Protein AF-A0A6A4JQF4-F1 (afdb_monomer_lite)

Structure (mmCIF, N/CA/C/O backbone):
data_AF-A0A6A4JQF4-F1
#
_entry.id   AF-A0A6A4JQF4-F1
#
loop_
_atom_site.group_PDB
_atom_site.id
_atom_site.type_symbol
_atom_site.label_atom_id
_atom_site.label_alt_id
_atom_site.label_comp_id
_atom_site.label_asym_id
_atom_site.label_entity_id
_atom_site.label_seq_id
_atom_site.pdbx_PDB_ins_code
_atom_site.Cartn_x
_atom_site.Cartn_y
_atom_site.Cartn_z
_atom_site.occupancy
_atom_site.B_iso_or_equiv
_atom_site.auth_seq_id
_atom_site.auth_comp_id
_atom_site.auth_asym_id
_atom_site.auth_atom_id
_atom_site.pdbx_PDB_model_num
ATOM 1 N N . MET A 1 1 ? -62.230 -18.346 35.373 1.00 33.06 1 MET A N 1
ATOM 2 C CA . MET A 1 1 ? -61.455 -18.628 34.144 1.00 33.06 1 MET A CA 1
ATOM 3 C C . MET A 1 1 ? -61.183 -17.265 33.511 1.00 33.06 1 MET A C 1
ATOM 5 O O . MET A 1 1 ? -62.149 -16.620 33.147 1.00 33.06 1 MET A O 1
ATOM 9 N N . ALA A 1 2 ? -60.027 -16.610 33.700 1.00 30.80 2 ALA A N 1
ATOM 10 C CA . ALA A 1 2 ? -58.730 -16.857 33.036 1.00 30.80 2 ALA A CA 1
ATOM 11 C C . ALA A 1 2 ? -58.914 -17.073 31.520 1.00 30.80 2 ALA A C 1
ATOM 13 O O . ALA A 1 2 ? -59.641 -17.987 31.162 1.00 30.80 2 ALA A O 1
ATOM 14 N N . GLY A 1 3 ? -58.318 -16.326 30.591 1.00 28.03 3 GLY A N 1
ATOM 15 C CA . GLY A 1 3 ? -57.298 -15.279 30.629 1.00 28.03 3 GLY A CA 1
ATOM 16 C C . GLY A 1 3 ? -56.672 -15.157 29.226 1.00 28.03 3 GLY A C 1
ATOM 17 O O . GLY A 1 3 ? -56.901 -16.023 28.389 1.00 28.03 3 GLY A O 1
ATOM 18 N N . PHE A 1 4 ? -55.836 -14.131 29.042 1.00 28.56 4 PHE A N 1
ATOM 19 C CA . PHE A 1 4 ? -54.889 -13.929 27.932 1.00 28.56 4 PHE A CA 1
ATOM 20 C C . PHE A 1 4 ? -55.437 -13.516 26.556 1.00 28.56 4 PHE A C 1
ATOM 22 O O . PHE A 1 4 ? -55.473 -14.320 25.635 1.00 28.56 4 PHE A O 1
ATOM 29 N N . ASP A 1 5 ? -55.646 -12.207 26.384 1.00 32.78 5 ASP A N 1
ATOM 30 C CA . ASP A 1 5 ? -55.328 -11.533 25.120 1.00 32.78 5 ASP A CA 1
ATOM 31 C C . ASP A 1 5 ? -54.185 -10.543 25.365 1.00 32.78 5 ASP A C 1
ATOM 33 O O . ASP A 1 5 ? -54.263 -9.632 26.194 1.00 32.78 5 ASP A O 1
ATOM 37 N N . GLY A 1 6 ? -53.062 -10.809 24.700 1.00 30.41 6 GLY A N 1
ATOM 38 C CA . GLY A 1 6 ? -51.830 -10.042 24.806 1.00 30.41 6 GLY A CA 1
ATOM 39 C C . GLY A 1 6 ? -51.951 -8.692 24.108 1.00 30.41 6 GLY A C 1
ATOM 40 O O . GLY A 1 6 ? -52.269 -8.614 22.925 1.00 30.41 6 GLY A O 1
ATOM 41 N N . TYR A 1 7 ? -51.633 -7.631 24.847 1.00 27.89 7 TYR A N 1
ATOM 42 C CA . TYR A 1 7 ? -51.412 -6.283 24.332 1.00 27.89 7 TYR A CA 1
ATOM 43 C C . TYR A 1 7 ? -50.328 -6.294 23.237 1.00 27.89 7 TYR A C 1
ATOM 45 O O . TYR A 1 7 ? -49.131 -6.319 23.530 1.00 27.89 7 TYR A O 1
ATOM 53 N N . PHE A 1 8 ? -50.740 -6.238 21.970 1.00 31.53 8 PHE A N 1
ATOM 54 C CA . PHE A 1 8 ? -49.887 -5.760 20.886 1.00 31.53 8 PHE A CA 1
ATOM 55 C C . PHE A 1 8 ? -49.833 -4.230 20.970 1.00 31.53 8 PHE A C 1
ATOM 57 O O . PHE A 1 8 ? -50.863 -3.559 20.982 1.00 31.53 8 PHE A O 1
ATOM 64 N N . GLY A 1 9 ? -48.624 -3.675 21.079 1.00 34.56 9 GLY A N 1
ATOM 65 C CA . GLY A 1 9 ? -48.406 -2.231 20.972 1.00 34.56 9 GLY A CA 1
ATOM 66 C C . GLY A 1 9 ? -48.830 -1.686 19.597 1.00 34.56 9 GLY A C 1
ATOM 67 O O . GLY A 1 9 ? -49.057 -2.470 18.673 1.00 34.56 9 GLY A O 1
ATOM 68 N N . PRO A 1 10 ? -48.937 -0.355 19.447 1.00 35.91 10 PRO A N 1
ATOM 69 C CA . PRO A 1 10 ? -49.532 0.249 18.261 1.00 35.91 10 PRO A CA 1
ATOM 70 C C . PRO A 1 10 ? -48.714 -0.080 17.007 1.00 35.91 10 PRO A C 1
ATOM 72 O O . PRO A 1 10 ? -47.493 0.093 16.988 1.00 35.91 10 PRO A O 1
ATOM 75 N N . GLN A 1 11 ? -49.393 -0.577 15.972 1.00 35.62 11 GLN A N 1
ATOM 76 C CA . GLN A 1 11 ? -48.817 -0.752 14.641 1.00 35.62 11 GLN A CA 1
ATOM 77 C C . GLN A 1 11 ? -48.666 0.631 14.004 1.00 35.62 11 GLN A C 1
ATOM 79 O O . GLN A 1 11 ? -49.653 1.336 13.825 1.00 35.62 11 GLN A O 1
ATOM 84 N N . LEU A 1 12 ? -47.426 1.025 13.714 1.00 42.41 12 LEU A N 1
ATOM 85 C CA . LEU A 1 12 ? -47.118 2.259 12.990 1.00 42.41 12 LEU A CA 1
ATOM 86 C C . LEU A 1 12 ? -47.383 2.045 11.498 1.00 42.41 12 LEU A C 1
ATOM 88 O O . LEU A 1 12 ? -46.899 1.067 10.921 1.00 42.41 12 LEU A O 1
ATOM 92 N N . THR A 1 13 ? -48.145 2.953 10.898 1.00 45.38 13 THR A N 1
ATOM 93 C CA . THR A 1 13 ? -48.448 2.968 9.463 1.00 45.38 13 THR A CA 1
ATOM 94 C C . THR A 1 13 ? -47.277 3.541 8.651 1.00 45.38 13 THR A C 1
ATOM 96 O O . THR A 1 13 ? -46.422 4.236 9.197 1.00 45.38 13 THR A O 1
ATOM 99 N N . GLU A 1 14 ? -47.181 3.229 7.348 1.00 39.88 14 GLU A N 1
ATOM 100 C CA . GLU A 1 14 ? -46.083 3.719 6.483 1.00 39.88 14 GLU A CA 1
ATOM 101 C C . GLU A 1 14 ? -45.984 5.255 6.451 1.00 39.88 14 GLU A C 1
ATOM 103 O O . GLU A 1 14 ? -44.875 5.786 6.380 1.00 39.88 14 GLU A O 1
ATOM 108 N N . GLU A 1 15 ? -47.110 5.957 6.607 1.00 38.66 15 GLU A N 1
ATOM 109 C CA . GLU A 1 15 ? -47.170 7.423 6.692 1.00 38.66 15 GLU A CA 1
ATOM 110 C C . GLU A 1 15 ? -46.454 7.968 7.944 1.00 38.66 15 GLU A C 1
ATOM 112 O O . GLU A 1 15 ? -45.688 8.929 7.848 1.00 38.66 15 GLU A O 1
ATOM 117 N N . ASP A 1 16 ? -46.572 7.290 9.094 1.00 40.88 16 ASP A N 1
ATOM 118 C CA . ASP A 1 16 ? -45.874 7.675 10.333 1.00 40.88 16 ASP A CA 1
ATOM 119 C C . ASP A 1 16 ? -44.346 7.515 10.205 1.00 40.88 16 ASP A C 1
ATOM 121 O O . ASP A 1 16 ? -43.560 8.172 10.896 1.00 40.88 16 ASP A O 1
ATOM 125 N N . LEU A 1 17 ? -43.901 6.617 9.317 1.00 45.88 17 LEU A N 1
ATOM 126 C CA . LEU A 1 17 ? -42.490 6.328 9.069 1.00 45.88 17 LEU A CA 1
ATOM 127 C C . LEU A 1 17 ? -41.834 7.337 8.113 1.00 45.88 17 LEU A C 1
ATOM 129 O O . LEU A 1 17 ? -40.617 7.547 8.193 1.00 45.88 17 LEU A O 1
ATOM 133 N N . GLU A 1 18 ? -42.610 7.937 7.207 1.00 40.94 18 GLU A N 1
ATOM 134 C CA . GLU A 1 18 ? -42.147 9.025 6.339 1.00 40.94 18 GLU A CA 1
ATOM 135 C C . GLU A 1 18 ? -42.052 10.351 7.097 1.00 40.94 18 GLU A C 1
ATOM 137 O O . GLU A 1 18 ? -41.026 11.031 7.000 1.00 40.94 18 GLU A O 1
ATOM 142 N N . GLU A 1 19 ? -43.037 10.675 7.938 1.00 38.62 19 GLU A N 1
ATOM 143 C CA . GLU A 1 19 ? -43.013 11.901 8.748 1.00 38.62 19 GLU A CA 1
ATOM 144 C C . GLU A 1 19 ? -41.839 11.899 9.751 1.00 38.62 19 GLU A C 1
ATOM 146 O O . GLU A 1 19 ? -41.168 12.916 9.960 1.00 38.62 19 GLU A O 1
ATOM 151 N N . PHE A 1 20 ? -41.488 10.727 10.298 1.00 42.72 20 PHE A N 1
ATOM 152 C CA . PHE A 1 20 ? -40.327 10.569 11.180 1.00 42.72 20 PHE A CA 1
ATOM 153 C C . PHE A 1 20 ? -38.978 10.720 10.455 1.00 42.72 20 PHE A C 1
ATOM 155 O O . PHE A 1 20 ? -37.995 11.146 11.062 1.00 42.72 20 PHE A O 1
ATOM 162 N N . ARG A 1 21 ? -38.909 10.395 9.156 1.00 44.75 21 ARG A N 1
ATOM 163 C CA . ARG A 1 21 ? -37.682 10.526 8.353 1.00 44.75 21 ARG A CA 1
ATOM 164 C C . ARG A 1 21 ? -37.360 11.978 7.982 1.00 44.75 21 ARG A C 1
ATOM 166 O O . ARG A 1 21 ? -36.204 12.267 7.682 1.00 44.75 21 ARG A O 1
ATOM 173 N N . LEU A 1 22 ? -38.355 12.869 8.003 1.00 40.09 22 LEU A N 1
ATOM 174 C CA . LEU A 1 22 ? -38.253 14.245 7.498 1.00 40.09 22 LEU A CA 1
ATOM 175 C C . LEU A 1 22 ? -38.178 15.330 8.591 1.00 40.09 22 LEU A C 1
ATOM 177 O O . LEU A 1 22 ? -37.888 16.483 8.276 1.00 40.09 22 LEU A O 1
ATOM 181 N N . SER A 1 23 ? -38.394 15.001 9.870 1.00 34.31 23 SER A N 1
ATOM 182 C CA . SER A 1 23 ? -38.380 15.997 10.955 1.00 34.31 23 SER A CA 1
ATOM 183 C C . SER A 1 23 ? -36.965 16.252 11.522 1.00 34.31 23 SER A C 1
ATOM 185 O O . SER A 1 23 ? -36.355 15.324 12.059 1.00 34.31 23 SER A O 1
ATOM 187 N N . PRO A 1 24 ? -36.430 17.495 11.506 1.00 37.38 24 PRO A N 1
ATOM 188 C CA . PRO A 1 24 ? -35.088 17.803 12.019 1.00 37.38 24 PRO A CA 1
ATOM 189 C C . PRO A 1 24 ? -35.016 17.950 13.549 1.00 37.38 24 PRO A C 1
ATOM 191 O O . PRO A 1 24 ? -33.933 18.149 14.098 1.00 37.38 24 PRO A O 1
ATOM 194 N N . TYR A 1 25 ? -36.145 17.863 14.259 1.00 36.88 25 TYR A N 1
ATOM 195 C CA . TYR A 1 25 ? -36.200 17.986 15.716 1.00 36.88 25 TYR A CA 1
ATOM 196 C C . TYR A 1 25 ? -36.929 16.787 16.325 1.00 36.88 25 TYR A C 1
ATOM 198 O O . TYR A 1 25 ? -38.152 16.666 16.253 1.00 36.88 25 TYR A O 1
ATOM 206 N N . GLY A 1 26 ? -36.160 15.899 16.961 1.00 36.81 26 GLY A N 1
ATOM 207 C CA . GLY A 1 26 ? -36.677 14.730 17.666 1.00 36.81 26 GLY A CA 1
ATOM 208 C C . GLY A 1 26 ? -37.606 15.128 18.814 1.00 36.81 26 GLY A C 1
ATOM 209 O O . GLY A 1 26 ? -37.158 15.557 19.879 1.00 36.81 26 GLY A O 1
ATOM 210 N N . ARG A 1 27 ? -38.917 14.966 18.616 1.00 31.83 27 ARG A N 1
ATOM 211 C CA . ARG A 1 27 ? -39.917 15.166 19.667 1.00 31.83 27 ARG A CA 1
ATOM 212 C C . ARG A 1 27 ? -39.882 13.948 20.606 1.00 31.83 27 ARG A C 1
ATOM 214 O O . ARG A 1 27 ? -40.163 12.827 20.190 1.00 31.83 27 ARG A O 1
ATOM 221 N N . LYS A 1 28 ? -39.513 14.147 21.879 1.00 34.50 28 LYS A N 1
ATOM 222 C CA . LYS A 1 28 ? -39.622 13.108 22.922 1.00 34.50 28 LYS A CA 1
ATOM 223 C C . LYS A 1 28 ? -41.098 12.751 23.114 1.00 34.50 28 LYS A C 1
ATOM 225 O O . LYS A 1 28 ? -41.890 13.603 23.501 1.00 34.50 28 LYS A O 1
ATOM 230 N N . MET A 1 29 ? -41.447 11.491 22.879 1.00 34.28 29 MET A N 1
ATOM 231 C CA . MET A 1 29 ? -42.779 10.953 23.147 1.00 34.28 29 MET A CA 1
ATOM 232 C C . MET A 1 29 ? -43.012 10.932 24.668 1.00 34.28 29 MET A C 1
ATOM 234 O O . MET A 1 29 ? -42.351 10.191 25.400 1.00 34.28 29 MET A O 1
ATOM 238 N N . GLN A 1 30 ? -43.900 11.795 25.158 1.00 32.78 30 GLN A N 1
ATOM 239 C CA . GLN A 1 30 ? -44.265 11.878 26.571 1.00 32.78 30 GLN A CA 1
ATOM 240 C C . GLN A 1 30 ? -45.361 10.842 26.855 1.00 32.78 30 GLN A C 1
ATOM 242 O O . GLN A 1 30 ? -46.395 10.835 26.191 1.00 32.78 30 GLN A O 1
ATOM 247 N N . ARG A 1 31 ? -45.126 9.925 27.806 1.00 32.44 31 ARG A N 1
ATOM 248 C CA . ARG A 1 31 ? -46.150 8.952 28.230 1.00 32.44 31 ARG A CA 1
ATOM 249 C C . ARG A 1 31 ? -47.288 9.671 28.973 1.00 32.44 31 ARG A C 1
ATOM 251 O O . ARG A 1 31 ? -46.980 10.549 29.780 1.00 32.44 31 ARG A O 1
ATOM 258 N N . PRO A 1 32 ? -48.561 9.275 28.790 1.00 34.28 32 PRO A N 1
ATOM 259 C CA . PRO A 1 32 ? -49.660 9.817 29.576 1.00 34.28 32 PRO A CA 1
ATOM 260 C C . PRO A 1 32 ? -49.643 9.258 31.006 1.00 34.28 32 PRO A C 1
ATOM 262 O O . PRO A 1 32 ? -49.589 8.046 31.206 1.00 34.28 32 PRO A O 1
ATOM 265 N N . ASN A 1 33 ? -49.757 10.184 31.958 1.00 41.66 33 ASN A N 1
ATOM 266 C CA . ASN A 1 33 ? -50.190 10.049 33.352 1.00 41.66 33 ASN A CA 1
ATOM 267 C C . ASN A 1 33 ? -49.262 9.326 34.348 1.00 41.66 33 ASN A C 1
ATOM 269 O O . ASN A 1 33 ? -49.266 8.105 34.480 1.00 41.66 33 ASN A O 1
ATOM 273 N N . SER A 1 34 ? -48.597 10.124 35.188 1.00 36.38 34 SER A N 1
ATOM 274 C CA . SER A 1 34 ? -48.289 9.751 36.572 1.00 36.38 34 SER A CA 1
ATOM 275 C C . SER A 1 34 ? -48.961 10.749 37.514 1.00 36.38 34 SER A C 1
ATOM 277 O O . SER A 1 34 ? -48.818 11.955 37.341 1.00 36.38 34 SER A O 1
ATOM 279 N N . ILE A 1 35 ? -49.709 10.198 38.465 1.00 39.25 35 ILE A N 1
ATOM 280 C CA . ILE A 1 35 ? -50.510 10.841 39.511 1.00 39.25 35 ILE A CA 1
ATOM 281 C C . ILE A 1 35 ? -49.723 11.944 40.235 1.00 39.25 35 ILE A C 1
ATOM 283 O O . ILE A 1 35 ? -48.573 11.742 40.626 1.00 39.25 35 ILE A O 1
ATOM 287 N N . ASP A 1 36 ? -50.370 13.096 40.409 1.00 36.88 36 ASP A N 1
ATOM 288 C CA . ASP A 1 36 ? -49.816 14.299 41.027 1.00 36.88 36 ASP A CA 1
ATOM 289 C C . ASP A 1 36 ? -49.779 14.129 42.558 1.00 36.88 36 ASP A C 1
ATOM 291 O O . ASP A 1 36 ? -50.798 14.241 43.242 1.00 36.88 36 ASP A O 1
ATOM 295 N N . LEU A 1 37 ? -48.611 13.786 43.111 1.00 40.53 37 LEU A N 1
ATOM 296 C CA . LEU A 1 37 ? -48.366 13.851 44.552 1.00 40.53 37 LEU A CA 1
ATOM 297 C C . LEU A 1 37 ? -47.742 15.210 44.873 1.00 40.53 37 LEU A C 1
ATOM 299 O O . LEU A 1 37 ? -46.656 15.534 44.392 1.00 40.53 37 LEU A O 1
ATOM 303 N N . HIS A 1 38 ? -48.459 15.980 45.695 1.00 35.56 38 HIS A N 1
ATOM 304 C CA . HIS A 1 38 ? -48.111 17.312 46.185 1.00 35.56 38 HIS A CA 1
ATOM 305 C C . HIS A 1 38 ? -46.597 17.522 46.365 1.00 35.56 38 HIS A C 1
ATOM 307 O O . HIS A 1 38 ? -45.948 16.928 47.227 1.00 35.56 38 HIS A O 1
ATOM 313 N N . ARG A 1 39 ? -46.042 18.418 45.545 1.00 33.78 39 ARG A N 1
ATOM 314 C CA . ARG A 1 39 ? -44.630 18.799 45.544 1.00 33.78 39 ARG A CA 1
ATOM 315 C C . ARG A 1 39 ? -44.352 19.788 46.682 1.00 33.78 39 ARG A C 1
ATOM 317 O O . ARG A 1 39 ? -44.712 20.957 46.586 1.00 33.78 39 ARG A O 1
ATOM 324 N N . ILE A 1 40 ? -43.686 19.335 47.742 1.00 34.22 40 ILE A N 1
ATOM 325 C CA . ILE A 1 40 ? -42.992 20.227 48.686 1.00 34.22 40 ILE A CA 1
ATOM 326 C C . ILE A 1 40 ? -41.749 20.774 47.956 1.00 34.22 40 ILE A C 1
ATOM 328 O O . ILE A 1 40 ? -41.017 19.979 47.356 1.00 34.22 40 ILE A O 1
ATOM 332 N N . PRO A 1 41 ? -41.482 22.094 47.956 1.00 32.28 41 PRO A N 1
ATOM 333 C CA . PRO A 1 41 ? -40.329 22.649 47.263 1.00 32.28 41 PRO A CA 1
ATOM 334 C C . PRO A 1 41 ? -39.064 22.384 48.084 1.00 32.28 41 PRO A C 1
ATOM 336 O O . PRO A 1 41 ? -38.667 23.184 48.926 1.00 32.28 41 PRO A O 1
ATOM 339 N N . VAL A 1 42 ? -38.413 21.249 47.838 1.00 31.92 42 VAL A N 1
ATOM 340 C CA . VAL A 1 42 ? -37.006 21.074 48.205 1.00 31.92 42 VAL A CA 1
ATOM 341 C C . VAL A 1 42 ? -36.180 21.634 47.054 1.00 31.92 42 VAL A C 1
ATOM 343 O O . VAL A 1 42 ? -36.280 21.165 45.921 1.00 31.92 42 VAL A O 1
ATOM 346 N N . ALA A 1 43 ? -35.384 22.662 47.336 1.00 35.56 43 ALA A N 1
ATOM 347 C CA . ALA A 1 43 ? -34.396 23.191 46.409 1.00 35.56 43 ALA A CA 1
ATOM 348 C C . ALA A 1 43 ? -33.346 22.105 46.109 1.00 35.56 43 ALA A C 1
ATOM 350 O O . ALA A 1 43 ? -32.364 21.953 46.831 1.00 35.56 43 ALA A O 1
ATOM 351 N N . GLN A 1 44 ? -33.563 21.316 45.057 1.00 32.09 44 GLN A N 1
ATOM 352 C CA . GLN A 1 44 ? -32.559 20.404 44.522 1.00 32.09 44 GLN A CA 1
ATOM 353 C C . GLN A 1 44 ? -31.663 21.177 43.552 1.00 32.09 44 GLN A C 1
ATOM 355 O O . GLN A 1 44 ? -31.987 21.364 42.381 1.00 32.09 44 GLN A O 1
ATOM 360 N N . GLN A 1 45 ? -30.510 21.622 44.052 1.00 31.19 45 GLN A N 1
ATOM 361 C CA . GLN A 1 45 ? -29.346 21.881 43.209 1.00 31.19 45 GLN A CA 1
ATOM 362 C C . GLN A 1 45 ? -29.013 20.583 42.462 1.00 31.19 45 GLN A C 1
ATOM 364 O O . GLN A 1 45 ? -28.573 19.603 43.057 1.00 31.19 45 GLN A O 1
ATOM 369 N N . HIS A 1 46 ? -29.265 20.560 41.154 1.00 31.05 46 HIS A N 1
ATOM 370 C CA . HIS A 1 46 ? -28.823 19.489 40.269 1.00 31.05 46 HIS A CA 1
ATOM 371 C C . HIS A 1 46 ? -27.300 19.582 40.086 1.00 31.05 46 HIS A C 1
ATOM 373 O O . HIS A 1 46 ? -26.818 20.138 39.103 1.00 31.05 46 HIS A O 1
ATOM 379 N N . THR A 1 47 ? -26.525 19.028 41.013 1.00 33.62 47 THR A N 1
ATOM 380 C CA . THR A 1 47 ? -25.160 18.583 40.712 1.00 33.62 47 THR A CA 1
ATOM 381 C C . THR A 1 47 ? -25.294 17.229 40.020 1.00 33.62 47 THR A C 1
ATOM 383 O O . THR A 1 47 ? -25.483 16.200 40.666 1.00 33.62 47 THR A O 1
ATOM 386 N N . ALA A 1 48 ? -25.312 17.236 38.686 1.00 35.59 48 ALA A N 1
ATOM 387 C CA . ALA A 1 48 ? -25.380 16.016 37.893 1.00 35.59 48 ALA A CA 1
ATOM 388 C C . ALA A 1 48 ? -24.121 15.173 38.154 1.00 35.59 48 ALA A C 1
ATOM 390 O O . ALA A 1 48 ? -23.023 15.551 37.757 1.00 35.59 48 ALA A O 1
ATOM 391 N N . LEU A 1 49 ? -24.279 14.042 38.847 1.00 37.94 49 LEU A N 1
ATOM 392 C CA . LEU A 1 49 ? -23.280 12.977 38.829 1.00 37.94 49 LEU A CA 1
ATOM 393 C C . LEU A 1 49 ? -23.097 12.503 37.379 1.00 37.94 49 LEU A C 1
ATOM 395 O O . LEU A 1 49 ? -24.118 12.257 36.724 1.00 37.94 49 LEU A O 1
ATOM 399 N N . PRO A 1 50 ? -21.858 12.312 36.888 1.00 38.59 50 PRO A N 1
ATOM 400 C CA . PRO A 1 50 ? -21.653 11.656 35.608 1.00 38.59 50 PRO A CA 1
ATOM 401 C C . PRO A 1 50 ? -22.260 10.258 35.692 1.00 38.59 50 PRO A C 1
ATOM 403 O O . PRO A 1 50 ? -21.997 9.484 36.620 1.00 38.59 50 PRO A O 1
ATOM 406 N N . SER A 1 51 ? -23.178 9.962 34.776 1.00 42.94 51 SER A N 1
ATOM 407 C CA . SER A 1 51 ? -23.881 8.683 34.810 1.00 42.94 51 SER A CA 1
ATOM 408 C C . SER A 1 51 ? -22.918 7.565 34.386 1.00 42.94 51 SER A C 1
ATOM 410 O O . SER A 1 51 ? -22.057 7.807 33.541 1.00 42.94 51 SER A O 1
ATOM 412 N N . PRO A 1 52 ? -23.099 6.313 34.847 1.00 53.78 52 PRO A N 1
ATOM 413 C CA . PRO A 1 52 ? -22.297 5.162 34.409 1.00 53.78 52 PRO A CA 1
ATOM 414 C C . PRO A 1 52 ? -22.228 4.952 32.884 1.00 53.78 52 PRO A C 1
ATOM 416 O O . PRO A 1 52 ? -21.425 4.148 32.419 1.00 53.78 52 PRO A O 1
ATOM 419 N N . LYS A 1 53 ? -23.087 5.633 32.111 1.00 54.28 53 LYS A N 1
ATOM 420 C CA . LYS A 1 53 ? -23.069 5.639 30.646 1.00 54.28 53 LYS A CA 1
ATOM 421 C C . LYS A 1 53 ? -21.963 6.518 30.053 1.00 54.28 53 LYS A C 1
ATOM 423 O O . LYS A 1 53 ? -21.391 6.132 29.045 1.00 54.28 53 LYS A O 1
ATOM 428 N N . GLU A 1 54 ? -21.621 7.647 30.678 1.00 55.78 54 GLU A N 1
ATOM 429 C CA . GLU A 1 54 ? -20.584 8.558 30.155 1.00 55.78 54 GLU A CA 1
ATOM 430 C C . GLU A 1 54 ? -19.179 7.938 30.252 1.00 55.78 54 GLU A C 1
ATOM 432 O O . GLU A 1 54 ? -18.365 8.066 29.335 1.00 55.78 54 GLU A O 1
ATOM 437 N N . ASP A 1 55 ? -18.909 7.184 31.320 1.00 56.81 55 ASP A N 1
ATOM 438 C CA . ASP A 1 55 ? -17.654 6.436 31.471 1.00 56.81 55 ASP A CA 1
ATOM 439 C C . ASP A 1 55 ? -17.545 5.258 30.482 1.00 56.81 55 ASP A C 1
ATOM 441 O O . ASP A 1 55 ? -16.446 4.906 30.056 1.00 56.81 55 ASP A O 1
ATOM 445 N N . ASP A 1 56 ? -18.666 4.656 30.071 1.00 63.22 56 ASP A N 1
ATOM 446 C CA . ASP A 1 56 ? -18.666 3.577 29.073 1.00 63.22 56 ASP A CA 1
ATOM 447 C C . ASP A 1 56 ? -18.414 4.140 27.662 1.00 63.22 56 ASP A C 1
ATOM 449 O O . ASP A 1 56 ? -17.569 3.624 26.932 1.00 63.22 56 ASP A O 1
ATOM 453 N N . ASP A 1 57 ? -19.055 5.257 27.304 1.00 64.19 57 ASP A N 1
ATOM 454 C CA . ASP A 1 57 ? -18.886 5.912 25.999 1.00 64.19 57 ASP A CA 1
ATOM 455 C C . ASP A 1 57 ? -17.456 6.453 25.787 1.00 64.19 57 ASP A C 1
ATOM 457 O O . ASP A 1 57 ? -16.903 6.392 24.682 1.00 64.19 57 ASP A O 1
ATOM 461 N N . THR A 1 58 ? -16.809 6.947 26.847 1.00 63.59 58 THR A N 1
ATOM 462 C CA . THR A 1 58 ? -15.430 7.465 26.785 1.00 63.59 58 THR A CA 1
ATOM 463 C C . THR A 1 58 ? -14.388 6.362 26.619 1.00 63.59 58 THR A C 1
ATOM 465 O O . THR A 1 58 ? -13.512 6.477 25.758 1.00 63.59 58 THR A O 1
ATOM 468 N N . VAL A 1 59 ? -14.488 5.266 27.378 1.00 64.69 59 VAL A N 1
ATOM 469 C CA . VAL A 1 59 ? -13.618 4.087 27.215 1.00 64.69 59 VAL A CA 1
ATOM 470 C C . VAL A 1 59 ? -13.697 3.565 25.785 1.00 64.69 59 VAL A C 1
ATOM 472 O O . VAL A 1 59 ? -12.677 3.300 25.146 1.00 64.69 59 VAL A O 1
ATOM 475 N N . GLN A 1 60 ? -14.905 3.492 25.241 1.00 67.69 60 GLN A N 1
ATOM 476 C CA . GLN A 1 60 ? -15.125 2.970 23.904 1.00 67.69 60 GLN A CA 1
ATOM 477 C C . GLN A 1 60 ? -14.588 3.891 22.802 1.00 67.69 60 GLN A C 1
ATOM 479 O O . GLN A 1 60 ? -14.012 3.415 21.822 1.00 67.69 60 GLN A O 1
ATOM 484 N N . ARG A 1 61 ? -14.636 5.215 22.997 1.00 67.69 61 ARG A N 1
ATOM 485 C CA . ARG A 1 61 ? -13.950 6.175 22.118 1.00 67.69 61 ARG A CA 1
ATOM 486 C C . ARG A 1 61 ? -12.446 5.897 22.029 1.00 67.69 61 ARG A C 1
ATOM 488 O O . ARG A 1 61 ? -11.874 5.962 20.940 1.00 67.69 61 ARG A O 1
ATOM 495 N N . TYR A 1 62 ? -11.796 5.561 23.143 1.00 68.19 62 TYR A N 1
ATOM 496 C CA . TYR A 1 62 ? -10.374 5.205 23.147 1.00 68.19 62 TYR A CA 1
ATOM 497 C C . TYR A 1 62 ? -10.093 3.865 22.470 1.00 68.19 62 TYR A C 1
ATOM 499 O O . TYR A 1 62 ? -9.108 3.761 21.734 1.00 68.19 62 TYR A O 1
ATOM 507 N N . VAL A 1 63 ? -10.970 2.870 22.649 1.00 69.94 63 VAL A N 1
ATOM 508 C CA . VAL A 1 63 ? -10.910 1.618 21.876 1.00 69.94 63 VAL A CA 1
ATOM 509 C C . VAL A 1 63 ? -10.950 1.939 20.382 1.00 69.94 63 VAL A C 1
ATOM 511 O O . VAL A 1 63 ? -10.120 1.448 19.616 1.00 69.94 63 VAL A O 1
ATOM 514 N N . GLY A 1 64 ? -11.853 2.831 19.979 1.00 67.94 64 GLY A N 1
ATOM 515 C CA . GLY A 1 64 ? -11.983 3.286 18.606 1.00 67.94 64 GLY A CA 1
ATOM 516 C C . GLY A 1 64 ? -10.723 3.945 18.040 1.00 67.94 64 GLY A C 1
ATOM 517 O O . GLY A 1 64 ? -10.300 3.616 16.930 1.00 67.94 64 GLY A O 1
ATOM 518 N N . ILE A 1 65 ? -10.093 4.841 18.803 1.00 70.25 65 ILE A N 1
ATOM 519 C CA . ILE A 1 65 ? -8.826 5.487 18.420 1.00 70.25 65 ILE A CA 1
ATOM 520 C C . ILE A 1 65 ? -7.703 4.446 18.296 1.00 70.25 65 ILE A C 1
ATOM 522 O O . ILE A 1 65 ? -6.964 4.449 17.311 1.00 70.25 65 ILE A O 1
ATOM 526 N N . GLY A 1 66 ? -7.596 3.527 19.262 1.00 68.19 66 GLY A N 1
ATOM 527 C CA . GLY A 1 66 ? -6.592 2.462 19.257 1.00 68.19 66 GLY A CA 1
ATOM 528 C C . GLY A 1 66 ? -6.729 1.527 18.054 1.00 68.19 66 GLY A C 1
ATOM 529 O O . GLY A 1 66 ? -5.734 1.200 17.407 1.00 68.19 66 GLY A O 1
ATOM 530 N N . VAL A 1 67 ? -7.963 1.158 17.696 1.00 73.50 67 VAL A N 1
ATOM 531 C CA . VAL A 1 67 ? -8.264 0.371 16.490 1.00 73.50 67 VAL A CA 1
ATOM 532 C C . VAL A 1 67 ? -7.873 1.129 15.219 1.00 73.50 67 VAL A C 1
ATOM 534 O O . VAL A 1 67 ? -7.260 0.536 14.330 1.00 73.50 67 VAL A O 1
ATOM 537 N N . GLY A 1 68 ? -8.168 2.429 15.130 1.00 72.25 68 GLY A N 1
ATOM 538 C CA . GLY A 1 68 ? -7.768 3.259 13.989 1.00 72.25 68 GLY A CA 1
ATOM 539 C C . GLY A 1 68 ? -6.247 3.313 13.806 1.00 72.25 68 GLY A C 1
ATOM 540 O O . GLY A 1 68 ? -5.743 3.088 12.705 1.00 72.25 68 GLY A O 1
ATOM 541 N N . LEU A 1 69 ? -5.502 3.520 14.896 1.00 74.81 69 LEU A N 1
ATOM 542 C CA . LEU A 1 69 ? -4.037 3.539 14.871 1.00 74.81 69 LEU A CA 1
ATOM 543 C C . LEU A 1 69 ? -3.446 2.176 14.485 1.00 74.81 69 LEU A C 1
ATOM 545 O O . LEU A 1 69 ? -2.548 2.107 13.644 1.00 74.81 69 LEU A O 1
ATOM 549 N N . ALA A 1 70 ? -3.951 1.089 15.073 1.00 75.06 70 ALA A N 1
ATOM 550 C CA . ALA A 1 70 ? -3.501 -0.261 14.747 1.00 75.06 70 ALA A CA 1
ATOM 551 C C . ALA A 1 70 ? -3.751 -0.594 13.273 1.00 75.06 70 ALA A C 1
ATOM 553 O O . ALA A 1 70 ? -2.880 -1.167 12.618 1.00 75.06 70 ALA A O 1
ATOM 554 N N . THR A 1 71 ? -4.897 -0.178 12.730 1.00 79.00 71 THR A N 1
ATOM 555 C CA . THR A 1 71 ? -5.223 -0.331 11.306 1.00 79.00 71 THR A CA 1
ATOM 556 C C . THR A 1 71 ? -4.199 0.410 10.446 1.00 79.00 71 THR A C 1
ATOM 558 O O . THR A 1 71 ? -3.577 -0.202 9.580 1.00 79.00 71 THR A O 1
ATOM 561 N N . LEU A 1 72 ? -3.903 1.676 10.762 1.00 77.50 72 LEU A N 1
ATOM 562 C CA . LEU A 1 72 ? -2.914 2.473 10.032 1.00 77.50 72 LEU A CA 1
ATOM 563 C C . LEU A 1 72 ? -1.515 1.833 10.046 1.00 77.50 72 LEU A C 1
ATOM 565 O O . LEU A 1 72 ? -0.874 1.729 8.999 1.00 77.50 72 LEU A O 1
ATOM 569 N N . ILE A 1 73 ? -1.040 1.377 11.210 1.00 78.88 73 ILE A N 1
ATOM 570 C CA . ILE A 1 73 ? 0.251 0.677 11.339 1.00 78.88 73 ILE A CA 1
ATOM 571 C C . ILE A 1 73 ? 0.240 -0.607 10.509 1.00 78.88 73 ILE A C 1
ATOM 573 O O . ILE A 1 73 ? 1.216 -0.936 9.831 1.00 78.88 73 ILE A O 1
ATOM 577 N N . THR A 1 74 ? -0.874 -1.327 10.524 1.00 84.81 74 THR A N 1
ATOM 578 C CA . THR A 1 74 ? -0.995 -2.591 9.808 1.00 84.81 74 THR A CA 1
ATOM 579 C C . THR A 1 74 ? -0.955 -2.393 8.297 1.00 84.81 74 THR A C 1
ATOM 581 O O . THR A 1 74 ? -0.232 -3.117 7.615 1.00 84.81 74 THR A O 1
ATOM 584 N N . GLU A 1 75 ? -1.651 -1.387 7.768 1.00 84.31 75 GLU A N 1
ATOM 585 C CA . GLU A 1 75 ? -1.681 -1.051 6.334 1.00 84.31 75 GLU A CA 1
ATOM 586 C C . GLU A 1 75 ? -0.352 -0.531 5.789 1.00 84.31 75 GLU A C 1
ATOM 588 O O . GLU A 1 75 ? -0.040 -0.709 4.607 1.00 84.31 75 GLU A O 1
ATOM 593 N N . ASN A 1 76 ? 0.403 0.179 6.624 1.00 83.94 76 ASN A N 1
ATOM 594 C CA . ASN A 1 76 ? 1.593 0.906 6.198 1.00 83.94 76 ASN A CA 1
ATOM 595 C C . ASN A 1 76 ? 2.892 0.157 6.504 1.00 83.94 76 ASN A C 1
ATOM 597 O O . ASN A 1 76 ? 3.831 0.246 5.718 1.00 83.94 76 ASN A O 1
ATOM 601 N N . LEU A 1 77 ? 2.948 -0.594 7.607 1.00 87.12 77 LEU A N 1
ATOM 602 C CA . LEU A 1 77 ? 4.175 -1.218 8.101 1.00 87.12 77 LEU A CA 1
ATOM 603 C C . LEU A 1 77 ? 4.097 -2.747 8.123 1.00 87.12 77 LEU A C 1
ATOM 605 O O . LEU A 1 77 ? 4.949 -3.395 7.519 1.00 87.12 77 LEU A O 1
ATOM 609 N N . LEU A 1 78 ? 3.097 -3.329 8.796 1.00 87.38 78 LEU A N 1
ATOM 610 C CA . LEU A 1 78 ? 3.041 -4.789 9.006 1.00 87.38 78 LEU A CA 1
ATOM 611 C C . LEU A 1 78 ? 2.692 -5.562 7.731 1.00 87.38 78 LEU A C 1
ATOM 613 O O . LEU A 1 78 ? 3.169 -6.674 7.532 1.00 87.38 78 LEU A O 1
ATOM 617 N N . SER A 1 79 ? 1.882 -4.966 6.855 1.00 91.00 79 SER A N 1
ATOM 618 C CA . SER A 1 79 ? 1.490 -5.564 5.573 1.00 91.00 79 SER A CA 1
ATOM 619 C C . SER A 1 79 ? 2.568 -5.433 4.493 1.00 91.00 79 SER A C 1
ATOM 621 O O . SER A 1 79 ? 2.522 -6.132 3.482 1.00 91.00 79 SER A O 1
ATOM 623 N N . HIS A 1 80 ? 3.541 -4.540 4.689 1.00 94.50 80 HIS A N 1
ATOM 624 C CA . HIS A 1 80 ? 4.516 -4.166 3.667 1.00 94.50 80 HIS A CA 1
ATOM 625 C C . HIS A 1 80 ? 5.364 -5.339 3.123 1.00 94.50 80 HIS A C 1
ATOM 627 O O . HIS A 1 80 ? 5.524 -5.417 1.904 1.00 94.50 80 HIS A O 1
ATOM 633 N N . PRO A 1 81 ? 5.841 -6.297 3.946 1.00 95.31 81 PRO A N 1
ATOM 634 C CA . PRO A 1 81 ? 6.522 -7.501 3.457 1.00 95.31 81 PRO A CA 1
ATOM 635 C C . PRO A 1 81 ? 5.756 -8.249 2.373 1.00 95.31 81 PRO A C 1
ATOM 637 O O . PRO A 1 81 ? 6.328 -8.692 1.379 1.00 95.31 81 PRO A O 1
ATOM 640 N N . PHE A 1 82 ? 4.442 -8.366 2.547 1.00 95.88 82 PHE A N 1
ATOM 641 C CA . PHE A 1 82 ? 3.585 -9.088 1.620 1.00 95.88 82 PHE A CA 1
ATOM 642 C C . PHE A 1 82 ? 3.329 -8.285 0.349 1.00 95.88 82 PHE A C 1
ATOM 644 O O . PHE A 1 82 ? 3.266 -8.872 -0.726 1.00 95.88 82 PHE A O 1
ATOM 651 N N . VAL A 1 83 ? 3.293 -6.953 0.443 1.00 95.81 83 VAL A N 1
ATOM 652 C CA . VAL A 1 83 ? 3.257 -6.068 -0.729 1.00 95.81 83 VAL A CA 1
ATOM 653 C C . VAL A 1 83 ? 4.526 -6.234 -1.570 1.00 95.81 83 VAL A C 1
ATOM 655 O O . VAL A 1 83 ? 4.427 -6.366 -2.789 1.00 95.81 83 VAL A O 1
ATOM 658 N N . VAL A 1 84 ? 5.705 -6.283 -0.941 1.00 96.44 84 VAL A N 1
ATOM 659 C CA . VAL A 1 84 ? 6.986 -6.498 -1.639 1.00 96.44 84 VAL A CA 1
ATOM 660 C C . VAL A 1 84 ? 7.016 -7.864 -2.318 1.00 96.44 84 VAL A C 1
ATOM 662 O O . VAL A 1 84 ? 7.265 -7.941 -3.519 1.00 96.44 84 VAL A O 1
ATOM 665 N N . LEU A 1 85 ? 6.704 -8.940 -1.589 1.00 96.69 85 LEU A N 1
ATOM 666 C CA . LEU A 1 85 ? 6.675 -10.297 -2.150 1.00 96.69 85 LEU A CA 1
ATOM 667 C C . LEU A 1 85 ? 5.671 -10.417 -3.303 1.00 96.69 85 LEU A C 1
ATOM 669 O O . LEU A 1 85 ? 5.992 -10.988 -4.344 1.00 96.69 85 LEU A O 1
ATOM 673 N N . ARG A 1 86 ? 4.477 -9.834 -3.144 1.00 96.75 86 ARG A N 1
ATOM 674 C CA . ARG A 1 86 ? 3.445 -9.785 -4.183 1.00 96.75 86 ARG A CA 1
ATOM 675 C C . ARG A 1 86 ? 3.968 -9.111 -5.447 1.00 96.75 86 ARG A C 1
ATOM 677 O O . ARG A 1 86 ? 3.929 -9.713 -6.517 1.00 96.75 86 ARG A O 1
ATOM 684 N N . ARG A 1 87 ? 4.490 -7.889 -5.317 1.00 97.25 87 ARG A N 1
ATOM 685 C CA . ARG A 1 87 ? 4.993 -7.095 -6.447 1.00 97.25 87 ARG A CA 1
ATOM 686 C C . ARG A 1 87 ? 6.137 -7.795 -7.166 1.00 97.25 87 ARG A C 1
ATOM 688 O O . ARG A 1 87 ? 6.135 -7.826 -8.391 1.00 97.25 87 ARG A O 1
ATOM 695 N N . GLN A 1 88 ? 7.051 -8.422 -6.423 1.00 96.19 88 GLN A N 1
ATOM 696 C CA . GLN A 1 88 ? 8.137 -9.219 -6.995 1.00 96.19 88 GLN A CA 1
ATOM 697 C C . GLN A 1 88 ? 7.631 -10.376 -7.858 1.00 96.19 88 GLN A C 1
ATOM 699 O O . GLN A 1 88 ? 8.115 -10.577 -8.971 1.00 96.19 88 GLN A O 1
ATOM 704 N N . CYS A 1 89 ? 6.630 -11.118 -7.379 1.00 96.94 89 CYS A N 1
ATOM 705 C CA . CYS A 1 89 ? 6.012 -12.178 -8.170 1.00 96.94 89 CYS A CA 1
ATOM 706 C C . CYS A 1 89 ? 5.325 -11.623 -9.427 1.00 96.94 89 CYS A C 1
ATOM 708 O O . CYS A 1 89 ? 5.512 -12.172 -10.509 1.00 96.94 89 CYS A O 1
ATOM 710 N N . GLN A 1 90 ? 4.546 -10.542 -9.298 1.00 97.75 90 GLN A N 1
ATOM 711 C CA . GLN A 1 90 ? 3.763 -9.968 -10.402 1.00 97.75 90 GLN A CA 1
ATOM 712 C C . GLN A 1 90 ? 4.638 -9.555 -11.592 1.00 97.75 90 GLN A C 1
ATOM 714 O O . GLN A 1 90 ? 4.260 -9.758 -12.750 1.00 97.75 90 GLN A O 1
ATOM 719 N N . VAL A 1 91 ? 5.817 -8.999 -11.311 1.00 96.25 91 VAL A N 1
ATOM 720 C CA . VAL A 1 91 ? 6.698 -8.434 -12.341 1.00 96.25 91 VAL A CA 1
ATOM 721 C C . VAL A 1 91 ? 7.672 -9.455 -12.928 1.00 96.25 91 VAL A C 1
ATOM 723 O O . VAL A 1 91 ? 8.205 -9.239 -14.015 1.00 96.25 91 VAL A O 1
ATOM 726 N N . ASN A 1 92 ? 7.881 -10.592 -12.257 1.00 94.88 92 ASN A N 1
ATOM 727 C CA . ASN A 1 92 ? 8.754 -11.655 -12.743 1.00 94.88 92 ASN A CA 1
ATOM 728 C C . ASN A 1 92 ? 8.059 -12.512 -13.816 1.00 94.88 92 ASN A C 1
ATOM 730 O O . ASN A 1 92 ? 7.482 -13.566 -13.526 1.00 94.88 92 ASN A O 1
ATOM 734 N N . HIS A 1 93 ? 8.144 -12.078 -15.073 1.00 90.81 93 HIS A N 1
ATOM 735 C CA . HIS A 1 93 ? 7.573 -12.809 -16.209 1.00 90.81 93 HIS A CA 1
ATOM 736 C C . HIS A 1 93 ? 8.196 -14.210 -16.389 1.00 90.81 93 HIS A C 1
ATOM 738 O O . HIS A 1 93 ? 7.492 -15.169 -16.685 1.00 90.81 93 HIS A O 1
ATOM 744 N N . ASN A 1 94 ? 9.485 -14.374 -16.070 1.00 91.75 94 ASN A N 1
ATOM 745 C CA . ASN A 1 94 ? 10.218 -15.641 -16.205 1.00 91.75 94 ASN A CA 1
ATOM 746 C C . ASN A 1 94 ? 10.009 -16.636 -15.047 1.00 91.75 94 ASN A C 1
ATOM 748 O O . ASN A 1 94 ? 10.552 -17.742 -15.089 1.00 91.75 94 ASN A O 1
ATOM 752 N N . SER A 1 95 ? 9.269 -16.260 -13.998 1.00 93.12 95 SER A N 1
ATOM 753 C CA . SER A 1 95 ? 9.050 -17.129 -12.837 1.00 93.12 95 SER A CA 1
ATOM 754 C C . SER A 1 95 ? 8.251 -18.378 -13.203 1.00 93.12 95 SER A C 1
ATOM 756 O O . SER A 1 95 ? 7.181 -18.283 -13.812 1.00 93.12 95 SER A O 1
ATOM 758 N N . LYS A 1 96 ? 8.746 -19.538 -12.753 1.00 91.81 96 LYS A N 1
ATOM 759 C CA . LYS A 1 96 ? 8.050 -20.830 -12.833 1.00 91.81 96 LYS A CA 1
ATOM 760 C C . LYS A 1 96 ? 7.093 -21.046 -11.659 1.00 91.81 96 LYS A C 1
ATOM 762 O O . LYS A 1 96 ? 6.100 -21.754 -11.804 1.00 91.81 96 LYS A O 1
ATOM 767 N N . LYS A 1 97 ? 7.383 -20.476 -10.484 1.00 93.69 97 LYS A N 1
ATOM 768 C CA . LYS A 1 97 ? 6.548 -20.608 -9.283 1.00 93.69 97 LYS A CA 1
ATOM 769 C C . LYS A 1 97 ? 5.676 -19.374 -9.101 1.00 93.69 97 LYS A C 1
ATOM 771 O O . LYS A 1 97 ? 6.125 -18.329 -8.658 1.00 93.69 97 LYS A O 1
ATOM 776 N N . PHE A 1 98 ? 4.378 -19.514 -9.349 1.00 95.81 98 PHE A N 1
ATOM 777 C CA . PHE A 1 98 ? 3.470 -18.362 -9.284 1.00 95.81 98 PHE A CA 1
ATOM 778 C C . PHE A 1 98 ? 3.128 -17.908 -7.863 1.00 95.81 98 PHE A C 1
ATOM 780 O O . PHE A 1 98 ? 2.590 -16.821 -7.687 1.00 95.81 98 PHE A O 1
ATOM 787 N N . HIS A 1 99 ? 3.413 -18.718 -6.842 1.00 96.62 99 HIS A N 1
ATOM 788 C CA . HIS A 1 99 ? 3.109 -18.403 -5.443 1.00 96.62 99 HIS A CA 1
ATOM 789 C C . HIS A 1 99 ? 1.641 -18.013 -5.186 1.00 96.62 99 HIS A C 1
ATOM 791 O O . HIS A 1 99 ? 1.348 -17.049 -4.477 1.00 96.62 99 HIS A O 1
ATOM 797 N N . LEU A 1 100 ? 0.703 -18.769 -5.769 1.00 96.12 100 LEU A N 1
ATOM 798 C CA . LEU A 1 100 ? -0.741 -18.516 -5.643 1.00 96.12 100 LEU A CA 1
ATOM 799 C C . LEU A 1 100 ? -1.282 -18.795 -4.234 1.00 96.12 100 LEU A C 1
ATOM 801 O O . LEU A 1 100 ? -2.270 -18.195 -3.824 1.00 96.12 100 LEU A O 1
ATOM 805 N N . VAL A 1 101 ? -0.628 -19.689 -3.486 1.00 94.62 101 VAL A N 1
ATOM 806 C CA . VAL A 1 101 ? -1.024 -20.063 -2.122 1.00 94.62 101 VAL A CA 1
ATOM 807 C C . VAL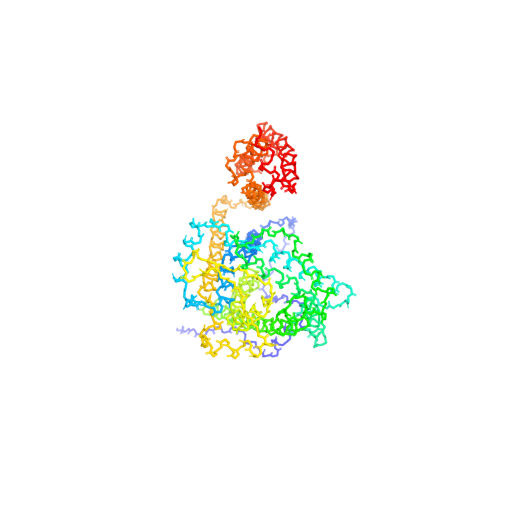 A 1 101 ? 0.065 -19.692 -1.104 1.00 94.62 101 VAL A C 1
ATOM 809 O O . VAL A 1 101 ? 1.253 -19.856 -1.405 1.00 94.62 101 VAL A O 1
ATOM 812 N N . PRO A 1 102 ? -0.304 -19.242 0.113 1.00 92.38 102 PRO A N 1
ATOM 813 C CA . PRO A 1 102 ? 0.624 -18.741 1.133 1.00 92.38 102 PRO A CA 1
ATOM 814 C C . PRO A 1 102 ? 1.831 -19.632 1.430 1.00 92.38 102 PRO A C 1
ATOM 816 O O . PRO A 1 102 ? 2.958 -19.151 1.520 1.00 92.38 102 PRO A O 1
ATOM 819 N N . ILE A 1 103 ? 1.601 -20.942 1.555 1.00 91.00 103 ILE A N 1
ATOM 820 C CA . ILE A 1 103 ? 2.614 -21.896 2.026 1.00 91.00 103 ILE A CA 1
ATOM 821 C C . ILE A 1 103 ? 3.845 -21.950 1.112 1.00 91.00 103 ILE A C 1
ATOM 823 O O . ILE A 1 103 ? 4.959 -22.188 1.568 1.00 91.00 103 ILE A O 1
ATOM 827 N N . THR A 1 104 ? 3.664 -21.646 -0.175 1.00 93.88 104 THR A N 1
ATOM 828 C CA . THR A 1 104 ? 4.749 -21.653 -1.164 1.00 93.88 104 THR A CA 1
ATOM 829 C C . THR A 1 104 ? 5.756 -20.519 -0.971 1.00 93.88 104 THR A C 1
ATOM 831 O O . THR A 1 104 ? 6.860 -20.606 -1.503 1.00 93.88 104 THR A O 1
ATOM 834 N N . LEU A 1 105 ? 5.400 -19.461 -0.234 1.00 92.38 105 LEU A N 1
ATOM 835 C CA . LEU A 1 105 ? 6.284 -18.325 0.038 1.00 92.38 105 LEU A CA 1
ATOM 836 C C . LEU A 1 105 ? 7.226 -18.590 1.214 1.00 92.38 105 LEU A C 1
ATOM 838 O O . LEU A 1 105 ? 8.284 -17.974 1.281 1.00 92.38 105 LEU A O 1
ATOM 842 N N . VAL A 1 106 ? 6.881 -19.510 2.122 1.00 90.75 106 VAL A N 1
ATOM 843 C CA . VAL A 1 106 ? 7.652 -19.756 3.353 1.00 90.75 106 VAL A CA 1
ATOM 844 C C . VAL A 1 106 ? 9.116 -20.117 3.065 1.00 90.75 106 VAL A C 1
ATOM 846 O O . VAL A 1 106 ? 9.988 -19.447 3.621 1.00 90.75 106 VAL A O 1
ATOM 849 N N . PRO A 1 107 ? 9.438 -21.076 2.169 1.00 91.56 107 PRO A N 1
ATOM 850 C CA . PRO A 1 107 ? 10.834 -21.408 1.876 1.00 91.56 107 PRO A CA 1
ATOM 851 C C . PRO A 1 107 ? 11.602 -20.214 1.299 1.00 91.56 107 PRO A C 1
ATOM 853 O O . PRO A 1 107 ? 12.740 -19.953 1.673 1.00 91.56 107 PRO A O 1
ATOM 856 N N . VAL A 1 108 ? 10.952 -19.440 0.430 1.00 93.12 108 VAL A N 1
ATOM 857 C CA . VAL A 1 108 ? 11.559 -18.289 -0.250 1.00 93.12 108 VAL A CA 1
ATOM 858 C C . VAL A 1 108 ? 11.833 -17.153 0.731 1.00 93.12 108 VAL A C 1
ATOM 860 O O . VAL A 1 108 ? 12.904 -16.556 0.685 1.00 93.12 108 VAL A O 1
ATOM 863 N N . ILE A 1 109 ? 10.907 -16.882 1.654 1.00 89.50 109 ILE A N 1
ATOM 864 C CA . ILE A 1 109 ? 11.090 -15.894 2.725 1.00 89.50 109 ILE A CA 1
ATOM 865 C C . ILE A 1 109 ? 12.276 -16.283 3.611 1.00 89.50 109 ILE A C 1
ATOM 867 O O . ILE A 1 109 ? 13.097 -15.424 3.931 1.00 89.50 109 ILE A O 1
ATOM 871 N N . ILE A 1 110 ? 12.396 -17.565 3.974 1.00 88.38 110 ILE A N 1
ATOM 872 C CA . ILE A 1 110 ? 13.527 -18.068 4.765 1.00 88.38 110 ILE A CA 1
ATOM 873 C C . ILE A 1 110 ? 14.842 -17.851 4.007 1.00 88.38 110 ILE A C 1
ATOM 875 O O . ILE A 1 110 ? 15.789 -17.314 4.578 1.00 88.38 110 ILE A O 1
ATOM 879 N N . HIS A 1 111 ? 14.898 -18.196 2.719 1.00 90.88 111 HIS A N 1
ATOM 880 C CA . HIS A 1 111 ? 16.106 -18.025 1.905 1.00 90.88 111 HIS A CA 1
ATOM 881 C C . HIS A 1 111 ? 16.489 -16.549 1.718 1.00 90.88 111 HIS A C 1
ATOM 883 O O . HIS A 1 111 ? 17.657 -16.188 1.878 1.00 90.88 111 HIS A O 1
ATOM 889 N N . LEU A 1 112 ? 15.511 -15.676 1.453 1.00 88.00 112 LEU A N 1
ATOM 890 C CA . LEU A 1 112 ? 15.728 -14.230 1.377 1.00 88.00 112 LEU A CA 1
ATOM 891 C C . LEU A 1 112 ? 16.257 -13.677 2.701 1.00 88.00 112 LEU A C 1
ATOM 893 O O . LEU A 1 112 ? 17.222 -12.914 2.704 1.00 88.00 112 LEU A O 1
ATOM 897 N N . HIS A 1 113 ? 15.669 -14.094 3.825 1.00 85.12 113 HIS A N 1
ATOM 898 C CA . HIS A 1 113 ? 16.115 -13.688 5.152 1.00 85.12 113 HIS A CA 1
ATOM 899 C C . HIS A 1 113 ? 17.553 -14.135 5.433 1.00 85.12 113 HIS A C 1
ATOM 901 O O . HIS A 1 113 ? 18.362 -13.325 5.879 1.00 85.12 113 HIS A O 1
ATOM 907 N N . GLN A 1 114 ? 17.888 -15.391 5.130 1.00 85.81 114 GLN A N 1
ATOM 908 C CA . GLN A 1 114 ? 19.233 -15.934 5.330 1.00 85.81 114 GLN A CA 1
ATOM 909 C C . GLN A 1 114 ? 20.291 -15.205 4.494 1.00 85.81 114 GLN A C 1
ATOM 911 O O . GLN A 1 114 ? 21.416 -15.034 4.957 1.00 85.81 114 GLN A O 1
ATOM 916 N N . ARG A 1 115 ? 19.951 -14.764 3.274 1.00 84.62 115 ARG A N 1
ATOM 917 C CA . ARG A 1 115 ? 20.926 -14.163 2.352 1.00 84.62 115 ARG A CA 1
ATOM 918 C C . ARG A 1 115 ? 21.034 -12.640 2.457 1.00 84.62 115 ARG A C 1
ATOM 920 O O . ARG A 1 115 ? 22.126 -12.100 2.323 1.00 84.62 115 ARG A O 1
ATOM 927 N N . GLN A 1 116 ? 19.911 -11.947 2.632 1.00 83.19 116 GLN A N 1
ATOM 928 C CA . GLN A 1 116 ? 19.828 -10.479 2.579 1.00 83.19 116 GLN A CA 1
ATOM 929 C C . GLN A 1 116 ? 19.421 -9.841 3.914 1.00 83.19 116 GLN A C 1
ATOM 931 O O . GLN A 1 116 ? 19.469 -8.619 4.054 1.00 83.19 116 GLN A O 1
ATOM 936 N N . GLY A 1 117 ? 19.027 -10.646 4.902 1.00 82.19 117 GLY A N 1
ATOM 937 C CA . GLY A 1 117 ? 18.442 -10.170 6.150 1.00 82.19 117 GLY A CA 1
ATOM 938 C C . GLY A 1 117 ? 16.953 -9.846 6.015 1.00 82.19 117 GLY A C 1
ATOM 939 O O . GLY A 1 117 ? 16.394 -9.756 4.927 1.00 82.19 117 GLY A O 1
ATOM 940 N N . ILE A 1 118 ? 16.277 -9.662 7.153 1.00 80.12 118 ILE A N 1
ATOM 941 C CA . ILE A 1 118 ? 14.818 -9.439 7.192 1.00 80.12 118 ILE A CA 1
ATOM 942 C C . ILE A 1 118 ? 14.386 -8.103 6.562 1.00 80.12 118 ILE A C 1
ATOM 944 O O . ILE A 1 118 ? 13.260 -7.958 6.093 1.00 80.12 118 ILE A O 1
ATOM 948 N N . THR A 1 119 ? 15.293 -7.127 6.514 1.00 83.94 119 THR A N 1
ATOM 949 C CA . THR A 1 119 ? 15.032 -5.776 6.002 1.00 83.94 119 THR A CA 1
ATOM 950 C C . THR A 1 119 ? 14.771 -5.741 4.496 1.00 83.94 119 THR A C 1
ATOM 952 O O . THR A 1 119 ? 14.144 -4.790 4.034 1.00 83.94 119 THR A O 1
ATOM 955 N N . THR A 1 120 ? 15.157 -6.783 3.745 1.00 87.06 120 THR A N 1
ATOM 956 C CA . THR A 1 120 ? 14.856 -6.919 2.305 1.00 87.06 120 THR A CA 1
ATOM 957 C C . THR A 1 120 ? 13.348 -6.902 2.015 1.00 87.06 120 THR A C 1
ATOM 959 O O . THR A 1 120 ? 12.904 -6.380 0.996 1.00 87.06 120 THR A O 1
ATOM 962 N N . LEU A 1 121 ? 12.520 -7.369 2.959 1.00 90.62 121 LEU A N 1
ATOM 963 C CA . LEU A 1 121 ? 11.058 -7.354 2.833 1.00 90.62 121 LEU A CA 1
ATOM 964 C C . LEU A 1 121 ? 10.445 -5.954 3.042 1.00 90.62 121 LEU A C 1
ATOM 966 O O . LEU A 1 121 ? 9.275 -5.728 2.745 1.00 90.62 121 LEU A O 1
ATOM 970 N N . TRP A 1 122 ? 11.228 -4.996 3.540 1.00 92.06 122 TRP A N 1
ATOM 971 C CA . TRP A 1 122 ? 10.807 -3.609 3.768 1.00 92.06 122 TRP A CA 1
ATOM 972 C C . TRP A 1 122 ? 11.398 -2.619 2.760 1.00 92.06 122 TRP A C 1
ATOM 974 O O . TRP A 1 122 ? 11.326 -1.405 2.957 1.00 92.06 122 TRP A O 1
ATOM 984 N N . LYS A 1 123 ? 11.965 -3.109 1.656 1.00 90.69 123 LYS A N 1
ATOM 985 C CA . LYS A 1 123 ? 12.507 -2.247 0.604 1.00 90.69 123 LYS A CA 1
ATOM 986 C C . LYS A 1 123 ? 11.440 -1.345 -0.018 1.00 90.69 123 LYS A C 1
ATOM 988 O O . LYS A 1 123 ? 10.325 -1.775 -0.288 1.00 90.69 123 LYS A O 1
ATOM 993 N N . GLY A 1 124 ? 11.777 -0.073 -0.207 1.00 89.50 124 GLY A N 1
ATOM 994 C CA . GLY A 1 124 ? 10.849 0.924 -0.742 1.00 89.50 124 GLY A CA 1
ATOM 995 C C . GLY A 1 124 ? 9.723 1.355 0.212 1.00 89.50 124 GLY A C 1
ATOM 996 O O . GLY A 1 124 ? 8.849 2.108 -0.203 1.00 89.50 124 GLY A O 1
ATOM 997 N N . ILE A 1 125 ? 9.723 0.965 1.498 1.00 88.88 125 ILE A N 1
ATOM 998 C CA . ILE A 1 125 ? 8.669 1.435 2.421 1.00 88.88 125 ILE A CA 1
ATOM 999 C C . ILE A 1 125 ? 8.647 2.962 2.542 1.00 88.88 125 ILE A C 1
ATOM 1001 O O . ILE A 1 125 ? 7.578 3.567 2.537 1.00 88.88 125 ILE A O 1
ATOM 1005 N N . GLY A 1 126 ? 9.821 3.600 2.589 1.00 87.75 126 GLY A N 1
ATOM 1006 C CA . GLY A 1 126 ? 9.925 5.058 2.642 1.00 87.75 126 GLY A CA 1
ATOM 1007 C C . GLY A 1 126 ? 9.250 5.721 1.442 1.00 87.75 126 GLY A C 1
ATOM 1008 O O . GLY A 1 126 ? 8.440 6.627 1.623 1.00 87.75 126 GLY A O 1
ATOM 1009 N N . SER A 1 127 ? 9.503 5.217 0.233 1.00 89.56 127 SER A N 1
ATOM 1010 C CA . SER A 1 127 ? 8.907 5.757 -0.985 1.00 89.56 127 SER A CA 1
ATOM 1011 C C . SER A 1 127 ? 7.410 5.531 -1.075 1.00 89.56 127 SER A C 1
ATOM 1013 O O . SER A 1 127 ? 6.681 6.449 -1.443 1.00 89.56 127 SER A O 1
ATOM 1015 N N . VAL A 1 128 ? 6.928 4.359 -0.662 1.00 90.19 128 VAL A N 1
ATOM 1016 C CA . VAL A 1 128 ? 5.489 4.075 -0.610 1.00 90.19 128 VAL A CA 1
ATOM 1017 C C . VAL A 1 128 ? 4.778 5.038 0.344 1.00 90.19 128 VAL A C 1
ATOM 1019 O O . VAL A 1 128 ? 3.728 5.579 -0.006 1.00 90.19 128 VAL A O 1
ATOM 1022 N N . LEU A 1 129 ? 5.345 5.293 1.529 1.00 87.69 129 LEU A N 1
ATOM 1023 C CA . LEU A 1 129 ? 4.775 6.240 2.493 1.00 87.69 129 LEU A CA 1
ATOM 1024 C C . LEU A 1 129 ? 4.806 7.677 1.975 1.00 87.69 129 LEU A C 1
ATOM 1026 O O . LEU A 1 129 ? 3.829 8.404 2.142 1.00 87.69 129 LEU A O 1
ATOM 1030 N N . VAL A 1 130 ? 5.889 8.069 1.304 1.00 85.19 130 VAL A N 1
ATOM 1031 C CA . VAL A 1 130 ? 6.004 9.377 0.651 1.00 85.19 130 VAL A CA 1
ATOM 1032 C C . VAL A 1 130 ? 4.936 9.536 -0.432 1.00 85.19 130 VAL A C 1
ATOM 1034 O O . VAL A 1 130 ? 4.227 10.536 -0.427 1.00 85.19 130 VAL A O 1
ATOM 1037 N N . VAL A 1 131 ? 4.735 8.543 -1.305 1.00 89.38 131 VAL A N 1
ATOM 1038 C CA . VAL A 1 131 ? 3.683 8.571 -2.340 1.00 89.38 131 VAL A CA 1
ATOM 1039 C C . VAL A 1 131 ? 2.282 8.642 -1.730 1.00 89.38 131 VAL A C 1
ATOM 1041 O O . VAL A 1 131 ? 1.452 9.426 -2.195 1.00 89.38 131 VAL A O 1
ATOM 1044 N N . ARG A 1 132 ? 2.014 7.894 -0.653 1.00 86.38 132 ARG A N 1
ATOM 1045 C CA . ARG A 1 132 ? 0.743 7.984 0.089 1.00 86.38 132 ARG A CA 1
ATOM 1046 C C . ARG A 1 132 ? 0.535 9.379 0.685 1.00 86.38 132 ARG A C 1
ATOM 1048 O O . ARG A 1 132 ? -0.525 9.970 0.495 1.00 86.38 132 ARG A O 1
ATOM 1055 N N . GLY A 1 133 ? 1.555 9.930 1.343 1.00 86.69 133 GLY A N 1
ATOM 1056 C CA . GLY A 1 133 ? 1.524 11.284 1.898 1.00 86.69 133 GLY A CA 1
ATOM 1057 C C . GLY A 1 133 ? 1.321 12.357 0.826 1.00 86.69 133 GLY A C 1
ATOM 1058 O O . GLY A 1 133 ? 0.487 13.241 0.998 1.00 86.69 133 GLY A O 1
ATOM 1059 N N . MET A 1 134 ? 2.013 12.241 -0.311 1.00 86.00 134 MET A N 1
ATOM 1060 C CA . MET A 1 134 ? 1.838 13.127 -1.465 1.00 86.00 134 MET A CA 1
ATOM 1061 C C . MET A 1 134 ? 0.424 13.056 -2.028 1.00 86.00 134 MET A C 1
ATOM 1063 O O . MET A 1 134 ? -0.143 14.095 -2.335 1.00 86.00 134 MET A O 1
ATOM 1067 N N . THR A 1 135 ? -0.161 11.860 -2.129 1.00 90.69 135 THR A N 1
ATOM 1068 C CA . THR A 1 135 ? -1.540 11.690 -2.612 1.00 90.69 135 THR A CA 1
ATOM 1069 C C . THR A 1 135 ? -2.507 12.488 -1.739 1.00 90.69 135 THR A C 1
ATOM 1071 O O . THR A 1 135 ? -3.276 13.293 -2.255 1.00 90.69 135 THR A O 1
ATOM 1074 N N . LEU A 1 136 ? -2.402 12.353 -0.412 1.00 86.31 136 LEU A N 1
ATOM 1075 C CA . LEU A 1 136 ? -3.231 13.110 0.531 1.00 86.31 136 LEU A CA 1
ATOM 1076 C C . LEU A 1 136 ? -2.982 14.624 0.443 1.00 86.31 136 LEU A C 1
ATOM 1078 O O . LEU A 1 136 ? -3.934 15.402 0.477 1.00 86.31 136 LEU A O 1
ATOM 1082 N N . ALA A 1 137 ? -1.720 15.043 0.321 1.00 85.88 137 ALA A N 1
ATOM 1083 C CA . ALA A 1 137 ? -1.345 16.453 0.233 1.00 85.88 137 ALA A CA 1
ATOM 1084 C C . ALA A 1 137 ? -1.818 17.108 -1.075 1.00 85.88 137 ALA A C 1
ATOM 1086 O O . ALA A 1 137 ? -2.294 18.240 -1.053 1.00 85.88 137 ALA A O 1
ATOM 1087 N N . ILE A 1 138 ? -1.715 16.400 -2.202 1.00 88.81 138 ILE A N 1
ATOM 1088 C CA . ILE A 1 138 ? -2.168 16.869 -3.515 1.00 88.81 138 ILE A CA 1
ATOM 1089 C C . ILE A 1 138 ? -3.690 16.940 -3.560 1.00 88.81 138 ILE A C 1
ATOM 1091 O O . ILE A 1 138 ? -4.214 17.948 -4.018 1.00 88.81 138 ILE A O 1
ATOM 1095 N N . GLU A 1 139 ? -4.406 15.939 -3.039 1.00 88.88 139 GLU A N 1
ATOM 1096 C CA . GLU A 1 139 ? -5.869 16.015 -2.935 1.00 88.88 139 GLU A CA 1
ATOM 1097 C C . GLU A 1 139 ? -6.307 17.217 -2.096 1.00 88.88 139 GLU A C 1
ATOM 1099 O O . GLU A 1 139 ? -7.223 17.941 -2.482 1.00 88.88 139 GLU A O 1
ATOM 1104 N N . ASP A 1 140 ? -5.632 17.464 -0.971 1.00 85.19 140 ASP A N 1
ATOM 1105 C CA . ASP A 1 140 ? -5.922 18.603 -0.104 1.00 85.19 140 ASP A CA 1
ATOM 1106 C C . ASP A 1 140 ? -5.639 19.944 -0.796 1.00 85.19 140 ASP A C 1
ATOM 1108 O O . ASP A 1 140 ? -6.502 20.822 -0.826 1.00 85.19 140 ASP A O 1
ATOM 1112 N N . LEU A 1 141 ? -4.468 20.083 -1.422 1.00 87.12 141 LEU A N 1
ATOM 1113 C CA . LEU A 1 141 ? -4.087 21.282 -2.163 1.00 87.12 141 LEU A CA 1
ATOM 1114 C C . LEU A 1 141 ? -5.044 21.545 -3.328 1.00 87.12 141 LEU A C 1
ATOM 1116 O O . LEU A 1 141 ? -5.541 22.660 -3.467 1.00 87.12 141 LEU A O 1
ATOM 1120 N N . LEU A 1 142 ? -5.338 20.527 -4.137 1.00 90.06 142 LEU A N 1
ATOM 1121 C CA . LEU A 1 142 ? -6.271 20.644 -5.251 1.00 90.06 142 LEU A CA 1
ATOM 1122 C C . LEU A 1 142 ? -7.666 21.012 -4.752 1.00 90.06 142 LEU A C 1
ATOM 1124 O O . LEU A 1 142 ? -8.264 21.925 -5.316 1.00 90.06 142 LEU A O 1
ATOM 1128 N N . SER A 1 143 ? -8.165 20.390 -3.680 1.00 88.88 143 SER A N 1
ATOM 1129 C CA . SER A 1 143 ? -9.477 20.738 -3.118 1.00 88.88 143 SER A CA 1
ATOM 1130 C C . SER A 1 143 ? -9.550 22.202 -2.667 1.00 88.88 143 SER A C 1
ATOM 1132 O O . SER A 1 143 ? -10.551 22.867 -2.907 1.00 88.88 143 SER A O 1
ATOM 1134 N N . LYS A 1 144 ? -8.464 22.749 -2.105 1.00 89.12 144 LYS A N 1
ATOM 1135 C CA . LYS A 1 144 ? -8.381 24.152 -1.664 1.00 89.12 144 LYS A CA 1
ATOM 1136 C C . LYS A 1 144 ? -8.225 25.138 -2.821 1.00 89.12 144 LYS A C 1
ATOM 1138 O O . LYS A 1 144 ? -8.822 26.206 -2.791 1.00 89.12 144 LYS A O 1
ATOM 1143 N N . VAL A 1 145 ? -7.430 24.791 -3.833 1.00 89.56 145 VAL A N 1
ATOM 1144 C CA . VAL A 1 145 ? -7.139 25.661 -4.985 1.00 89.56 145 VAL A CA 1
ATOM 1145 C C . VAL A 1 145 ? -8.301 25.692 -5.975 1.00 89.56 145 VAL A C 1
ATOM 1147 O O . VAL A 1 145 ? -8.672 26.751 -6.466 1.00 89.56 145 VAL A O 1
ATOM 1150 N N . SER A 1 146 ? -8.885 24.532 -6.273 1.00 88.88 146 SER A N 1
ATOM 1151 C CA . SER A 1 146 ? -9.955 24.390 -7.271 1.00 88.88 146 SER A CA 1
ATOM 1152 C C . SER A 1 146 ? -11.363 24.377 -6.673 1.00 88.88 146 SER A C 1
ATOM 1154 O O . SER A 1 146 ? -12.339 24.337 -7.418 1.00 88.88 146 SER A O 1
ATOM 1156 N N . SER A 1 147 ? -11.485 24.414 -5.338 1.00 89.31 147 SER A N 1
ATOM 1157 C CA . SER A 1 147 ? -12.754 24.257 -4.605 1.00 89.31 147 SER A CA 1
ATOM 1158 C C . SER A 1 147 ? -13.504 22.953 -4.931 1.00 89.31 147 SER A C 1
ATOM 1160 O O . SER A 1 147 ? -14.716 22.867 -4.737 1.00 89.31 147 SER A O 1
ATOM 1162 N N . LEU A 1 148 ? -12.805 21.931 -5.447 1.00 86.88 148 LEU A N 1
ATOM 1163 C CA . LEU A 1 148 ? -13.395 20.624 -5.737 1.00 86.88 148 LEU A CA 1
ATOM 1164 C C . LEU A 1 148 ? -13.646 19.839 -4.432 1.00 86.88 148 LEU A C 1
ATOM 1166 O O . LEU A 1 148 ? -12.803 19.857 -3.530 1.00 86.88 148 LEU A O 1
ATOM 1170 N N . PRO A 1 149 ? -14.773 19.112 -4.325 1.00 85.56 149 PRO A N 1
ATOM 1171 C CA . PRO A 1 149 ? -15.158 18.395 -3.117 1.00 85.56 149 PRO A CA 1
ATOM 1172 C C . PRO A 1 149 ? -14.217 17.214 -2.845 1.00 85.56 149 PRO A C 1
ATOM 1174 O O . PRO A 1 149 ? -14.056 16.305 -3.665 1.00 85.56 149 PRO A O 1
ATOM 1177 N N . LYS A 1 150 ? -13.602 17.219 -1.659 1.00 78.44 150 LYS A N 1
ATOM 1178 C CA . LYS A 1 150 ? -12.667 16.176 -1.208 1.00 78.44 150 LYS A CA 1
ATOM 1179 C C . LYS A 1 150 ? -13.369 14.904 -0.735 1.00 78.44 150 LYS A C 1
ATOM 1181 O O . LYS A 1 150 ? -12.839 13.815 -0.926 1.00 78.44 150 LYS A O 1
ATOM 1186 N N . GLU A 1 151 ? -14.548 15.038 -0.144 1.00 78.94 151 GLU A N 1
ATOM 1187 C CA . GLU A 1 151 ? -15.364 13.937 0.367 1.00 78.94 151 GLU A CA 1
ATOM 1188 C C . GLU A 1 151 ? -16.779 14.071 -0.184 1.00 78.94 151 GLU A C 1
ATOM 1190 O O . GLU A 1 151 ? -17.255 15.187 -0.391 1.00 78.94 151 GLU A O 1
ATOM 1195 N N . VAL A 1 152 ? -17.418 12.934 -0.463 1.00 84.62 152 VAL A N 1
ATOM 1196 C CA . VAL A 1 152 ? -18.752 12.875 -1.064 1.00 84.62 152 VAL A CA 1
ATOM 1197 C C . VAL A 1 152 ? -19.547 11.724 -0.460 1.00 84.62 152 VAL A C 1
ATOM 1199 O O . VAL A 1 152 ? -19.062 10.594 -0.350 1.00 84.62 152 VAL A O 1
ATOM 1202 N N . SER A 1 153 ? -20.791 12.019 -0.109 1.00 77.69 153 SER A N 1
ATOM 1203 C CA . SER A 1 153 ? -21.821 11.067 0.278 1.00 77.69 153 SER A CA 1
ATOM 1204 C C . SER A 1 153 ? -22.661 10.701 -0.943 1.00 77.69 153 SER A C 1
ATOM 1206 O O . SER A 1 153 ? -23.546 11.447 -1.354 1.00 77.69 153 SER A O 1
ATOM 1208 N N . TRP A 1 154 ? -22.426 9.508 -1.492 1.00 75.56 154 TRP A N 1
ATOM 1209 C CA . TRP A 1 154 ? -23.067 8.995 -2.716 1.00 75.56 154 TRP A CA 1
ATOM 1210 C C . TRP A 1 154 ? -24.600 9.054 -2.734 1.00 75.56 154 TRP A C 1
ATOM 1212 O O . TRP A 1 154 ? -25.191 9.102 -3.806 1.00 75.56 154 TRP A O 1
ATOM 1222 N N . ASN A 1 155 ? -25.238 9.057 -1.562 1.00 74.38 155 ASN A N 1
ATOM 1223 C CA . ASN A 1 155 ? -26.695 9.044 -1.429 1.00 74.38 155 ASN A CA 1
ATOM 1224 C C . ASN A 1 155 ? -27.315 10.438 -1.264 1.00 74.38 155 ASN A C 1
ATOM 1226 O O . ASN A 1 155 ? -28.531 10.568 -1.362 1.00 74.38 155 ASN A O 1
ATOM 1230 N N . GLN A 1 156 ? -26.511 11.448 -0.934 1.00 79.62 156 GLN A N 1
ATOM 1231 C CA . GLN A 1 156 ? -26.993 12.779 -0.548 1.00 79.62 156 GLN A CA 1
ATOM 1232 C C . GLN A 1 156 ? -26.518 13.864 -1.514 1.00 79.62 156 GLN A C 1
ATOM 1234 O O . GLN A 1 156 ? -27.232 14.838 -1.743 1.00 79.62 156 GLN A O 1
ATOM 1239 N N . ASP A 1 157 ? -25.334 13.693 -2.100 1.00 86.25 157 ASP A N 1
ATOM 1240 C CA . ASP A 1 157 ? -24.723 14.713 -2.938 1.00 86.25 157 ASP A CA 1
ATOM 1241 C C . ASP A 1 157 ? -25.226 14.676 -4.384 1.00 86.25 157 ASP A C 1
ATOM 1243 O O . ASP A 1 157 ? -25.497 13.627 -4.969 1.00 86.25 157 ASP A O 1
ATOM 1247 N N . SER A 1 158 ? -25.307 15.861 -4.995 1.00 89.94 158 SER A N 1
ATOM 1248 C CA . SER A 1 158 ? -25.690 16.008 -6.400 1.00 89.94 158 SER A CA 1
ATOM 1249 C C . SER A 1 158 ? -24.689 15.321 -7.335 1.00 89.94 158 SER A C 1
ATOM 1251 O O . SER A 1 158 ? -23.477 15.347 -7.105 1.00 89.94 158 SER A O 1
ATOM 1253 N N . TYR A 1 159 ? -25.176 14.815 -8.473 1.00 88.56 159 TYR A N 1
ATOM 1254 C CA . TYR A 1 159 ? -24.340 14.261 -9.544 1.00 88.56 159 TYR A CA 1
ATOM 1255 C C . TYR A 1 159 ? -23.209 15.211 -9.974 1.00 88.56 159 TYR A C 1
ATOM 1257 O O . TYR A 1 159 ? -22.098 14.771 -10.267 1.00 88.56 159 TYR A O 1
ATOM 1265 N N . LYS A 1 160 ? -23.454 16.530 -9.958 1.00 90.62 160 LYS A N 1
ATOM 1266 C CA . LYS A 1 160 ? -22.420 17.531 -10.256 1.00 90.62 160 LYS A CA 1
ATOM 1267 C C . LYS A 1 160 ? -21.268 17.477 -9.246 1.00 90.62 160 LYS A C 1
ATOM 1269 O O . LYS A 1 160 ? -20.111 17.482 -9.655 1.00 90.62 160 LYS A O 1
ATOM 1274 N N . THR A 1 161 ? -21.579 17.389 -7.955 1.00 89.44 161 THR A N 1
ATOM 1275 C CA . THR A 1 161 ? -20.601 17.283 -6.861 1.00 89.44 161 THR A CA 1
ATOM 1276 C C . THR A 1 161 ? -19.814 15.976 -6.958 1.00 89.44 161 THR A C 1
ATOM 1278 O O . THR A 1 161 ? -18.590 15.982 -6.843 1.00 89.44 161 THR A O 1
ATOM 1281 N N . ILE A 1 162 ? -20.492 14.867 -7.273 1.00 89.38 162 ILE A N 1
ATOM 1282 C CA . ILE A 1 162 ? -19.847 13.568 -7.518 1.00 89.38 162 ILE A CA 1
ATOM 1283 C C . ILE A 1 162 ? -18.873 13.668 -8.702 1.00 89.38 162 ILE A C 1
ATOM 1285 O O . ILE A 1 162 ? -17.725 13.246 -8.594 1.00 89.38 162 ILE A O 1
ATOM 1289 N N . CYS A 1 163 ? -19.286 14.275 -9.817 1.00 91.12 163 CYS A N 1
ATOM 1290 C CA . CYS A 1 163 ? -18.426 14.458 -10.988 1.00 91.12 163 CYS A CA 1
ATOM 1291 C C . CYS A 1 163 ? -17.195 15.325 -10.668 1.00 91.12 163 CYS A C 1
ATOM 1293 O O . CYS A 1 163 ? -16.076 14.987 -11.051 1.00 91.12 163 CYS A O 1
ATOM 1295 N N . GLN A 1 164 ? -17.375 16.401 -9.899 1.00 93.00 164 GLN A N 1
ATOM 1296 C CA . GLN A 1 164 ? -16.275 17.241 -9.422 1.00 93.00 164 GLN A CA 1
ATOM 1297 C C . GLN A 1 164 ? -15.301 16.472 -8.513 1.00 93.00 164 GLN A C 1
ATOM 1299 O O . GLN A 1 164 ? -14.087 16.639 -8.636 1.00 93.00 164 GLN A O 1
ATOM 1304 N N . HIS A 1 165 ? -15.803 15.591 -7.645 1.00 92.50 165 HIS A N 1
ATOM 1305 C CA . HIS A 1 165 ? -14.965 14.713 -6.827 1.00 92.50 165 HIS A CA 1
ATOM 1306 C C . HIS A 1 165 ? -14.176 13.710 -7.673 1.00 92.50 165 HIS A C 1
ATOM 1308 O O . HIS A 1 165 ? -12.979 13.513 -7.470 1.00 92.50 165 HIS A O 1
ATOM 1314 N N . VAL A 1 166 ? -14.825 13.096 -8.662 1.00 94.12 166 VAL A N 1
ATOM 1315 C CA . VAL A 1 166 ? -14.159 12.178 -9.592 1.00 94.12 166 VAL A CA 1
ATOM 1316 C C . VAL A 1 166 ? -13.076 12.915 -10.380 1.00 94.12 166 VAL A C 1
ATOM 1318 O O . VAL A 1 166 ? -11.966 12.405 -10.493 1.00 94.12 166 VAL A O 1
ATOM 1321 N N . LEU A 1 167 ? -13.342 14.141 -10.842 1.00 94.62 167 LEU A N 1
ATOM 1322 C CA . LEU A 1 167 ? -12.346 14.981 -11.509 1.00 94.62 167 LEU A CA 1
ATOM 1323 C C . LEU A 1 167 ? -11.139 15.269 -10.603 1.00 94.62 167 LEU A C 1
ATOM 1325 O O . LEU A 1 167 ? -10.000 15.147 -11.055 1.00 94.62 167 LEU A O 1
ATOM 1329 N N . LEU A 1 168 ? -11.373 15.587 -9.325 1.00 94.50 168 LEU A N 1
ATOM 1330 C CA . LEU A 1 168 ? -10.310 15.745 -8.329 1.00 94.50 168 LEU A CA 1
ATOM 1331 C C . LEU A 1 168 ? -9.453 14.472 -8.231 1.00 94.50 168 LEU A C 1
ATOM 1333 O O . LEU A 1 168 ? -8.228 14.554 -8.310 1.00 94.50 168 LEU A O 1
ATOM 1337 N N . LYS A 1 169 ? -10.080 13.291 -8.130 1.00 94.31 169 LYS A N 1
ATOM 1338 C CA . LYS A 1 169 ? -9.373 11.998 -8.098 1.00 94.31 169 LYS A CA 1
ATOM 1339 C C . LYS A 1 169 ? -8.580 11.738 -9.381 1.00 94.31 169 LYS A C 1
ATOM 1341 O O . LYS A 1 169 ? -7.435 11.299 -9.293 1.00 94.31 169 LYS A O 1
ATOM 1346 N N . CYS A 1 170 ? -9.137 12.048 -10.553 1.00 95.75 170 CYS A N 1
ATOM 1347 C CA . CYS A 1 170 ? -8.441 11.927 -11.837 1.00 95.75 170 CYS A CA 1
ATOM 1348 C C . CYS A 1 170 ? -7.157 12.761 -11.862 1.00 95.75 170 CYS A C 1
ATOM 1350 O O . CYS A 1 170 ? -6.088 12.230 -12.156 1.00 95.75 170 CYS A O 1
ATOM 1352 N N . ILE A 1 171 ? -7.250 14.053 -11.526 1.00 95.19 171 ILE A N 1
ATOM 1353 C CA . ILE A 1 171 ? -6.103 14.972 -11.549 1.00 95.19 171 ILE A CA 1
ATOM 1354 C C . ILE A 1 171 ? -5.032 14.507 -10.557 1.00 95.19 171 ILE A C 1
ATOM 1356 O O . ILE A 1 171 ? -3.855 14.442 -10.912 1.00 95.19 171 ILE A O 1
ATOM 1360 N N . THR A 1 172 ? -5.432 14.106 -9.347 1.00 95.00 172 THR A N 1
ATOM 1361 C CA . THR A 1 172 ? -4.511 13.532 -8.360 1.00 95.00 172 THR A CA 1
ATOM 1362 C C . THR A 1 172 ? -3.784 12.310 -8.919 1.00 95.00 172 THR A C 1
ATOM 1364 O O . THR A 1 172 ? -2.558 12.250 -8.849 1.00 95.00 172 THR A O 1
ATOM 1367 N N . LEU A 1 173 ? -4.499 11.343 -9.503 1.00 95.38 173 LEU A N 1
ATOM 1368 C CA . LEU A 1 173 ? -3.888 10.124 -10.046 1.00 95.38 173 LEU A CA 1
ATOM 1369 C C . LEU A 1 173 ? -2.908 10.429 -11.189 1.00 95.38 173 LEU A C 1
ATOM 1371 O O . LEU A 1 173 ? -1.838 9.822 -11.241 1.00 95.38 173 LEU A O 1
ATOM 1375 N N . ILE A 1 174 ? -3.216 11.401 -12.054 1.00 94.06 174 ILE A N 1
ATOM 1376 C CA . ILE A 1 174 ? -2.307 11.858 -13.119 1.00 94.06 174 ILE A CA 1
ATOM 1377 C C . ILE A 1 174 ? -0.998 12.387 -12.518 1.00 94.06 174 ILE A C 1
ATOM 1379 O O . ILE A 1 174 ? 0.081 11.956 -12.926 1.00 94.06 174 ILE A O 1
ATOM 1383 N N . ILE A 1 175 ? -1.082 13.272 -11.519 1.00 92.75 175 ILE A N 1
ATOM 1384 C CA . ILE A 1 175 ? 0.095 13.875 -10.871 1.00 92.75 175 ILE A CA 1
ATOM 1385 C C . ILE A 1 175 ? 0.914 12.820 -10.111 1.00 92.75 175 ILE A C 1
ATOM 1387 O O . ILE A 1 175 ? 2.144 12.857 -10.133 1.00 92.75 175 ILE A O 1
ATOM 1391 N N . ILE A 1 176 ? 0.252 11.866 -9.452 1.00 94.00 176 ILE A N 1
ATOM 1392 C CA . ILE A 1 176 ? 0.900 10.840 -8.623 1.00 94.00 176 ILE A CA 1
ATOM 1393 C C . ILE A 1 176 ? 1.557 9.731 -9.452 1.00 94.00 176 ILE A C 1
ATOM 1395 O O . ILE A 1 176 ? 2.559 9.165 -9.010 1.00 94.00 176 ILE A O 1
ATOM 1399 N N . THR A 1 177 ? 1.046 9.429 -10.649 1.00 93.56 177 THR A N 1
ATOM 1400 C CA . THR A 1 177 ? 1.526 8.322 -11.499 1.00 93.56 177 THR A CA 1
ATOM 1401 C C . THR A 1 177 ? 3.058 8.247 -11.635 1.00 93.56 177 THR A C 1
ATOM 1403 O O . THR A 1 177 ? 3.607 7.186 -11.337 1.00 93.56 177 THR A O 1
ATOM 1406 N N . PRO A 1 178 ? 3.803 9.311 -12.006 1.00 90.56 178 PRO A N 1
ATOM 1407 C CA . PRO A 1 178 ? 5.261 9.218 -12.141 1.00 90.56 178 PRO A CA 1
ATOM 1408 C C . PRO A 1 178 ? 5.987 8.867 -10.830 1.00 90.56 178 PRO A C 1
ATOM 1410 O O . PRO A 1 178 ? 6.977 8.131 -10.860 1.00 90.56 178 PRO A O 1
ATOM 1413 N N . PHE A 1 179 ? 5.488 9.334 -9.682 1.00 92.12 179 PHE A N 1
ATOM 1414 C CA . PHE A 1 179 ? 6.043 9.005 -8.364 1.00 92.12 179 PHE A CA 1
ATOM 1415 C C . PHE A 1 179 ? 5.703 7.576 -7.945 1.00 92.12 179 PHE A C 1
ATOM 1417 O O . PHE A 1 179 ? 6.541 6.882 -7.368 1.00 92.12 179 PHE A O 1
ATOM 1424 N N . TYR A 1 180 ? 4.495 7.111 -8.270 1.00 93.00 180 TYR A N 1
ATOM 1425 C CA . TYR A 1 180 ? 4.108 5.718 -8.084 1.00 93.00 180 TYR A CA 1
ATOM 1426 C C . TYR A 1 180 ? 5.016 4.780 -8.892 1.00 93.00 180 TYR A C 1
ATOM 1428 O O . TYR A 1 180 ? 5.511 3.802 -8.335 1.00 93.00 180 TYR A O 1
ATOM 1436 N N . SER A 1 181 ? 5.330 5.110 -10.151 1.00 91.50 181 SER A N 1
ATOM 1437 C CA . SER A 1 181 ? 6.275 4.335 -10.965 1.00 91.50 181 SER A CA 1
ATOM 1438 C C . SER A 1 181 ? 7.671 4.267 -10.338 1.00 91.50 181 SER A C 1
ATOM 1440 O O . SER A 1 181 ? 8.297 3.209 -10.356 1.00 91.50 181 SER A O 1
ATOM 1442 N N . ALA A 1 182 ? 8.170 5.379 -9.787 1.00 89.75 182 ALA A N 1
ATOM 1443 C CA . ALA A 1 182 ? 9.464 5.415 -9.104 1.00 89.75 182 ALA A CA 1
ATOM 1444 C C . ALA A 1 182 ? 9.448 4.564 -7.821 1.00 89.75 182 ALA A C 1
ATOM 1446 O O . ALA A 1 182 ? 10.309 3.709 -7.635 1.00 89.75 182 ALA A O 1
ATOM 1447 N N . SER A 1 183 ? 8.417 4.717 -6.984 1.00 92.69 183 SER A N 1
ATOM 1448 C CA . SER A 1 183 ? 8.258 3.910 -5.769 1.00 92.69 183 SER A CA 1
ATOM 1449 C C . SER A 1 183 ? 8.109 2.416 -6.074 1.00 92.69 183 SER A C 1
ATOM 1451 O O . SER A 1 183 ? 8.670 1.587 -5.359 1.00 92.69 183 SER A O 1
ATOM 1453 N N . LEU A 1 184 ? 7.413 2.050 -7.157 1.00 94.25 184 LEU A N 1
ATOM 1454 C CA . LEU A 1 184 ? 7.291 0.656 -7.576 1.00 94.25 184 LEU A CA 1
ATOM 1455 C C . LEU A 1 184 ? 8.669 0.038 -7.842 1.00 94.25 184 LEU A C 1
ATOM 1457 O O . LEU A 1 184 ? 8.933 -1.042 -7.313 1.00 94.25 184 LEU A O 1
ATOM 1461 N N . VAL A 1 185 ? 9.544 0.734 -8.582 1.00 92.31 185 VAL A N 1
ATOM 1462 C CA . VAL A 1 185 ? 10.928 0.295 -8.843 1.00 92.31 185 VAL A CA 1
ATOM 1463 C C . VAL A 1 185 ? 11.652 0.001 -7.534 1.00 92.31 185 VAL A C 1
ATOM 1465 O O . VAL A 1 185 ? 12.157 -1.105 -7.362 1.00 92.31 185 VAL A O 1
ATOM 1468 N N . GLU A 1 186 ? 11.633 0.923 -6.573 1.00 91.88 186 GLU A N 1
ATOM 1469 C CA . GLU A 1 186 ? 12.315 0.722 -5.288 1.00 91.88 186 GLU A CA 1
ATOM 1470 C C . GLU A 1 186 ? 11.754 -0.457 -4.479 1.00 91.88 186 GLU A C 1
ATOM 1472 O O . GLU A 1 186 ? 12.474 -1.090 -3.707 1.00 91.88 186 GLU A O 1
ATOM 1477 N N . THR A 1 187 ? 10.467 -0.775 -4.648 1.00 94.19 187 THR A N 1
ATOM 1478 C CA . THR A 1 187 ? 9.821 -1.882 -3.922 1.00 94.19 187 THR A CA 1
ATOM 1479 C C . THR A 1 187 ? 10.107 -3.257 -4.519 1.00 94.19 187 THR A C 1
ATOM 1481 O O . THR A 1 187 ? 9.863 -4.259 -3.852 1.00 94.19 187 THR A O 1
ATOM 1484 N N . VAL A 1 188 ? 10.631 -3.332 -5.748 1.00 94.56 188 VAL A N 1
ATOM 1485 C CA . VAL A 1 188 ? 10.976 -4.597 -6.427 1.00 94.56 188 VAL A CA 1
ATOM 1486 C C . VAL A 1 188 ? 12.477 -4.759 -6.671 1.00 94.56 188 VAL A C 1
ATOM 1488 O O . VAL A 1 188 ? 12.984 -5.877 -6.753 1.00 94.56 188 VAL A O 1
ATOM 1491 N N . GLN A 1 189 ? 13.232 -3.667 -6.720 1.00 93.31 189 GLN A N 1
ATOM 1492 C CA . GLN A 1 189 ? 14.659 -3.691 -7.008 1.00 93.31 189 GLN A CA 1
ATOM 1493 C C . GLN A 1 189 ? 15.433 -4.490 -5.951 1.00 93.31 189 GLN A C 1
ATOM 1495 O O . GLN A 1 189 ? 15.157 -4.394 -4.757 1.00 93.31 189 GLN A O 1
ATOM 1500 N N . SER A 1 190 ? 16.346 -5.355 -6.386 1.00 91.75 190 SER A N 1
ATOM 1501 C CA . SER A 1 190 ? 17.148 -6.190 -5.490 1.00 91.75 190 SER A CA 1
ATOM 1502 C C . SER A 1 190 ? 18.219 -5.356 -4.792 1.00 91.75 190 SER A C 1
ATOM 1504 O O . SER A 1 190 ? 18.987 -4.651 -5.445 1.00 91.75 190 SER A O 1
ATOM 1506 N N . ASP A 1 191 ? 18.323 -5.518 -3.474 1.00 85.81 191 ASP A N 1
ATOM 1507 C CA . ASP A 1 191 ? 19.322 -4.857 -2.626 1.00 85.81 191 ASP A CA 1
ATOM 1508 C C . ASP A 1 191 ? 20.769 -5.275 -2.958 1.00 85.81 191 ASP A C 1
ATOM 1510 O O . ASP A 1 191 ? 21.711 -4.602 -2.543 1.00 85.81 191 ASP A O 1
ATOM 1514 N N . ILE A 1 192 ? 20.954 -6.401 -3.658 1.00 82.94 192 ILE A N 1
ATOM 1515 C CA . ILE A 1 192 ? 22.273 -6.944 -4.028 1.00 82.94 192 ILE A CA 1
ATOM 1516 C C . ILE A 1 192 ? 22.755 -6.375 -5.365 1.00 82.94 192 ILE A C 1
ATOM 1518 O O . ILE A 1 192 ? 23.954 -6.243 -5.587 1.00 82.94 192 ILE A O 1
ATOM 1522 N N . ALA A 1 193 ? 21.825 -6.073 -6.269 1.00 77.00 193 ALA A N 1
ATOM 1523 C CA . ALA A 1 193 ? 22.127 -5.678 -7.642 1.00 77.00 193 ALA A CA 1
ATOM 1524 C C . ALA A 1 193 ? 21.976 -4.168 -7.883 1.00 77.00 193 ALA A C 1
ATOM 1526 O O . ALA A 1 193 ? 22.104 -3.713 -9.017 1.00 77.00 193 ALA A O 1
ATOM 1527 N N . SER A 1 194 ? 21.659 -3.403 -6.839 1.00 75.62 194 SER A N 1
ATOM 1528 C CA . SER A 1 194 ? 21.397 -1.974 -6.929 1.00 75.62 194 SER A CA 1
ATOM 1529 C C . SER A 1 194 ? 21.979 -1.211 -5.756 1.00 75.62 194 SER A C 1
ATOM 1531 O O . SER A 1 194 ? 21.988 -1.686 -4.620 1.00 75.62 194 SER A O 1
ATOM 1533 N N . GLU A 1 195 ? 22.354 0.035 -6.027 1.00 73.81 195 GLU A N 1
ATOM 1534 C CA . GLU A 1 195 ? 22.525 1.044 -4.993 1.00 73.81 195 GLU A CA 1
ATOM 1535 C C . GLU A 1 195 ? 21.210 1.252 -4.236 1.00 73.81 195 GLU A C 1
ATOM 1537 O O . GLU A 1 195 ? 20.115 1.121 -4.795 1.00 73.81 195 GLU A O 1
ATOM 1542 N N . LYS A 1 196 ? 21.322 1.533 -2.937 1.00 66.06 196 LYS A N 1
ATOM 1543 C CA . LYS A 1 196 ? 20.169 1.715 -2.058 1.00 66.06 196 LYS A CA 1
ATOM 1544 C C . LYS A 1 196 ? 19.638 3.139 -2.229 1.00 66.06 196 LYS A C 1
ATOM 1546 O O . LYS A 1 196 ? 20.328 4.054 -1.782 1.00 66.06 196 LYS A O 1
ATOM 1551 N N . PRO A 1 197 ? 18.433 3.335 -2.794 1.00 68.25 197 PRO A N 1
ATOM 1552 C CA . PRO A 1 197 ? 17.897 4.673 -2.996 1.00 68.25 197 PRO A CA 1
ATOM 1553 C C . PRO A 1 197 ? 17.674 5.372 -1.649 1.00 68.25 197 PRO A C 1
ATOM 1555 O O . PRO A 1 197 ? 17.319 4.751 -0.633 1.00 68.25 197 PRO A O 1
ATOM 1558 N N . GLY A 1 198 ? 17.920 6.677 -1.634 1.00 66.50 198 GLY A N 1
ATOM 1559 C CA . GLY A 1 198 ? 17.522 7.577 -0.567 1.00 66.50 198 GLY A CA 1
ATOM 1560 C C . GLY A 1 198 ? 16.005 7.752 -0.547 1.00 66.50 198 GLY A C 1
ATOM 1561 O O . GLY A 1 198 ? 15.336 7.695 -1.571 1.00 66.50 198 GLY A O 1
ATOM 1562 N N . VAL A 1 199 ? 15.438 8.031 0.629 1.00 66.56 199 VAL A N 1
ATOM 1563 C CA . VAL A 1 199 ? 13.976 8.191 0.801 1.00 66.56 199 VAL A CA 1
ATOM 1564 C C . VAL A 1 199 ? 13.367 9.328 -0.035 1.00 66.56 199 VAL A C 1
ATOM 1566 O O . VAL A 1 199 ? 12.153 9.365 -0.221 1.00 66.56 199 VAL A O 1
ATOM 1569 N N . PHE A 1 200 ? 14.198 10.249 -0.531 1.00 72.81 200 PHE A N 1
ATOM 1570 C CA . PHE A 1 200 ? 13.794 11.371 -1.377 1.00 72.81 200 PHE A CA 1
ATOM 1571 C C . PHE A 1 200 ? 14.134 11.179 -2.860 1.00 72.81 200 PHE A C 1
ATOM 1573 O O . PHE A 1 200 ? 13.733 12.012 -3.673 1.00 72.81 200 PHE A O 1
ATOM 1580 N N . ASP A 1 201 ? 14.811 10.096 -3.245 1.00 76.75 201 ASP A N 1
ATOM 1581 C CA . ASP A 1 201 ? 15.174 9.861 -4.650 1.00 76.75 201 ASP A CA 1
ATOM 1582 C C . ASP A 1 201 ? 13.931 9.677 -5.527 1.00 76.75 201 ASP A C 1
ATOM 1584 O O . ASP A 1 201 ? 13.905 10.114 -6.676 1.00 76.75 201 ASP A O 1
ATOM 1588 N N . VAL A 1 202 ? 12.843 9.181 -4.936 1.00 79.56 202 VAL A N 1
ATOM 1589 C CA . VAL A 1 202 ? 11.489 9.150 -5.508 1.00 79.56 202 VAL A CA 1
ATOM 1590 C C . VAL A 1 202 ? 11.038 10.510 -6.027 1.00 79.56 202 VAL A C 1
ATOM 1592 O O . VAL A 1 202 ? 10.393 10.576 -7.070 1.00 79.56 202 VAL A O 1
ATOM 1595 N N . PHE A 1 203 ? 11.346 11.600 -5.312 1.00 78.88 203 PHE A N 1
ATOM 1596 C CA . PHE A 1 203 ? 10.975 12.944 -5.754 1.00 78.88 203 PHE A CA 1
ATOM 1597 C C . PHE A 1 203 ? 11.763 13.329 -6.988 1.00 78.88 203 PHE A C 1
ATOM 1599 O O . PHE A 1 203 ? 11.186 13.803 -7.961 1.00 78.88 203 PHE A O 1
ATOM 1606 N N . ARG A 1 204 ? 13.078 13.107 -6.952 1.00 80.50 204 ARG A N 1
ATOM 1607 C CA . ARG A 1 204 ? 13.962 13.422 -8.070 1.00 80.50 204 ARG A CA 1
ATOM 1608 C C . ARG A 1 204 ? 13.541 12.649 -9.317 1.00 80.50 204 ARG A C 1
ATOM 1610 O O . ARG A 1 204 ? 13.336 13.256 -10.363 1.00 80.50 204 ARG A O 1
ATOM 1617 N N . GLU A 1 205 ? 13.362 11.340 -9.189 1.00 80.12 205 GLU A N 1
ATOM 1618 C CA . GLU A 1 205 ? 12.984 10.457 -10.291 1.00 80.12 205 GLU A CA 1
ATOM 1619 C C . GLU A 1 205 ? 11.550 10.731 -10.777 1.00 80.12 205 GLU A C 1
ATOM 1621 O O . GLU A 1 205 ? 11.299 10.792 -11.980 1.00 80.12 205 GLU A O 1
ATOM 1626 N N . GLY A 1 206 ? 10.610 10.971 -9.858 1.00 78.75 206 GLY A N 1
ATOM 1627 C CA . GLY A 1 206 ? 9.226 11.318 -10.180 1.00 78.75 206 GLY A CA 1
ATOM 1628 C C . GLY A 1 206 ? 9.100 12.655 -10.915 1.00 78.75 206 GLY A C 1
ATOM 1629 O O . GLY A 1 206 ? 8.449 12.722 -11.956 1.00 78.75 206 GLY A O 1
ATOM 1630 N N . ILE A 1 207 ? 9.775 13.708 -10.440 1.00 81.00 207 ILE A N 1
ATOM 1631 C CA . ILE A 1 207 ? 9.799 15.027 -11.099 1.00 81.00 207 ILE A CA 1
ATOM 1632 C C . ILE A 1 207 ? 10.478 14.927 -12.464 1.00 81.00 207 ILE A C 1
ATOM 1634 O O . ILE A 1 207 ? 9.983 15.489 -13.439 1.00 81.00 207 ILE A O 1
ATOM 1638 N N . TYR A 1 208 ? 11.578 14.180 -12.565 1.00 78.94 208 TYR A N 1
ATOM 1639 C CA . TYR A 1 208 ? 12.276 13.987 -13.832 1.00 78.94 208 TYR A CA 1
ATOM 1640 C C . TYR A 1 208 ? 11.380 13.322 -14.893 1.00 78.94 208 TYR A C 1
ATOM 1642 O O . TYR A 1 208 ? 11.344 13.761 -16.049 1.00 78.94 208 TYR A O 1
ATOM 1650 N N . ARG A 1 209 ? 10.582 12.323 -14.486 1.00 77.12 209 ARG A N 1
ATOM 1651 C CA . ARG A 1 209 ? 9.555 11.686 -15.330 1.00 77.12 209 ARG A CA 1
ATOM 1652 C C . ARG A 1 209 ? 8.409 12.634 -15.682 1.00 77.12 209 ARG A C 1
ATOM 1654 O O . ARG A 1 209 ? 7.949 12.608 -16.818 1.00 77.12 209 ARG A O 1
ATOM 1661 N N . LEU A 1 210 ? 7.980 13.485 -14.750 1.00 77.56 210 LEU A N 1
ATOM 1662 C CA . LEU A 1 210 ? 6.914 14.466 -14.976 1.00 77.56 210 LEU A CA 1
ATOM 1663 C C . LEU A 1 210 ? 7.322 15.548 -15.992 1.00 77.56 210 LEU A C 1
ATOM 1665 O O . LEU A 1 210 ? 6.537 15.895 -16.867 1.00 77.56 210 LEU A O 1
ATOM 1669 N N . VAL A 1 211 ? 8.554 16.059 -15.901 1.00 75.44 211 VAL A N 1
ATOM 1670 C CA . VAL A 1 211 ? 9.076 17.107 -16.801 1.00 75.44 211 VAL A CA 1
ATOM 1671 C C . VAL A 1 211 ? 9.315 16.568 -18.214 1.00 75.44 211 VAL A C 1
ATOM 1673 O O . VAL A 1 211 ? 9.114 17.275 -19.197 1.00 75.44 211 VAL A O 1
ATOM 1676 N N . SER A 1 212 ? 9.686 15.295 -18.341 1.00 71.88 212 SER A N 1
ATOM 1677 C CA . SER A 1 212 ? 9.994 14.659 -19.631 1.00 71.88 212 SER A CA 1
ATOM 1678 C C . SER A 1 212 ? 8.828 13.823 -20.164 1.00 71.88 212 SER A C 1
ATOM 1680 O O . SER A 1 212 ? 9.007 12.710 -20.658 1.00 71.88 212 SER A O 1
ATOM 1682 N N . PHE A 1 213 ? 7.616 14.357 -20.037 1.00 66.56 213 PHE A N 1
ATOM 1683 C CA . PHE A 1 213 ? 6.358 13.628 -20.208 1.00 66.56 213 PHE A CA 1
ATOM 1684 C C . PHE A 1 213 ? 6.235 12.902 -21.570 1.00 66.56 213 PHE A C 1
ATOM 1686 O O . PHE A 1 213 ? 5.719 11.785 -21.648 1.00 66.56 213 PHE A O 1
ATOM 1693 N N . GLY A 1 214 ? 6.721 13.522 -22.651 1.00 60.75 214 GLY A N 1
ATOM 1694 C CA . GLY A 1 214 ? 6.518 13.052 -24.029 1.00 60.75 214 GLY A CA 1
ATOM 1695 C C . GLY A 1 214 ? 7.655 12.243 -24.662 1.00 60.75 214 GLY A C 1
ATOM 1696 O O . GLY A 1 214 ? 7.462 11.737 -25.762 1.00 60.75 214 GLY A O 1
ATOM 1697 N N . SER A 1 215 ? 8.825 12.118 -24.022 1.00 60.31 215 SER A N 1
ATOM 1698 C CA . SER A 1 215 ? 9.996 11.469 -24.638 1.00 60.31 215 SER A CA 1
ATOM 1699 C C . SER A 1 215 ? 10.366 10.167 -23.918 1.00 60.31 215 SER A C 1
ATOM 1701 O O . SER A 1 215 ? 10.533 10.187 -22.693 1.00 60.31 215 SER A O 1
ATOM 1703 N N . PRO A 1 216 ? 10.521 9.031 -24.631 1.00 62.28 216 PRO A N 1
ATOM 1704 C CA . PRO A 1 216 ? 11.050 7.813 -24.035 1.00 62.28 216 PRO A CA 1
ATOM 1705 C C . PRO A 1 216 ? 12.496 8.051 -23.581 1.00 62.28 216 PRO A C 1
ATOM 1707 O O . PRO A 1 216 ? 13.418 8.215 -24.374 1.00 62.28 216 PRO A O 1
ATOM 1710 N N . GLN A 1 217 ? 12.680 8.066 -22.264 1.00 59.81 217 GLN A N 1
ATOM 1711 C CA . GLN A 1 217 ? 13.936 8.407 -21.590 1.00 59.81 217 GLN A CA 1
ATOM 1712 C C . GLN A 1 217 ? 15.100 7.480 -21.972 1.00 59.81 217 GLN A C 1
ATOM 1714 O O . GLN A 1 217 ? 16.238 7.925 -22.126 1.00 59.81 217 GLN A O 1
ATOM 1719 N N . LYS A 1 218 ? 14.833 6.167 -22.072 1.00 58.34 218 LYS A N 1
ATOM 1720 C CA . LYS A 1 218 ? 15.839 5.125 -22.330 1.00 58.34 218 LYS A CA 1
ATOM 1721 C C . LYS A 1 218 ? 15.217 3.936 -23.070 1.00 58.34 218 LYS A C 1
ATOM 1723 O O . LYS A 1 218 ? 14.477 3.157 -22.475 1.00 58.34 218 LYS A O 1
ATOM 1728 N N . GLY A 1 219 ? 15.587 3.725 -24.334 1.00 67.00 219 GLY A N 1
ATOM 1729 C CA . GLY A 1 219 ? 15.281 2.498 -25.085 1.00 67.00 219 GLY A CA 1
ATOM 1730 C C . GLY A 1 219 ? 13.804 2.079 -25.024 1.00 67.00 219 GLY A C 1
ATOM 1731 O O . GLY A 1 219 ? 12.943 2.793 -25.513 1.00 67.00 219 GLY A O 1
ATOM 1732 N N . ARG A 1 220 ? 13.524 0.923 -24.404 1.00 71.81 220 ARG A N 1
ATOM 1733 C CA . ARG A 1 220 ? 12.190 0.289 -24.317 1.00 71.81 220 ARG A CA 1
ATOM 1734 C C . ARG A 1 220 ? 11.224 0.930 -23.301 1.00 71.81 220 ARG A C 1
ATOM 1736 O O . ARG A 1 220 ? 10.142 0.387 -23.086 1.00 71.81 220 ARG A O 1
ATOM 1743 N N . MET A 1 221 ? 11.610 2.020 -22.627 1.00 75.62 221 MET A N 1
ATOM 1744 C CA . MET A 1 221 ? 10.724 2.725 -21.688 1.00 75.62 221 MET A CA 1
ATOM 1745 C C . MET A 1 221 ? 9.539 3.354 -22.423 1.00 75.62 221 MET A C 1
ATOM 1747 O O . MET A 1 221 ? 9.730 4.100 -23.381 1.00 75.62 221 MET A O 1
ATOM 1751 N N . LEU A 1 222 ? 8.327 3.104 -21.929 1.00 75.69 222 LEU A N 1
ATOM 1752 C CA . LEU A 1 222 ? 7.123 3.759 -22.433 1.00 75.69 222 LEU A CA 1
ATOM 1753 C C . LEU A 1 222 ? 7.069 5.224 -21.961 1.00 75.69 222 LEU A C 1
ATOM 1755 O O . LEU A 1 222 ? 7.492 5.520 -20.837 1.00 75.69 222 LEU A O 1
ATOM 1759 N N . PRO A 1 223 ? 6.546 6.151 -22.784 1.00 77.94 223 PRO A N 1
ATOM 1760 C CA . PRO A 1 223 ? 6.324 7.524 -22.353 1.00 77.94 223 PRO A CA 1
ATOM 1761 C C . PRO A 1 223 ? 5.272 7.564 -21.236 1.00 77.94 223 PRO A C 1
ATOM 1763 O O . PRO A 1 223 ? 4.364 6.731 -21.176 1.00 77.94 223 PRO A O 1
ATOM 1766 N N . VAL A 1 224 ? 5.373 8.557 -20.349 1.00 77.75 224 VAL A N 1
ATOM 1767 C CA . VAL A 1 224 ? 4.539 8.629 -19.137 1.00 77.75 224 VAL A CA 1
ATOM 1768 C C . VAL A 1 224 ? 3.047 8.715 -19.478 1.00 77.75 224 VAL A C 1
ATOM 1770 O O . VAL A 1 224 ? 2.246 8.088 -18.793 1.00 77.75 224 VAL A O 1
ATOM 1773 N N . TRP A 1 225 ? 2.657 9.382 -20.575 1.00 77.62 225 TRP A N 1
ATOM 1774 C CA . TRP A 1 225 ? 1.252 9.449 -21.024 1.00 77.62 225 TRP A CA 1
ATOM 1775 C C . TRP A 1 225 ? 0.637 8.066 -21.274 1.00 77.62 225 TRP A C 1
ATOM 1777 O O . TRP A 1 225 ? -0.504 7.829 -20.876 1.00 77.62 225 TRP A O 1
ATOM 1787 N N . THR A 1 226 ? 1.399 7.133 -21.853 1.00 83.31 226 THR A N 1
ATOM 1788 C CA . THR A 1 226 ? 0.933 5.760 -22.110 1.00 83.31 226 THR A CA 1
ATOM 1789 C C . THR A 1 226 ? 0.716 4.978 -20.813 1.00 83.31 226 THR A C 1
ATOM 1791 O O . THR A 1 226 ? -0.112 4.073 -20.781 1.00 83.31 226 THR A O 1
ATOM 1794 N N . LEU A 1 227 ? 1.411 5.342 -19.729 1.00 89.06 227 LEU A N 1
ATOM 1795 C CA . LEU A 1 227 ? 1.217 4.756 -18.399 1.00 89.06 227 LEU A CA 1
ATOM 1796 C C . LEU A 1 227 ? 0.082 5.434 -17.620 1.00 89.06 227 LEU A C 1
ATOM 1798 O O . LEU A 1 227 ? -0.638 4.764 -16.888 1.00 89.06 227 LEU A O 1
ATOM 1802 N N . VAL A 1 228 ? -0.111 6.745 -17.783 1.00 91.81 228 VAL A N 1
ATOM 1803 C CA . VAL A 1 228 ? -1.122 7.519 -17.044 1.00 91.81 228 VAL A CA 1
ATOM 1804 C C . VAL A 1 228 ? -2.536 7.020 -17.321 1.00 91.81 228 VAL A C 1
ATOM 1806 O O . VAL A 1 228 ? -3.268 6.747 -16.374 1.00 91.81 228 VAL A O 1
ATOM 1809 N N . THR A 1 229 ? -2.924 6.858 -18.587 1.00 92.56 229 THR A N 1
ATOM 1810 C CA . THR A 1 229 ? -4.286 6.427 -18.946 1.00 92.56 229 THR A CA 1
ATOM 1811 C C . THR A 1 229 ? -4.700 5.112 -18.269 1.00 92.56 229 THR A C 1
ATOM 1813 O O . THR A 1 229 ? -5.714 5.109 -17.564 1.00 92.56 229 THR A O 1
ATOM 1816 N N . PRO A 1 230 ? -3.951 4.000 -18.410 1.00 94.69 230 PRO A N 1
ATOM 1817 C CA . PRO A 1 230 ? -4.338 2.742 -17.781 1.00 94.69 230 PRO A CA 1
ATOM 1818 C C . PRO A 1 230 ? -4.237 2.799 -16.245 1.00 94.69 230 PRO A C 1
ATOM 1820 O O . PRO A 1 230 ? -5.058 2.180 -15.569 1.00 94.69 230 PRO A O 1
ATOM 1823 N N . THR A 1 231 ? -3.317 3.587 -15.672 1.00 95.69 231 THR A N 1
ATOM 1824 C CA . THR A 1 231 ? -3.216 3.784 -14.212 1.00 95.69 231 THR A CA 1
ATOM 1825 C C . THR A 1 231 ? -4.413 4.527 -13.638 1.00 95.69 231 THR A C 1
ATOM 1827 O O . THR A 1 231 ? -4.975 4.098 -12.628 1.00 95.69 231 THR A O 1
ATOM 1830 N N . VAL A 1 232 ? -4.826 5.623 -14.277 1.00 96.44 232 VAL A N 1
ATOM 1831 C CA . VAL A 1 232 ? -5.990 6.412 -13.861 1.00 96.44 232 VAL A CA 1
ATOM 1832 C C . VAL A 1 232 ? -7.254 5.572 -13.994 1.00 96.44 232 VAL A C 1
ATOM 1834 O O . VAL A 1 232 ? -8.029 5.504 -13.044 1.00 96.44 232 VAL A O 1
ATOM 1837 N N . LEU A 1 233 ? -7.432 4.873 -15.121 1.00 95.44 233 LEU A N 1
ATOM 1838 C CA . LEU A 1 233 ? -8.590 4.008 -15.336 1.00 95.44 233 LEU A CA 1
ATOM 1839 C C . LEU A 1 233 ? -8.686 2.925 -14.255 1.00 95.44 233 LEU A C 1
ATOM 1841 O O . LEU A 1 233 ? -9.719 2.797 -13.603 1.00 95.44 233 LEU A O 1
ATOM 1845 N N . HIS A 1 234 ? -7.597 2.198 -14.002 1.00 96.31 234 HIS A N 1
ATOM 1846 C CA . HIS A 1 234 ? -7.552 1.198 -12.937 1.00 96.31 234 HIS A CA 1
ATOM 1847 C C . HIS A 1 234 ? -7.820 1.807 -11.555 1.00 96.31 234 HIS A C 1
ATOM 1849 O O . HIS A 1 234 ? -8.612 1.256 -10.791 1.00 96.31 234 HIS A O 1
ATOM 1855 N N . GLY A 1 235 ? -7.200 2.947 -11.232 1.00 95.88 235 GLY A N 1
ATOM 1856 C CA . GLY A 1 235 ? -7.391 3.633 -9.955 1.00 95.88 235 GLY A CA 1
ATOM 1857 C C . GLY A 1 235 ? -8.845 4.044 -9.721 1.00 95.88 235 GLY A C 1
ATOM 1858 O O . GLY A 1 235 ? -9.388 3.789 -8.646 1.00 95.88 235 GLY A O 1
ATOM 1859 N N . LEU A 1 236 ? -9.497 4.607 -10.740 1.00 96.00 236 LEU A N 1
ATOM 1860 C CA . LEU A 1 236 ? -10.907 4.990 -10.687 1.00 96.00 236 LEU A CA 1
ATOM 1861 C C . LEU A 1 236 ? -11.819 3.769 -10.588 1.00 96.00 236 LEU A C 1
ATOM 1863 O O . LEU A 1 236 ? -12.648 3.715 -9.684 1.00 96.00 236 LEU A O 1
ATOM 1867 N N . CYS A 1 237 ? -11.657 2.768 -11.457 1.00 96.06 237 CYS A N 1
ATOM 1868 C CA . CYS A 1 237 ? -12.479 1.556 -11.422 1.00 96.06 237 CYS A CA 1
ATOM 1869 C C . CYS A 1 237 ? -12.388 0.854 -10.061 1.00 96.06 237 CYS A C 1
ATOM 1871 O O . CYS A 1 237 ? -13.411 0.472 -9.490 1.00 96.06 237 CYS A O 1
ATOM 1873 N N . LYS A 1 238 ? -11.177 0.750 -9.504 1.00 95.75 238 LYS A N 1
ATOM 1874 C CA . LYS A 1 238 ? -10.944 0.188 -8.172 1.00 95.75 238 LYS A CA 1
ATOM 1875 C C . LYS A 1 238 ? -11.584 1.031 -7.068 1.00 95.75 238 LYS A C 1
ATOM 1877 O O . LYS A 1 238 ? -12.170 0.466 -6.146 1.00 95.75 238 LYS A O 1
ATOM 1882 N N . TYR A 1 239 ? -11.508 2.360 -7.165 1.00 93.81 239 TYR A N 1
ATOM 1883 C CA . TYR A 1 239 ? -12.175 3.275 -6.237 1.00 93.81 239 TYR A CA 1
ATOM 1884 C C . TYR A 1 239 ? -13.698 3.090 -6.262 1.00 93.81 239 TYR A C 1
ATOM 1886 O O . TYR A 1 239 ? -14.278 2.806 -5.217 1.00 93.81 239 TYR A O 1
ATOM 1894 N N . PHE A 1 240 ? -14.333 3.146 -7.438 1.00 93.75 240 PHE A N 1
ATOM 1895 C CA . PHE A 1 240 ? -15.783 2.962 -7.572 1.00 93.75 240 PHE A CA 1
ATOM 1896 C C . PHE A 1 240 ? -16.235 1.592 -7.059 1.00 93.75 240 PHE A C 1
ATOM 1898 O O . PHE A 1 240 ? -17.192 1.506 -6.292 1.00 93.75 240 PHE A O 1
ATOM 1905 N N . ALA A 1 241 ? -15.528 0.521 -7.428 1.00 94.69 241 ALA A N 1
ATOM 1906 C CA . ALA A 1 241 ? -15.844 -0.818 -6.946 1.00 94.69 241 ALA A CA 1
ATOM 1907 C C . ALA A 1 241 ? -15.722 -0.918 -5.419 1.00 94.69 241 ALA A C 1
ATOM 1909 O O . ALA A 1 241 ? -16.609 -1.466 -4.770 1.00 94.69 241 ALA A O 1
ATOM 1910 N N . SER A 1 242 ? -14.668 -0.341 -4.831 1.00 94.69 242 SER A N 1
ATOM 1911 C CA . SER A 1 242 ? -14.512 -0.286 -3.375 1.00 94.69 242 SER A CA 1
ATOM 1912 C C . SER A 1 242 ? -15.648 0.504 -2.718 1.00 94.69 242 SER A C 1
ATOM 1914 O O . SER A 1 242 ? -16.241 0.027 -1.754 1.00 94.69 242 SER A O 1
ATOM 1916 N N . SER A 1 243 ? -16.033 1.662 -3.261 1.00 91.25 243 SER A N 1
ATOM 1917 C CA . SER A 1 243 ? -17.159 2.452 -2.749 1.00 91.25 243 SER A CA 1
ATOM 1918 C C . SER A 1 243 ? -18.482 1.680 -2.791 1.00 91.25 243 SER A C 1
ATOM 1920 O O . SER A 1 243 ? -19.207 1.670 -1.796 1.00 91.25 243 SER A O 1
ATOM 1922 N N . ILE A 1 244 ? -18.770 0.976 -3.892 1.00 93.19 244 ILE A N 1
ATOM 1923 C CA . ILE A 1 244 ? -19.972 0.138 -4.032 1.00 93.19 244 ILE A CA 1
ATOM 1924 C C . ILE A 1 244 ? -19.951 -1.003 -3.012 1.00 93.19 244 ILE A C 1
ATOM 1926 O O . ILE A 1 244 ? -20.916 -1.181 -2.268 1.00 93.19 244 ILE A O 1
ATOM 1930 N N . VAL A 1 245 ? -18.850 -1.758 -2.931 1.00 95.38 245 VAL A N 1
ATOM 1931 C CA . VAL A 1 245 ? -18.739 -2.888 -1.996 1.00 95.38 245 VAL A CA 1
ATOM 1932 C C . VAL A 1 245 ? -18.836 -2.410 -0.551 1.00 95.38 245 VAL A C 1
ATOM 1934 O O . VAL A 1 245 ? -19.516 -3.049 0.250 1.00 95.38 245 VAL A O 1
ATOM 1937 N N . LYS A 1 246 ? -18.219 -1.273 -0.210 1.00 92.62 246 LYS A N 1
ATOM 1938 C CA . LYS A 1 246 ? -18.319 -0.678 1.126 1.00 92.62 246 LYS A CA 1
ATOM 1939 C C . LYS A 1 246 ? -19.767 -0.349 1.464 1.00 92.62 246 LYS A C 1
ATOM 1941 O O . LYS A 1 246 ? -20.238 -0.728 2.533 1.00 92.62 246 LYS A O 1
ATOM 1946 N N . HIS A 1 247 ? -20.477 0.311 0.549 1.00 91.31 247 HIS A N 1
ATOM 1947 C CA . HIS A 1 247 ? -21.873 0.684 0.751 1.00 91.31 247 HIS A CA 1
ATOM 1948 C C . HIS A 1 247 ? -22.765 -0.546 0.958 1.00 91.31 247 HIS A C 1
ATOM 1950 O O . HIS A 1 247 ? -23.494 -0.633 1.946 1.00 91.31 247 HIS A O 1
ATOM 1956 N N . VAL A 1 248 ? -22.649 -1.539 0.072 1.00 93.31 248 VAL A N 1
ATOM 1957 C CA . VAL A 1 248 ? -23.405 -2.795 0.156 1.00 93.31 248 VAL A CA 1
ATOM 1958 C C . VAL A 1 248 ? -23.072 -3.550 1.444 1.00 93.31 248 VAL A C 1
ATOM 1960 O O . VAL A 1 248 ? -23.977 -3.953 2.171 1.00 93.31 248 VAL A O 1
ATOM 1963 N N . SER A 1 249 ? -21.787 -3.700 1.772 1.00 93.88 249 SER A N 1
ATOM 1964 C CA . SER A 1 249 ? -21.343 -4.387 2.987 1.00 93.88 249 SER A CA 1
ATOM 1965 C C . SER A 1 249 ? -21.838 -3.686 4.248 1.00 93.88 249 SER A C 1
ATOM 1967 O O . SER A 1 249 ? -22.290 -4.360 5.171 1.00 93.88 249 SER A O 1
ATOM 1969 N N . SER A 1 250 ? -21.767 -2.354 4.299 1.00 91.00 250 SER A N 1
ATOM 1970 C CA . SER A 1 250 ? -22.258 -1.570 5.432 1.00 91.00 250 SER A CA 1
ATOM 1971 C C . SER A 1 250 ? -23.766 -1.764 5.613 1.00 91.00 250 SER A C 1
ATOM 1973 O O . SER A 1 250 ? -24.211 -2.148 6.695 1.00 91.00 250 SER A O 1
ATOM 1975 N N . ASN A 1 251 ? -24.554 -1.646 4.537 1.00 90.50 251 ASN A N 1
ATOM 1976 C CA . ASN A 1 251 ? -26.002 -1.872 4.582 1.00 90.50 251 ASN A CA 1
ATOM 1977 C C . ASN A 1 251 ? -26.358 -3.293 5.041 1.00 90.50 251 ASN A C 1
ATOM 1979 O O . ASN A 1 251 ? -27.212 -3.460 5.912 1.00 90.50 251 ASN A O 1
ATOM 1983 N N . ILE A 1 252 ? -25.688 -4.319 4.505 1.00 90.94 252 ILE A N 1
ATOM 1984 C CA . ILE A 1 252 ? -25.895 -5.715 4.919 1.00 90.94 252 ILE A CA 1
ATOM 1985 C C . ILE A 1 252 ? -25.586 -5.881 6.410 1.00 90.94 252 ILE A C 1
ATOM 1987 O O . ILE A 1 252 ? -26.355 -6.513 7.133 1.00 90.94 252 ILE A O 1
ATOM 1991 N N . MET A 1 253 ? -24.488 -5.300 6.898 1.00 89.19 253 MET A N 1
ATOM 1992 C CA . MET A 1 253 ? -24.121 -5.358 8.313 1.00 89.19 253 MET A CA 1
ATOM 1993 C C . MET A 1 253 ? -25.142 -4.634 9.199 1.00 89.19 253 MET A C 1
ATOM 1995 O O . MET A 1 253 ? -25.534 -5.188 10.224 1.00 89.19 253 MET A O 1
ATOM 1999 N N . HIS A 1 254 ? -25.640 -3.464 8.790 1.00 87.00 254 HIS A N 1
ATOM 2000 C CA . HIS A 1 254 ? -26.711 -2.753 9.492 1.00 87.00 254 HIS A CA 1
ATOM 2001 C C . HIS A 1 254 ? -28.010 -3.571 9.558 1.00 87.00 254 HIS A C 1
ATOM 2003 O O . HIS A 1 254 ? -28.626 -3.666 10.623 1.00 87.00 254 HIS A O 1
ATOM 2009 N N . ILE A 1 255 ? -28.409 -4.205 8.451 1.00 87.06 255 ILE A N 1
ATOM 2010 C CA . ILE A 1 255 ? -29.600 -5.066 8.388 1.00 87.06 255 ILE A CA 1
ATOM 2011 C C . ILE A 1 255 ? -29.424 -6.293 9.287 1.00 87.06 255 ILE A C 1
ATOM 2013 O O . ILE A 1 255 ? -30.295 -6.586 10.108 1.00 87.06 255 ILE A O 1
ATOM 2017 N N . ASN A 1 256 ? -28.288 -6.985 9.185 1.00 86.12 256 ASN A N 1
ATOM 2018 C CA . ASN A 1 256 ? -27.983 -8.161 10.000 1.00 86.12 256 ASN A CA 1
ATOM 2019 C C . ASN A 1 256 ? -27.938 -7.820 11.488 1.00 86.12 256 ASN A C 1
ATOM 2021 O O . ASN A 1 256 ? -28.456 -8.571 12.317 1.00 86.12 256 ASN A O 1
ATOM 2025 N N . TYR A 1 257 ? -27.355 -6.670 11.827 1.00 82.75 257 TYR A N 1
ATOM 2026 C CA . TYR A 1 257 ? -27.346 -6.153 13.185 1.00 82.75 257 TYR A CA 1
ATOM 2027 C C . TYR A 1 257 ? -28.784 -5.974 13.683 1.00 82.75 257 TYR A C 1
ATOM 2029 O O . TYR A 1 257 ? -29.161 -6.617 14.661 1.00 82.75 257 TYR A O 1
ATOM 2037 N N . ARG A 1 258 ? -29.631 -5.225 12.958 1.00 80.50 258 ARG A N 1
ATOM 2038 C CA . ARG A 1 258 ? -31.054 -5.023 13.294 1.00 80.50 258 ARG A CA 1
ATOM 2039 C C . ARG A 1 258 ? -31.812 -6.340 13.471 1.00 80.50 258 ARG A C 1
ATOM 2041 O O . ARG A 1 258 ? -32.537 -6.506 14.453 1.00 80.50 258 ARG A O 1
ATOM 2048 N N . HIS A 1 259 ? -31.625 -7.282 12.552 1.00 83.38 259 HIS A N 1
ATOM 2049 C CA . HIS A 1 259 ? -32.300 -8.575 12.581 1.00 83.38 259 HIS A CA 1
ATOM 2050 C C . HIS A 1 259 ? -31.917 -9.406 13.818 1.00 83.38 259 HIS A C 1
ATOM 2052 O O . HIS A 1 259 ? -32.773 -10.025 14.452 1.00 83.38 259 HIS A O 1
ATOM 2058 N N . ASN A 1 260 ? -30.646 -9.365 14.230 1.00 80.62 260 ASN A N 1
ATOM 2059 C CA . ASN A 1 260 ? -30.185 -10.045 15.440 1.00 80.62 260 ASN A CA 1
ATOM 2060 C C . ASN A 1 260 ? -30.807 -9.476 16.728 1.00 80.62 260 ASN A C 1
ATOM 2062 O O . ASN A 1 260 ? -31.023 -10.239 17.670 1.00 80.62 260 ASN A O 1
ATOM 2066 N N . PHE A 1 261 ? -31.140 -8.180 16.787 1.00 76.19 261 PHE A N 1
ATOM 2067 C CA . PHE A 1 261 ? -31.870 -7.609 17.936 1.00 76.19 261 PHE A CA 1
ATOM 2068 C C . PHE A 1 261 ? -33.341 -7.974 17.940 1.00 76.19 261 PHE A C 1
ATOM 2070 O O . PHE A 1 261 ? -33.876 -8.299 18.996 1.00 76.19 261 PHE A O 1
ATOM 2077 N N . GLN A 1 262 ? -33.979 -7.981 16.768 1.00 79.56 262 GLN A N 1
ATOM 2078 C CA . GLN A 1 262 ? -35.366 -8.428 16.643 1.00 79.56 262 GLN A CA 1
ATOM 2079 C C . GLN A 1 262 ? -35.524 -9.865 17.156 1.00 79.56 262 GLN A C 1
ATOM 2081 O O . GLN A 1 262 ? -36.437 -10.137 17.929 1.00 79.56 262 GLN A O 1
ATOM 2086 N N . LYS A 1 263 ? -34.572 -10.756 16.836 1.00 81.12 263 LYS A N 1
ATOM 2087 C CA . LYS A 1 263 ? -34.526 -12.126 17.381 1.00 81.12 263 LYS A CA 1
ATOM 2088 C C . LYS A 1 263 ? -34.364 -12.188 18.902 1.00 81.12 263 LYS A C 1
ATOM 2090 O O . LYS A 1 263 ? -34.846 -13.128 19.520 1.00 81.12 263 LYS A O 1
ATOM 2095 N N . LYS A 1 264 ? -33.679 -11.215 19.508 1.00 78.81 264 LYS A N 1
ATOM 2096 C CA . LYS A 1 264 ? -33.446 -11.148 20.960 1.00 78.81 264 LYS A CA 1
ATOM 2097 C C . LYS A 1 264 ? -34.569 -10.433 21.726 1.00 78.81 264 LYS A C 1
ATOM 2099 O O . LYS A 1 264 ? -34.477 -10.320 22.943 1.00 78.81 264 LYS A O 1
ATOM 2104 N N . GLY A 1 265 ? -35.613 -9.950 21.043 1.00 74.50 265 GLY A N 1
ATOM 2105 C CA . GLY A 1 265 ? -36.819 -9.380 21.659 1.00 74.50 265 GLY A CA 1
ATOM 2106 C C . GLY A 1 265 ? -36.648 -8.011 22.330 1.00 74.50 265 GLY A C 1
ATOM 2107 O O . GLY A 1 265 ? -37.610 -7.482 22.878 1.00 74.50 265 GLY A O 1
ATOM 2108 N N . ALA A 1 266 ? -35.457 -7.408 22.278 1.00 67.56 266 ALA A N 1
ATOM 2109 C CA . ALA A 1 266 ? -35.185 -6.097 22.855 1.00 67.56 266 ALA A CA 1
ATOM 2110 C C . ALA A 1 266 ? -34.365 -5.244 21.883 1.00 67.56 266 ALA A C 1
ATOM 2112 O O . ALA A 1 266 ? -33.247 -5.603 21.504 1.00 67.56 266 ALA A O 1
ATOM 2113 N N . PHE A 1 267 ? -34.916 -4.093 21.495 1.00 60.97 267 PHE A N 1
ATOM 2114 C CA . PHE A 1 267 ? -34.159 -3.065 20.790 1.00 60.97 267 PHE A CA 1
ATOM 2115 C C . PHE A 1 267 ? -33.265 -2.332 21.805 1.00 60.97 267 PHE A C 1
ATOM 2117 O O . PHE A 1 267 ? -33.777 -1.882 22.835 1.00 60.97 267 PHE A O 1
ATOM 2124 N N . PRO A 1 268 ? -31.950 -2.190 21.562 1.00 58.84 268 PRO A N 1
ATOM 2125 C CA . PRO A 1 268 ? -31.107 -1.351 22.399 1.00 58.84 268 PRO A CA 1
ATOM 2126 C C . PRO A 1 268 ? -31.665 0.070 22.390 1.00 58.84 268 PRO A C 1
ATOM 2128 O O . PRO A 1 268 ? -31.971 0.606 21.325 1.00 58.84 268 PRO A O 1
ATOM 2131 N N . LYS A 1 269 ? -31.761 0.697 23.567 1.00 59.59 269 LYS A N 1
ATOM 2132 C CA . LYS A 1 269 ? -32.146 2.113 23.688 1.00 59.59 269 LYS A CA 1
ATOM 2133 C C . LYS A 1 269 ? -31.207 3.028 22.881 1.00 59.59 269 LYS A C 1
ATOM 2135 O O . LYS A 1 269 ? -31.636 4.073 22.408 1.00 59.59 269 LYS A O 1
ATOM 2140 N N . ASP A 1 270 ? -29.975 2.564 22.667 1.00 57.88 270 ASP A N 1
ATOM 2141 C CA . ASP A 1 270 ? -28.899 3.239 21.950 1.00 57.88 270 ASP A CA 1
ATOM 2142 C C . ASP A 1 270 ? -28.601 2.496 20.622 1.00 57.88 270 ASP A C 1
ATOM 2144 O O . ASP A 1 270 ? -27.535 1.917 20.427 1.00 57.88 270 ASP A O 1
ATOM 2148 N N . TYR A 1 271 ? -29.569 2.453 19.694 1.00 53.91 271 TYR A N 1
ATOM 2149 C CA . TYR A 1 271 ? -29.403 1.847 18.351 1.00 53.91 271 TYR A CA 1
ATOM 2150 C C . TYR A 1 271 ? -28.282 2.513 17.522 1.00 53.91 271 TYR A C 1
ATOM 2152 O O . TYR A 1 271 ? -27.704 1.888 16.636 1.00 53.91 271 TYR A O 1
ATOM 2160 N N . LEU A 1 272 ? -27.941 3.760 17.861 1.00 59.38 272 LEU A N 1
ATOM 2161 C CA . LEU A 1 272 ? -26.823 4.543 17.327 1.00 59.38 272 LEU A CA 1
ATOM 2162 C C . LEU A 1 272 ? -25.587 4.493 18.241 1.00 59.38 272 LEU A C 1
ATOM 2164 O O . LEU A 1 272 ? -24.849 5.472 18.324 1.00 59.38 272 LEU A O 1
ATOM 2168 N N . ASN A 1 273 ? -25.363 3.392 18.966 1.00 66.06 273 ASN A N 1
ATOM 2169 C CA . ASN A 1 273 ? -24.138 3.251 19.746 1.00 66.06 273 ASN A CA 1
ATOM 2170 C C . ASN A 1 273 ? -22.930 3.393 18.798 1.00 66.06 273 ASN A C 1
ATOM 2172 O O . ASN A 1 273 ? -22.780 2.615 17.848 1.00 66.06 273 ASN A O 1
ATOM 2176 N N . SER A 1 274 ? -22.095 4.403 19.045 1.00 64.00 274 SER A N 1
ATOM 2177 C CA . SER A 1 274 ? -20.951 4.795 18.210 1.00 64.00 274 SER A CA 1
ATOM 2178 C C . SER A 1 274 ? -20.017 3.621 17.909 1.00 64.00 274 SER A C 1
ATOM 2180 O O . SER A 1 274 ? -19.420 3.557 16.839 1.00 64.00 274 SER A O 1
ATOM 2182 N N . ASN A 1 275 ? -19.968 2.639 18.806 1.00 68.50 275 ASN A N 1
ATOM 2183 C CA . ASN A 1 275 ? -19.090 1.472 18.724 1.00 68.50 275 ASN A CA 1
ATOM 2184 C C . ASN A 1 275 ? -19.503 0.497 17.634 1.00 68.50 275 ASN A C 1
ATOM 2186 O O . ASN A 1 275 ? -18.666 -0.027 16.907 1.00 68.50 275 ASN A O 1
ATOM 2190 N N . VAL A 1 276 ? -20.807 0.263 17.514 1.00 75.19 276 VAL A N 1
ATOM 2191 C CA . VAL A 1 276 ? -21.366 -0.623 16.493 1.00 75.19 276 VAL A CA 1
ATOM 2192 C C . VAL A 1 276 ? -21.205 0.030 15.134 1.00 75.19 276 VAL A C 1
ATOM 2194 O O . VAL A 1 276 ? -20.784 -0.627 14.188 1.00 75.19 276 VAL A O 1
ATOM 2197 N N . LEU A 1 277 ? -21.482 1.333 15.051 1.00 79.88 277 LEU A N 1
ATOM 2198 C CA . LEU A 1 277 ? -21.269 2.111 13.835 1.00 79.88 277 LEU A CA 1
ATOM 2199 C C . LEU A 1 277 ? -19.797 2.068 13.418 1.00 79.88 277 LEU A C 1
ATOM 2201 O O . LEU A 1 277 ? -19.499 1.791 12.262 1.00 79.88 277 LEU A O 1
ATOM 2205 N N . GLN A 1 278 ? -18.874 2.238 14.364 1.00 76.56 278 GLN A N 1
ATOM 2206 C CA . GLN A 1 278 ? -17.445 2.133 14.101 1.00 76.56 278 GLN A CA 1
ATOM 2207 C C . GLN A 1 278 ? -17.017 0.708 13.717 1.00 76.56 278 GLN A C 1
ATOM 2209 O O . GLN A 1 278 ? -16.166 0.528 12.845 1.00 76.56 278 GLN A O 1
ATOM 2214 N N . GLU A 1 279 ? -17.581 -0.325 14.340 1.00 79.81 279 GLU A N 1
ATOM 2215 C CA . GLU A 1 279 ? -17.295 -1.711 13.979 1.00 79.81 279 GLU A CA 1
ATOM 2216 C C . GLU A 1 279 ? -17.768 -2.030 12.560 1.00 79.81 279 GLU A C 1
ATOM 2218 O O . GLU A 1 279 ? -17.003 -2.631 11.799 1.00 79.81 279 GLU A O 1
ATOM 2223 N N . ILE A 1 280 ? -18.980 -1.606 12.201 1.00 86.06 280 ILE A N 1
ATOM 2224 C CA . ILE A 1 280 ? -19.537 -1.740 10.854 1.00 86.06 280 ILE A CA 1
ATOM 2225 C C . ILE A 1 280 ? -18.681 -0.964 9.853 1.00 86.06 280 ILE A C 1
ATOM 2227 O O . ILE A 1 280 ? -18.312 -1.514 8.817 1.00 86.06 280 ILE A O 1
ATOM 2231 N N . GLU A 1 281 ? -18.290 0.268 10.175 1.00 85.19 281 GLU A N 1
ATOM 2232 C CA . GLU A 1 281 ? -17.459 1.114 9.316 1.00 85.19 281 GLU A CA 1
ATOM 2233 C C . GLU A 1 281 ? -16.102 0.461 9.026 1.00 85.19 281 GLU A C 1
ATOM 2235 O O . GLU A 1 281 ? -15.742 0.238 7.872 1.00 85.19 281 GLU A O 1
ATOM 2240 N N . VAL A 1 282 ? -15.371 0.053 10.066 1.00 82.50 282 VAL A N 1
ATOM 2241 C CA . VAL A 1 282 ? -14.055 -0.589 9.911 1.00 82.50 282 VAL A CA 1
ATOM 2242 C C . VAL A 1 282 ? -14.167 -1.939 9.192 1.00 82.50 282 VAL A C 1
ATOM 2244 O O . VAL A 1 282 ? -13.324 -2.272 8.361 1.00 82.50 282 VAL A O 1
ATOM 2247 N N . SER A 1 283 ? -15.208 -2.726 9.480 1.00 87.56 283 SER A N 1
ATOM 2248 C CA . SER A 1 283 ? -15.386 -4.048 8.861 1.00 87.56 283 SER A CA 1
ATOM 2249 C C . SER A 1 283 ? -15.798 -3.937 7.394 1.00 87.56 283 SER A C 1
ATOM 2251 O O . SER A 1 283 ? -15.265 -4.662 6.558 1.00 87.56 283 SER A O 1
ATOM 2253 N N . SER A 1 284 ? -16.709 -3.020 7.061 1.00 91.31 284 SER A N 1
ATOM 2254 C CA . SER A 1 284 ? -17.132 -2.769 5.678 1.00 91.31 284 SER A CA 1
ATOM 2255 C C . SER A 1 284 ? -16.003 -2.178 4.833 1.00 91.31 284 SER A C 1
ATOM 2257 O O . SER A 1 284 ? -15.831 -2.596 3.690 1.00 91.31 284 SER A O 1
ATOM 2259 N N . GLN A 1 285 ? -15.177 -1.296 5.408 1.00 89.62 285 GLN A N 1
ATOM 2260 C CA . GLN A 1 285 ? -13.959 -0.787 4.775 1.00 89.62 285 GLN A CA 1
ATOM 2261 C C . GLN A 1 285 ? -12.948 -1.911 4.491 1.00 89.62 285 GLN A C 1
ATOM 2263 O O . GLN A 1 285 ? -12.348 -1.948 3.418 1.00 89.62 285 GLN A O 1
ATOM 2268 N N . LEU A 1 286 ? -12.760 -2.849 5.425 1.00 89.56 286 LEU A N 1
ATOM 2269 C CA . LEU A 1 286 ? -11.870 -3.992 5.210 1.00 89.56 286 LEU A CA 1
ATOM 2270 C C . LEU A 1 286 ? -12.403 -4.921 4.108 1.00 89.56 286 LEU A C 1
ATOM 2272 O O . LEU A 1 286 ? -11.644 -5.336 3.236 1.00 89.56 286 LEU A O 1
ATOM 2276 N N . VAL A 1 287 ? -13.707 -5.220 4.115 1.00 93.25 287 VAL A N 1
ATOM 2277 C CA . VAL A 1 287 ? -14.354 -6.041 3.077 1.00 93.25 287 VAL A CA 1
ATOM 2278 C C . VAL A 1 287 ? -14.219 -5.388 1.703 1.00 93.25 287 VAL A C 1
ATOM 2280 O O . VAL A 1 287 ? -13.872 -6.071 0.739 1.00 93.25 287 VAL A O 1
ATOM 2283 N N . SER A 1 288 ? -14.439 -4.074 1.603 1.00 95.06 288 SER A N 1
ATOM 2284 C CA . SER A 1 288 ? -14.309 -3.362 0.333 1.00 95.06 288 SER A CA 1
ATOM 2285 C C . SER A 1 288 ? -12.874 -3.324 -0.179 1.00 95.06 288 SER A C 1
ATOM 2287 O O . SER A 1 288 ? -12.650 -3.518 -1.373 1.00 95.06 288 SER A O 1
ATOM 2289 N N . LEU A 1 289 ? -11.899 -3.153 0.718 1.00 91.81 289 LEU A N 1
ATOM 2290 C CA . LEU A 1 289 ? -10.480 -3.205 0.383 1.00 91.81 289 LEU A CA 1
ATOM 2291 C C . LEU A 1 289 ? -10.080 -4.584 -0.162 1.00 91.81 289 LEU A C 1
ATOM 2293 O O . LEU A 1 289 ? -9.456 -4.663 -1.219 1.00 91.81 289 LEU A O 1
ATOM 2297 N N . VAL A 1 290 ? -10.474 -5.664 0.522 1.00 94.25 290 VAL A N 1
ATOM 2298 C CA . VAL A 1 290 ? -10.200 -7.045 0.086 1.00 94.25 290 VAL A CA 1
ATOM 2299 C C . VAL A 1 290 ? -10.843 -7.316 -1.272 1.00 94.25 290 VAL A C 1
ATOM 2301 O O . VAL A 1 290 ? -10.169 -7.783 -2.188 1.00 94.25 290 VAL A O 1
ATOM 2304 N N . ALA A 1 291 ? -12.129 -6.995 -1.427 1.00 96.25 291 ALA A N 1
ATOM 2305 C CA . ALA A 1 291 ? -12.860 -7.243 -2.665 1.00 96.25 291 ALA A CA 1
ATOM 2306 C C . ALA A 1 291 ? -12.249 -6.489 -3.854 1.00 96.25 291 ALA A C 1
ATOM 2308 O O . ALA A 1 291 ? -12.052 -7.076 -4.917 1.00 96.25 291 ALA A O 1
ATOM 2309 N N . ALA A 1 292 ? -11.902 -5.213 -3.671 1.00 96.19 292 ALA A N 1
ATOM 2310 C CA . ALA A 1 292 ? -11.308 -4.399 -4.724 1.00 96.19 292 ALA A CA 1
ATOM 2311 C C . ALA A 1 292 ? -9.905 -4.893 -5.121 1.00 96.19 292 ALA A C 1
ATOM 2313 O O . ALA A 1 292 ? -9.574 -4.922 -6.303 1.00 96.19 292 ALA A O 1
ATOM 2314 N N . GLU A 1 293 ? -9.075 -5.316 -4.166 1.00 95.19 293 GLU A N 1
ATOM 2315 C CA . GLU A 1 293 ? -7.746 -5.874 -4.458 1.00 95.19 293 GLU A CA 1
ATOM 2316 C C . GLU A 1 293 ? -7.827 -7.222 -5.182 1.00 95.19 293 GLU A C 1
ATOM 2318 O O . GLU A 1 293 ? -7.036 -7.468 -6.086 1.00 95.19 293 GLU A O 1
ATOM 2323 N N . VAL A 1 294 ? -8.797 -8.075 -4.838 1.00 96.94 294 VAL A N 1
ATOM 2324 C CA . VAL A 1 294 ? -9.008 -9.358 -5.528 1.00 96.94 294 VAL A CA 1
ATOM 2325 C C . VAL A 1 294 ? -9.541 -9.141 -6.945 1.00 96.94 294 VAL A C 1
ATOM 2327 O O . VAL A 1 294 ? -9.021 -9.734 -7.888 1.00 96.94 294 VAL A O 1
ATOM 2330 N N . LEU A 1 295 ? -10.547 -8.275 -7.108 1.00 97.00 295 LEU A N 1
ATOM 2331 C CA . LEU A 1 295 ? -11.197 -8.025 -8.397 1.00 97.00 295 LEU A CA 1
ATOM 2332 C C . LEU A 1 295 ? -10.240 -7.402 -9.422 1.00 97.00 295 LEU A C 1
ATOM 2334 O O . LEU A 1 295 ? -10.242 -7.794 -10.586 1.00 97.00 295 LEU A O 1
ATOM 2338 N N . PHE A 1 296 ? -9.405 -6.453 -8.990 1.00 97.81 296 PHE A N 1
ATOM 2339 C CA . PHE A 1 296 ? -8.486 -5.727 -9.872 1.00 97.81 296 PHE A CA 1
ATOM 2340 C C . PHE A 1 296 ? -7.063 -6.303 -9.902 1.00 97.81 296 PHE A C 1
ATOM 2342 O O . PHE A 1 296 ? -6.202 -5.747 -10.584 1.00 97.81 296 PHE A O 1
ATOM 2349 N N . TYR A 1 297 ? -6.814 -7.439 -9.241 1.00 97.94 297 TYR A N 1
ATOM 2350 C CA . TYR A 1 297 ? -5.492 -8.072 -9.195 1.00 97.94 297 TYR A CA 1
ATOM 2351 C C . TYR A 1 297 ? -4.863 -8.306 -10.579 1.00 97.94 297 TYR A C 1
ATOM 2353 O O . TYR A 1 297 ? -3.696 -7.951 -10.765 1.00 97.94 297 TYR A O 1
ATOM 2361 N N . PRO A 1 298 ? -5.585 -8.863 -11.578 1.00 97.50 298 PRO A N 1
ATOM 2362 C CA . PRO A 1 298 ? -4.998 -9.123 -12.894 1.00 97.50 298 PRO A CA 1
ATOM 2363 C C . PRO A 1 298 ? -4.521 -7.845 -13.585 1.00 97.50 298 PRO A C 1
ATOM 2365 O O . PRO A 1 298 ? -3.446 -7.819 -14.180 1.00 97.50 298 PRO A O 1
ATOM 2368 N N . LEU A 1 299 ? -5.308 -6.772 -13.471 1.00 96.94 299 LEU A N 1
ATOM 2369 C CA . LEU A 1 299 ? -4.988 -5.469 -14.048 1.00 96.94 299 LEU A CA 1
ATOM 2370 C C . LEU A 1 299 ? -3.796 -4.829 -13.330 1.00 96.94 299 LEU A C 1
ATOM 2372 O O . LEU A 1 299 ? -2.918 -4.283 -13.994 1.00 96.94 299 LEU A O 1
ATOM 2376 N N . GLU A 1 300 ? -3.717 -4.951 -12.001 1.00 97.31 300 GLU A N 1
ATOM 2377 C CA . GLU A 1 300 ? -2.555 -4.504 -11.223 1.00 97.31 300 GLU A CA 1
ATOM 2378 C C . GLU A 1 300 ? -1.264 -5.190 -11.704 1.00 97.31 300 GLU A C 1
ATOM 2380 O O . GLU A 1 300 ? -0.252 -4.518 -11.906 1.00 97.31 300 GLU A O 1
ATOM 2385 N N . THR A 1 301 ? -1.299 -6.502 -11.969 1.00 97.88 301 THR A N 1
ATOM 2386 C CA . THR A 1 301 ? -0.147 -7.248 -12.505 1.00 97.88 301 THR A CA 1
ATOM 2387 C C . THR A 1 301 ? 0.328 -6.685 -13.848 1.00 97.88 301 THR A C 1
ATOM 2389 O O . THR A 1 301 ? 1.528 -6.464 -14.031 1.00 97.88 301 THR A O 1
ATOM 2392 N N . ILE A 1 302 ? -0.596 -6.402 -14.771 1.00 97.75 302 ILE A N 1
ATOM 2393 C CA . ILE A 1 302 ? -0.270 -5.809 -16.078 1.00 97.75 302 ILE A CA 1
ATOM 2394 C C . ILE A 1 302 ? 0.301 -4.398 -15.918 1.00 97.75 302 ILE A C 1
ATOM 2396 O O . ILE A 1 302 ? 1.330 -4.072 -16.511 1.00 97.75 302 ILE A O 1
ATOM 2400 N N . LEU A 1 303 ? -0.302 -3.570 -15.063 1.00 96.62 303 LEU A N 1
ATOM 2401 C CA . LEU A 1 303 ? 0.207 -2.227 -14.794 1.00 96.62 303 LEU A CA 1
ATOM 2402 C C . LEU A 1 303 ? 1.620 -2.266 -14.225 1.00 96.62 303 LEU A C 1
ATOM 2404 O O . LEU A 1 303 ? 2.485 -1.557 -14.732 1.00 96.62 303 LEU A O 1
ATOM 2408 N N . HIS A 1 304 ? 1.886 -3.109 -13.226 1.00 96.94 304 HIS A N 1
ATOM 2409 C CA . HIS A 1 304 ? 3.217 -3.214 -12.635 1.00 96.94 304 HIS A CA 1
ATOM 2410 C C . HIS A 1 304 ? 4.288 -3.574 -13.674 1.00 96.94 304 HIS A C 1
ATOM 2412 O O . HIS A 1 304 ? 5.379 -3.000 -13.659 1.00 96.94 304 HIS A O 1
ATOM 2418 N N . ARG A 1 305 ? 3.969 -4.468 -14.616 1.00 95.88 305 ARG A N 1
ATOM 2419 C CA . ARG A 1 305 ? 4.867 -4.842 -15.719 1.00 95.88 305 ARG A CA 1
ATOM 2420 C C . ARG A 1 305 ? 5.143 -3.678 -16.668 1.00 95.88 305 ARG A C 1
ATOM 2422 O O . ARG A 1 305 ? 6.299 -3.451 -17.016 1.00 95.88 305 ARG A O 1
ATOM 2429 N N . LEU A 1 306 ? 4.116 -2.909 -17.033 1.00 94.12 306 LEU A N 1
ATOM 2430 C CA . LEU A 1 306 ? 4.277 -1.711 -17.866 1.00 94.12 306 LEU A CA 1
ATOM 2431 C C . LEU A 1 306 ? 5.116 -0.631 -17.165 1.00 94.12 306 LEU A C 1
ATOM 2433 O O . LEU A 1 306 ? 5.979 -0.024 -17.789 1.00 94.12 306 LEU A O 1
ATOM 2437 N N . HIS A 1 307 ? 4.904 -0.415 -15.862 1.00 92.50 307 HIS A N 1
ATOM 2438 C CA . HIS A 1 307 ? 5.606 0.620 -15.089 1.00 92.50 307 HIS A CA 1
ATOM 2439 C C . HIS A 1 307 ? 7.098 0.319 -14.887 1.00 92.50 307 HIS A C 1
ATOM 2441 O O . HIS A 1 307 ? 7.894 1.249 -14.750 1.00 92.50 307 HIS A O 1
ATOM 2447 N N . LEU A 1 308 ? 7.478 -0.963 -14.856 1.00 91.88 308 LEU A N 1
ATOM 2448 C CA . LEU A 1 308 ? 8.874 -1.399 -14.751 1.00 91.88 308 LEU A CA 1
ATOM 2449 C C . LEU A 1 308 ? 9.568 -1.591 -16.097 1.00 91.88 308 LEU A C 1
ATOM 2451 O O . LEU A 1 308 ? 10.776 -1.825 -16.148 1.00 91.88 308 LEU A O 1
ATOM 2455 N N . GLN A 1 309 ? 8.840 -1.518 -17.204 1.00 90.44 309 GLN A N 1
ATOM 2456 C CA . GLN A 1 309 ? 9.456 -1.717 -18.499 1.00 90.44 309 GLN A CA 1
ATOM 2457 C C . GLN A 1 309 ? 10.508 -0.640 -18.783 1.00 90.44 309 GLN A C 1
ATOM 2459 O O . GLN A 1 309 ? 10.278 0.559 -18.638 1.00 90.44 309 GLN A O 1
ATOM 2464 N N . GLY A 1 310 ? 11.688 -1.083 -19.222 1.00 83.19 310 GLY A N 1
ATOM 2465 C CA . GLY A 1 310 ? 12.778 -0.197 -19.621 1.00 83.19 310 GLY A CA 1
ATOM 2466 C C . GLY A 1 310 ? 13.509 0.501 -18.466 1.00 83.19 310 GLY A C 1
ATOM 2467 O O . GLY A 1 310 ? 14.497 1.188 -18.721 1.00 83.19 310 GLY A O 1
ATOM 2468 N N . THR A 1 311 ? 13.126 0.278 -17.203 1.00 85.56 311 THR A N 1
ATOM 2469 C CA . THR A 1 311 ? 13.816 0.855 -16.031 1.00 85.56 311 THR A CA 1
ATOM 2470 C C . THR A 1 311 ? 15.157 0.180 -15.722 1.00 85.56 311 THR A C 1
ATOM 2472 O O . THR A 1 311 ? 15.892 0.653 -14.860 1.00 85.56 311 THR A O 1
ATOM 2475 N N . ARG A 1 312 ? 15.494 -0.914 -16.427 1.00 86.19 312 ARG A N 1
ATOM 2476 C CA . ARG A 1 312 ? 16.688 -1.757 -16.198 1.00 86.19 312 ARG A CA 1
ATOM 2477 C C . ARG A 1 312 ? 16.754 -2.327 -14.775 1.00 86.19 312 ARG A C 1
ATOM 2479 O O . ARG A 1 312 ? 17.833 -2.580 -14.249 1.00 86.19 312 ARG A O 1
ATOM 2486 N N . THR A 1 313 ? 15.596 -2.523 -14.150 1.00 90.56 313 THR A N 1
ATOM 2487 C CA . THR A 1 313 ? 15.506 -3.043 -12.786 1.00 90.56 313 THR A CA 1
ATOM 2488 C C . THR A 1 313 ? 15.881 -4.523 -12.741 1.00 90.56 313 THR A C 1
ATOM 2490 O O . THR A 1 313 ? 15.408 -5.331 -13.542 1.00 90.56 313 THR A O 1
ATOM 2493 N N . ILE A 1 314 ? 16.715 -4.872 -11.764 1.00 94.00 314 ILE A N 1
ATOM 2494 C CA . ILE A 1 314 ? 17.048 -6.249 -11.406 1.00 94.00 314 ILE A CA 1
ATOM 2495 C C . ILE A 1 314 ? 16.281 -6.586 -10.129 1.00 94.00 314 ILE A C 1
ATOM 2497 O O . ILE A 1 314 ? 16.389 -5.863 -9.140 1.00 94.00 314 ILE A O 1
ATOM 2501 N N . ILE A 1 315 ? 15.502 -7.663 -10.157 1.00 95.25 315 ILE A N 1
ATOM 2502 C CA . ILE A 1 315 ? 14.639 -8.104 -9.056 1.00 95.25 315 ILE A CA 1
ATOM 2503 C C . ILE A 1 315 ? 15.187 -9.369 -8.386 1.00 95.25 315 ILE A C 1
ATOM 2505 O O . ILE A 1 315 ? 16.029 -10.071 -8.949 1.00 95.25 315 ILE A O 1
ATOM 2509 N N . ASP A 1 316 ? 14.692 -9.690 -7.192 1.00 94.81 316 ASP A N 1
ATOM 2510 C CA . ASP A 1 316 ? 14.998 -10.954 -6.522 1.00 94.81 316 ASP A CA 1
ATOM 2511 C C . ASP A 1 316 ? 14.200 -12.092 -7.168 1.00 94.81 316 ASP A C 1
ATOM 2513 O O . ASP A 1 316 ? 12.998 -11.970 -7.413 1.00 94.81 316 ASP A O 1
ATOM 2517 N N . ASN A 1 317 ? 14.856 -13.220 -7.432 1.00 94.31 317 ASN A N 1
ATOM 2518 C CA . ASN A 1 317 ? 14.195 -14.380 -8.010 1.00 94.31 317 ASN A CA 1
ATOM 2519 C C . ASN A 1 317 ? 13.492 -15.197 -6.918 1.00 94.31 317 ASN A C 1
ATOM 2521 O O . ASN A 1 317 ? 14.123 -15.970 -6.193 1.00 94.31 317 ASN A O 1
ATOM 2525 N N . LEU A 1 318 ? 12.168 -15.060 -6.841 1.00 94.88 318 LEU A N 1
ATOM 2526 C CA . LEU A 1 318 ? 11.349 -15.769 -5.860 1.00 94.88 318 LEU A CA 1
ATOM 2527 C C . LEU A 1 318 ? 11.147 -17.264 -6.159 1.00 94.88 318 LEU A C 1
ATOM 2529 O O . LEU A 1 318 ? 10.692 -17.982 -5.279 1.00 94.88 318 LEU A O 1
ATOM 2533 N N . ASP A 1 319 ? 11.581 -17.796 -7.309 1.00 93.12 319 ASP A N 1
ATOM 2534 C CA . ASP A 1 319 ? 11.510 -19.247 -7.546 1.00 93.12 319 ASP A CA 1
ATOM 2535 C C . ASP A 1 319 ? 12.407 -20.038 -6.572 1.00 93.12 319 ASP A C 1
ATOM 2537 O O . ASP A 1 319 ? 12.090 -21.177 -6.198 1.00 93.12 319 ASP A O 1
ATOM 2541 N N . ASN A 1 320 ? 13.536 -19.446 -6.163 1.00 90.00 320 ASN A N 1
ATOM 2542 C CA . ASN A 1 320 ? 14.501 -20.055 -5.245 1.00 90.00 320 ASN A CA 1
ATOM 2543 C C . ASN A 1 320 ? 14.881 -19.170 -4.044 1.00 90.00 320 ASN A C 1
ATOM 2545 O O . ASN A 1 320 ? 15.232 -19.719 -3.004 1.00 90.00 320 ASN A O 1
ATOM 2549 N N . GLY A 1 321 ? 14.783 -17.840 -4.150 1.00 87.94 321 GLY A N 1
ATOM 2550 C CA . GLY A 1 321 ? 15.170 -16.886 -3.104 1.00 87.94 321 GLY A CA 1
ATOM 2551 C C . GLY A 1 321 ? 16.675 -16.589 -3.016 1.00 87.94 321 GLY A C 1
ATOM 2552 O O . GLY A 1 321 ? 17.094 -15.860 -2.121 1.00 87.94 321 GLY A O 1
ATOM 2553 N N . TYR A 1 322 ? 17.493 -17.120 -3.933 1.00 86.56 322 TYR A N 1
ATOM 2554 C CA . TYR A 1 322 ? 18.957 -16.967 -3.921 1.00 86.56 322 TYR A CA 1
ATOM 2555 C C . TYR A 1 322 ? 19.508 -16.175 -5.102 1.00 86.56 322 TYR A C 1
ATOM 2557 O O . TYR A 1 322 ? 20.585 -15.594 -4.990 1.00 86.56 322 TYR A O 1
ATOM 2565 N N . ALA A 1 323 ? 18.807 -16.159 -6.233 1.00 90.50 323 ALA A N 1
ATOM 2566 C CA . ALA A 1 323 ? 19.260 -15.493 -7.448 1.00 90.50 323 ALA A CA 1
ATOM 2567 C C . ALA A 1 323 ? 18.575 -14.135 -7.644 1.00 90.50 323 ALA A C 1
ATOM 2569 O O . ALA A 1 323 ? 17.595 -13.806 -6.978 1.00 90.50 323 ALA A O 1
ATOM 2570 N N . VAL A 1 324 ? 19.088 -13.364 -8.597 1.00 93.62 324 VAL A N 1
ATOM 2571 C CA . VAL A 1 324 ? 18.458 -12.140 -9.099 1.00 93.62 324 VAL A CA 1
ATOM 2572 C C . VAL A 1 324 ? 18.155 -12.304 -10.586 1.00 93.62 324 VAL A C 1
ATOM 2574 O O . VAL A 1 324 ? 18.804 -13.107 -11.259 1.00 93.62 324 VAL A O 1
ATOM 2577 N N . THR A 1 325 ? 17.166 -11.584 -11.109 1.00 93.56 325 THR A N 1
ATOM 2578 C CA . THR A 1 325 ? 16.816 -11.628 -12.535 1.00 93.56 325 THR A CA 1
ATOM 2579 C C . THR A 1 325 ? 16.488 -10.228 -13.069 1.00 93.56 325 THR A C 1
ATOM 2581 O O . THR A 1 325 ? 15.814 -9.461 -12.378 1.00 93.56 325 THR A O 1
ATOM 2584 N N . PRO A 1 326 ? 17.002 -9.836 -14.249 1.00 93.31 326 PRO A N 1
ATOM 2585 C CA . PRO A 1 326 ? 16.664 -8.555 -14.860 1.00 93.31 326 PRO A CA 1
ATOM 2586 C C . PRO A 1 326 ? 15.269 -8.593 -15.493 1.00 93.31 326 PRO A C 1
ATOM 2588 O O . PRO A 1 326 ? 14.880 -9.591 -16.099 1.00 93.31 326 PRO A O 1
ATOM 2591 N N . ILE A 1 327 ? 14.541 -7.478 -15.423 1.00 91.50 327 ILE A N 1
ATOM 2592 C CA . ILE A 1 327 ? 13.289 -7.302 -16.170 1.00 91.50 327 ILE A CA 1
ATOM 2593 C C . ILE A 1 327 ? 13.619 -6.924 -17.618 1.00 91.50 327 ILE A C 1
ATOM 2595 O O . ILE A 1 327 ? 14.158 -5.846 -17.879 1.00 91.50 327 ILE A O 1
ATOM 2599 N N . LEU A 1 328 ? 13.303 -7.815 -18.564 1.00 88.38 328 LEU A N 1
ATOM 2600 C CA . LEU A 1 328 ? 13.647 -7.673 -19.989 1.00 88.38 328 LEU A CA 1
ATOM 2601 C C . LEU A 1 328 ? 12.416 -7.572 -20.905 1.00 88.38 328 LEU A C 1
ATOM 2603 O O . LEU A 1 328 ? 12.489 -7.913 -22.085 1.00 88.38 328 LEU A O 1
ATOM 2607 N N . THR A 1 329 ? 11.295 -7.085 -20.378 1.00 90.06 329 THR A N 1
ATOM 2608 C CA . THR A 1 329 ? 10.031 -6.963 -21.114 1.00 90.06 329 THR A CA 1
ATOM 2609 C C . THR A 1 329 ? 10.047 -5.829 -22.147 1.00 90.06 329 THR A C 1
ATOM 2611 O O . THR A 1 329 ? 10.834 -4.882 -22.047 1.00 90.06 329 THR A O 1
ATOM 2614 N N . SER A 1 330 ? 9.194 -5.944 -23.170 1.00 91.00 330 SER A N 1
ATOM 2615 C CA . SER A 1 330 ? 9.091 -4.990 -24.283 1.00 91.00 330 SER A CA 1
ATOM 2616 C C . SER A 1 330 ? 7.682 -4.971 -24.882 1.00 91.00 330 SER A C 1
ATOM 2618 O O . SER A 1 330 ? 7.507 -5.268 -26.057 1.00 91.00 330 SER A O 1
ATOM 2620 N N . TYR A 1 331 ? 6.690 -4.658 -24.060 1.00 92.31 331 TYR A N 1
ATOM 2621 C CA . TYR A 1 331 ? 5.297 -4.520 -24.457 1.00 92.31 331 TYR A CA 1
ATOM 2622 C C . TYR A 1 331 ? 5.046 -3.204 -25.203 1.00 92.31 331 TYR A C 1
ATOM 2624 O O . TYR A 1 331 ? 5.602 -2.165 -24.829 1.00 92.31 331 TYR A O 1
ATOM 2632 N N . GLU A 1 332 ? 4.169 -3.240 -26.203 1.00 89.88 332 GLU A N 1
ATOM 2633 C CA . GLU A 1 332 ? 3.705 -2.064 -26.954 1.00 89.88 332 GLU A CA 1
ATOM 2634 C C . GLU A 1 332 ? 2.650 -1.258 -26.178 1.00 89.88 332 GLU A C 1
ATOM 2636 O O . GLU A 1 332 ? 2.553 -0.037 -26.309 1.00 89.88 332 GLU A O 1
ATOM 2641 N N . GLY A 1 333 ? 1.878 -1.929 -25.319 1.00 90.62 333 GLY A N 1
ATOM 2642 C CA . GLY A 1 333 ? 0.813 -1.318 -24.529 1.00 90.62 333 GLY A CA 1
ATOM 2643 C C . GLY A 1 333 ? 0.136 -2.303 -23.579 1.00 90.62 333 GLY A C 1
ATOM 2644 O O . GLY A 1 333 ? 0.600 -3.423 -23.373 1.00 90.62 333 GLY A O 1
ATOM 2645 N N . THR A 1 334 ? -0.978 -1.887 -22.970 1.00 94.00 334 THR A N 1
ATOM 2646 C CA . THR A 1 334 ? -1.698 -2.695 -21.969 1.00 94.00 334 THR A CA 1
ATOM 2647 C C . THR A 1 334 ? -2.301 -3.973 -22.540 1.00 94.00 334 THR A C 1
ATOM 2649 O O . THR A 1 334 ? -2.216 -5.011 -21.888 1.00 94.00 334 THR A O 1
ATOM 2652 N N . THR A 1 335 ? -2.879 -3.910 -23.739 1.00 95.25 335 THR A N 1
ATOM 2653 C CA . THR A 1 335 ? -3.466 -5.073 -24.417 1.00 95.25 335 THR A CA 1
ATOM 2654 C C . THR A 1 335 ? -2.393 -6.086 -24.791 1.00 95.25 335 THR A C 1
ATOM 2656 O O . THR A 1 335 ? -2.482 -7.231 -24.375 1.00 95.25 335 THR A O 1
ATOM 2659 N N . ASP A 1 336 ? -1.315 -5.639 -25.436 1.00 96.31 336 ASP A N 1
ATOM 2660 C CA . ASP A 1 336 ? -0.172 -6.491 -25.778 1.00 96.31 336 ASP A CA 1
ATOM 2661 C C . ASP A 1 336 ? 0.469 -7.135 -24.533 1.00 96.31 336 ASP A C 1
ATOM 2663 O O . ASP A 1 336 ? 0.754 -8.332 -24.509 1.00 96.31 336 ASP A O 1
ATOM 2667 N N . CYS A 1 337 ? 0.616 -6.377 -23.440 1.00 95.94 337 CYS A N 1
ATOM 2668 C CA . CYS A 1 337 ? 1.102 -6.925 -22.175 1.00 95.94 337 CYS A CA 1
ATOM 2669 C C . CYS A 1 337 ? 0.178 -8.012 -21.610 1.00 95.94 337 CYS A C 1
ATOM 2671 O O . CYS A 1 337 ? 0.661 -9.036 -21.117 1.00 95.94 337 CYS A O 1
ATOM 2673 N N . TYR A 1 338 ? -1.139 -7.811 -21.690 1.00 97.56 338 TYR A N 1
ATOM 2674 C CA . TYR A 1 338 ? -2.129 -8.800 -21.276 1.00 97.56 338 TYR A CA 1
ATOM 2675 C C . TYR A 1 338 ? -2.070 -10.058 -22.148 1.00 97.56 338 TYR A C 1
ATOM 2677 O O . TYR A 1 338 ? -1.880 -11.151 -21.610 1.00 97.56 338 TYR A O 1
ATOM 2685 N N . ASP A 1 339 ? -2.150 -9.899 -23.469 1.00 97.94 339 ASP A N 1
ATOM 2686 C CA . ASP A 1 339 ? -2.162 -11.000 -24.434 1.00 97.94 339 ASP A CA 1
ATOM 2687 C C . ASP A 1 339 ? -0.871 -11.818 -24.345 1.00 97.94 339 ASP A C 1
ATOM 2689 O O . ASP A 1 339 ? -0.914 -13.043 -24.237 1.00 97.94 339 ASP A O 1
ATOM 2693 N N . THR A 1 340 ? 0.282 -11.146 -24.262 1.00 97.12 340 THR A N 1
ATOM 2694 C CA . THR A 1 340 ? 1.584 -11.797 -24.075 1.00 97.12 340 THR A CA 1
ATOM 2695 C C . THR A 1 340 ? 1.651 -12.557 -22.750 1.00 97.12 340 THR A C 1
ATOM 2697 O O . THR A 1 340 ? 2.130 -13.691 -22.715 1.00 97.12 340 THR A O 1
ATOM 2700 N N . THR A 1 341 ? 1.147 -11.975 -21.655 1.00 97.00 341 THR A N 1
ATOM 2701 C CA . THR A 1 341 ? 1.140 -12.645 -20.344 1.00 97.00 341 THR A CA 1
ATOM 2702 C C . THR A 1 341 ? 0.273 -13.902 -20.378 1.00 97.00 341 THR A C 1
ATOM 2704 O O . THR A 1 341 ? 0.707 -14.958 -19.923 1.00 97.00 341 THR A O 1
ATOM 2707 N N . VAL A 1 342 ? -0.930 -13.824 -20.951 1.00 97.88 342 VAL A N 1
ATOM 2708 C CA . VAL A 1 342 ? -1.832 -14.978 -21.063 1.00 97.88 342 VAL A CA 1
ATOM 2709 C C . VAL A 1 342 ? -1.259 -16.040 -22.004 1.00 97.88 342 VAL A C 1
ATOM 2711 O O . VAL A 1 342 ? -1.332 -17.224 -21.683 1.00 97.88 342 VAL A O 1
ATOM 2714 N N . ALA A 1 343 ? -0.646 -15.642 -23.120 1.00 97.50 343 ALA A N 1
ATOM 2715 C CA . ALA A 1 343 ? -0.055 -16.569 -24.081 1.00 97.50 343 ALA A CA 1
ATOM 2716 C C . ALA A 1 343 ? 1.177 -17.304 -23.527 1.00 97.50 343 ALA A C 1
ATOM 2718 O O . ALA A 1 343 ? 1.343 -18.495 -23.781 1.00 97.50 343 ALA A O 1
ATOM 2719 N N . GLN A 1 344 ? 2.040 -16.618 -22.768 1.00 95.56 344 GLN A N 1
ATOM 2720 C CA . GLN A 1 344 ? 3.296 -17.192 -22.268 1.00 95.56 344 GLN A CA 1
ATOM 2721 C C . GLN A 1 344 ? 3.160 -17.869 -20.898 1.00 95.56 344 GLN A C 1
ATOM 2723 O O . GLN A 1 344 ? 3.828 -18.866 -20.636 1.00 95.56 344 GLN A O 1
ATOM 2728 N N . GLU A 1 345 ? 2.318 -17.335 -20.011 1.00 95.44 345 GLU A N 1
ATOM 2729 C CA . GLU A 1 345 ? 2.221 -17.770 -18.608 1.00 95.44 345 GLU A CA 1
ATOM 2730 C C . GLU A 1 345 ? 0.865 -18.409 -18.267 1.00 95.44 345 GLU A C 1
ATOM 2732 O O . GLU A 1 345 ? 0.690 -18.954 -17.174 1.00 95.44 345 GLU A O 1
ATOM 2737 N N . GLY A 1 346 ? -0.103 -18.345 -19.185 1.00 95.69 346 GLY A N 1
ATOM 2738 C CA . GLY A 1 346 ? -1.490 -18.722 -18.937 1.00 95.69 346 GLY A CA 1
ATOM 2739 C C . GLY A 1 346 ? -2.240 -17.697 -18.080 1.00 95.69 346 GLY A C 1
ATOM 2740 O O . GLY A 1 346 ? -1.668 -16.775 -17.496 1.00 95.69 346 GLY A O 1
ATOM 2741 N N . SER A 1 347 ? -3.555 -17.879 -17.937 1.00 95.50 347 SER A N 1
ATOM 2742 C CA . SER A 1 347 ? -4.410 -16.956 -17.170 1.00 95.50 347 SER A CA 1
ATOM 2743 C C . SER A 1 347 ? -4.016 -16.847 -15.691 1.00 95.50 347 SER A C 1
ATOM 2745 O O . SER A 1 347 ? -4.197 -15.798 -15.077 1.00 95.50 347 SER A O 1
ATOM 2747 N N . LEU A 1 348 ? -3.432 -17.904 -15.113 1.00 95.69 348 LEU A N 1
ATOM 2748 C CA . LEU A 1 348 ? -2.925 -17.891 -13.736 1.00 95.69 348 LEU A CA 1
ATOM 2749 C C . LEU A 1 348 ? -1.665 -17.027 -13.566 1.00 95.69 348 LEU A C 1
ATOM 2751 O O . LEU A 1 348 ? -1.391 -16.587 -12.449 1.00 95.69 348 LEU A O 1
ATOM 2755 N N . GLY A 1 349 ? -0.937 -16.728 -14.649 1.00 95.31 349 GLY A N 1
ATOM 2756 C CA . GLY A 1 349 ? 0.201 -15.805 -14.633 1.00 95.31 349 GLY A CA 1
ATOM 2757 C C . GLY A 1 349 ? -0.189 -14.392 -14.181 1.00 95.31 349 GLY A C 1
ATOM 2758 O O . GLY A 1 349 ? 0.571 -13.723 -13.481 1.00 95.31 349 GLY A O 1
ATOM 2759 N N . LEU A 1 350 ? -1.432 -13.977 -14.457 1.00 97.31 350 LEU A N 1
ATOM 2760 C CA . LEU A 1 350 ? -1.993 -12.701 -13.995 1.00 97.31 350 LEU A CA 1
ATOM 2761 C C . LEU A 1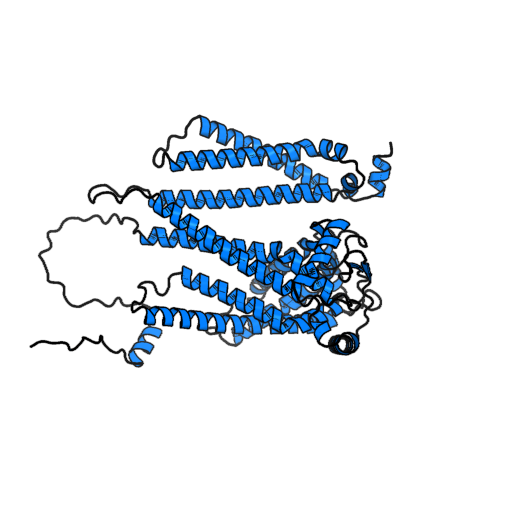 350 ? -2.146 -12.630 -12.467 1.00 97.31 350 LEU A C 1
ATOM 2763 O O . LEU A 1 350 ? -2.183 -11.538 -11.901 1.00 97.31 350 LEU A O 1
ATOM 2767 N N . PHE A 1 351 ? -2.207 -13.782 -11.795 1.00 97.81 351 PHE A N 1
ATOM 2768 C CA . PHE A 1 351 ? -2.376 -13.909 -10.347 1.00 97.81 351 PHE A CA 1
ATOM 2769 C C . PHE A 1 351 ? -1.065 -14.240 -9.615 1.00 97.81 351 PHE A C 1
ATOM 2771 O O . PHE A 1 351 ? -1.081 -14.607 -8.440 1.00 97.81 351 PHE A O 1
ATOM 2778 N N . LYS A 1 352 ? 0.095 -14.092 -10.266 1.00 97.50 352 LYS A N 1
ATOM 2779 C CA . LYS A 1 352 ? 1.400 -14.289 -9.618 1.00 97.50 352 LYS A CA 1
ATOM 2780 C C . LYS A 1 352 ? 1.501 -13.493 -8.315 1.00 97.50 352 LYS A C 1
ATOM 2782 O O . LYS A 1 352 ? 1.266 -12.289 -8.296 1.00 97.50 352 LYS A O 1
ATOM 2787 N N . GLY A 1 353 ? 1.858 -14.166 -7.224 1.00 96.94 353 GLY A N 1
ATOM 2788 C CA . GLY A 1 353 ? 1.987 -13.583 -5.887 1.00 96.94 353 GLY A CA 1
ATOM 2789 C C . GLY A 1 353 ? 0.700 -13.528 -5.066 1.00 96.94 353 GLY A C 1
ATOM 2790 O O . GLY A 1 353 ? 0.733 -12.984 -3.963 1.00 96.94 353 GLY A O 1
ATOM 2791 N N . PHE A 1 354 ? -0.416 -14.097 -5.538 1.00 97.69 354 PHE A N 1
ATOM 2792 C CA . PHE A 1 354 ? -1.702 -14.026 -4.831 1.00 97.69 354 PHE A CA 1
ATOM 2793 C C . PHE A 1 354 ? -1.652 -14.619 -3.412 1.00 97.69 354 PHE A C 1
ATOM 2795 O O . PHE A 1 354 ? -2.328 -14.137 -2.504 1.00 97.69 354 PHE A O 1
ATOM 2802 N N . GLY A 1 355 ? -0.774 -15.596 -3.164 1.00 97.00 355 GLY A N 1
ATOM 2803 C CA . GLY A 1 355 ? -0.546 -16.141 -1.828 1.00 97.00 355 GLY A CA 1
ATOM 2804 C C . GLY A 1 355 ? -0.069 -15.083 -0.831 1.00 97.00 355 GLY A C 1
ATOM 2805 O O . GLY A 1 355 ? -0.461 -15.124 0.332 1.00 97.00 355 GLY A O 1
ATOM 2806 N N . ALA A 1 356 ? 0.708 -14.092 -1.280 1.00 96.69 356 ALA A N 1
ATOM 2807 C CA . ALA A 1 356 ? 1.134 -12.978 -0.438 1.00 96.69 356 ALA A CA 1
ATOM 2808 C C . ALA A 1 356 ? -0.053 -12.074 -0.080 1.00 96.69 356 ALA A C 1
ATOM 2810 O O . ALA A 1 356 ? -0.153 -11.645 1.064 1.00 96.69 356 ALA A O 1
ATOM 2811 N N . LEU A 1 357 ? -0.995 -11.859 -1.008 1.00 96.50 357 LEU A N 1
ATOM 2812 C CA . LEU A 1 357 ? -2.226 -11.106 -0.746 1.00 96.50 357 LEU A CA 1
ATOM 2813 C C . LEU A 1 357 ? -3.089 -11.771 0.334 1.00 96.50 357 LEU A C 1
ATOM 2815 O O . LEU A 1 357 ? -3.599 -11.097 1.228 1.00 96.50 357 LEU A O 1
ATOM 2819 N N . ILE A 1 358 ? -3.220 -13.099 0.281 1.00 94.25 358 ILE A N 1
ATOM 2820 C CA . ILE A 1 358 ? -3.957 -13.860 1.298 1.00 94.25 358 ILE A CA 1
ATOM 2821 C C . ILE A 1 358 ? -3.315 -13.656 2.675 1.00 94.25 358 ILE A C 1
ATOM 2823 O O . ILE A 1 358 ? -4.019 -13.353 3.639 1.00 94.25 358 ILE A O 1
ATOM 2827 N N . VAL A 1 359 ? -1.985 -13.773 2.781 1.00 90.88 359 VAL A N 1
ATOM 2828 C CA . VAL A 1 359 ? -1.286 -13.547 4.059 1.00 90.88 359 VAL A CA 1
ATOM 2829 C C . VAL A 1 359 ? -1.431 -12.098 4.516 1.00 90.88 359 VAL A C 1
ATOM 2831 O O . VAL A 1 359 ? -1.726 -11.869 5.686 1.00 90.88 359 VAL A O 1
ATOM 2834 N N . GLN A 1 360 ? -1.298 -11.134 3.602 1.00 93.50 360 GLN A N 1
ATOM 2835 C CA . GLN A 1 360 ? -1.461 -9.708 3.878 1.00 93.50 360 GLN A CA 1
ATOM 2836 C C . GLN A 1 360 ? -2.786 -9.427 4.592 1.00 93.50 360 GLN A C 1
ATOM 2838 O O . GLN A 1 360 ? -2.802 -8.830 5.669 1.00 93.50 360 GLN A O 1
ATOM 2843 N N . PHE A 1 361 ? -3.898 -9.900 4.029 1.00 91.56 361 PHE A N 1
ATOM 2844 C CA . PHE A 1 361 ? -5.216 -9.668 4.613 1.00 91.56 361 PHE A CA 1
ATOM 2845 C C . PHE A 1 361 ? -5.518 -10.546 5.822 1.00 91.56 361 PHE A C 1
ATOM 2847 O O . PHE A 1 361 ? -6.225 -10.101 6.724 1.00 91.56 361 PHE A O 1
ATOM 2854 N N . THR A 1 362 ? -4.936 -11.744 5.897 1.00 86.44 362 THR A N 1
ATOM 2855 C CA . THR A 1 362 ? -5.020 -12.586 7.098 1.00 86.44 362 THR A CA 1
ATOM 2856 C C . THR A 1 362 ? -4.365 -11.890 8.289 1.00 86.44 362 THR A C 1
ATOM 2858 O O . THR A 1 362 ? -4.968 -11.805 9.356 1.00 86.44 362 THR A O 1
ATOM 2861 N N . VAL A 1 363 ? -3.165 -11.330 8.102 1.00 84.31 363 VAL A N 1
ATOM 2862 C CA . VAL A 1 363 ? -2.469 -10.538 9.126 1.00 84.31 363 VAL A CA 1
ATOM 2863 C C . VAL A 1 363 ? -3.270 -9.288 9.465 1.00 84.31 363 VAL A C 1
ATOM 2865 O O . VAL A 1 363 ? -3.462 -8.997 10.642 1.00 84.31 363 VAL A O 1
ATOM 2868 N N . HIS A 1 364 ? -3.797 -8.588 8.458 1.00 85.62 364 HIS A N 1
ATOM 2869 C CA . HIS A 1 364 ? -4.603 -7.395 8.690 1.00 85.62 364 HIS A CA 1
ATOM 2870 C C . HIS A 1 364 ? -5.837 -7.680 9.561 1.00 85.62 364 HIS A C 1
ATOM 2872 O O . HIS A 1 364 ? -6.075 -7.001 10.560 1.00 85.62 364 HIS A O 1
ATOM 2878 N N . TYR A 1 365 ? -6.584 -8.736 9.237 1.00 84.06 365 TYR A N 1
ATOM 2879 C CA . TYR A 1 365 ? -7.733 -9.178 10.022 1.00 84.06 365 TYR A CA 1
ATOM 2880 C C . TYR A 1 365 ? -7.338 -9.660 11.427 1.00 84.06 365 TYR A C 1
ATOM 2882 O O . TYR A 1 365 ? -8.008 -9.323 12.406 1.00 84.06 365 TYR A O 1
ATOM 2890 N N . ALA A 1 366 ? -6.243 -10.419 11.547 1.00 82.06 366 ALA A N 1
ATOM 2891 C CA . ALA A 1 366 ? -5.755 -10.926 12.825 1.00 82.06 366 ALA A CA 1
ATOM 2892 C C . ALA A 1 366 ? -5.353 -9.790 13.773 1.00 82.06 366 ALA A C 1
ATOM 2894 O O . ALA A 1 366 ? -5.762 -9.804 14.934 1.00 82.06 366 ALA A O 1
ATOM 2895 N N . VAL A 1 367 ? -4.618 -8.784 13.282 1.00 81.94 367 VAL A N 1
ATOM 2896 C CA . VAL A 1 367 ? -4.250 -7.605 14.079 1.00 81.94 367 VAL A CA 1
ATOM 2897 C C . VAL A 1 367 ? -5.501 -6.848 14.504 1.00 81.94 367 VAL A C 1
ATOM 2899 O O . VAL A 1 367 ? -5.651 -6.566 15.688 1.00 81.94 367 VAL A O 1
ATOM 2902 N N . LEU A 1 368 ? -6.448 -6.604 13.592 1.00 79.81 368 LEU A N 1
ATOM 2903 C CA . LEU A 1 368 ? -7.705 -5.935 13.930 1.00 79.81 368 LEU A CA 1
ATOM 2904 C C . LEU A 1 368 ? -8.464 -6.664 15.057 1.00 79.81 368 LEU A C 1
ATOM 2906 O O . LEU A 1 368 ? -8.897 -6.035 16.027 1.00 79.81 368 LEU A O 1
ATOM 2910 N N . LYS A 1 369 ? -8.618 -7.991 14.952 1.00 77.94 369 LYS A N 1
ATOM 2911 C CA . LYS A 1 369 ? -9.306 -8.806 15.967 1.00 77.94 369 LYS A CA 1
ATOM 2912 C C . LYS A 1 369 ? -8.550 -8.848 17.289 1.00 77.94 369 LYS A C 1
ATOM 2914 O O . LYS A 1 369 ? -9.181 -8.698 18.334 1.00 77.94 369 LYS A O 1
ATOM 2919 N N . LEU A 1 370 ? -7.229 -9.008 17.251 1.00 78.19 370 LEU A N 1
ATOM 2920 C CA . LEU A 1 370 ? -6.390 -9.027 18.446 1.00 78.19 370 LEU A CA 1
ATOM 2921 C C . LEU A 1 370 ? -6.413 -7.674 19.160 1.00 78.19 370 LEU A C 1
ATOM 2923 O O . LEU A 1 370 ? -6.629 -7.635 20.367 1.00 78.19 370 LEU A O 1
ATOM 2927 N N . THR A 1 371 ? -6.255 -6.568 18.430 1.00 77.25 371 THR A N 1
ATOM 2928 C CA . THR A 1 371 ? -6.324 -5.214 18.990 1.00 77.25 371 THR A CA 1
ATOM 2929 C C . THR A 1 371 ? -7.667 -4.974 19.660 1.00 77.25 371 THR A C 1
ATOM 2931 O O . THR A 1 371 ? -7.694 -4.537 20.807 1.00 77.25 371 THR A O 1
ATOM 2934 N N . ARG A 1 372 ? -8.782 -5.310 18.996 1.00 74.12 372 ARG A N 1
ATOM 2935 C CA . ARG A 1 372 ? -10.109 -5.197 19.617 1.00 74.12 372 ARG A CA 1
ATOM 2936 C C . ARG A 1 372 ? -10.207 -6.039 20.882 1.00 74.12 372 ARG A C 1
ATOM 2938 O O . ARG A 1 372 ? -10.582 -5.509 21.919 1.00 74.12 372 ARG A O 1
ATOM 2945 N N . PHE A 1 373 ? -9.822 -7.312 20.818 1.00 75.88 373 PHE A N 1
ATOM 2946 C CA . PHE A 1 373 ? -9.861 -8.205 21.972 1.00 75.88 373 PHE A CA 1
ATOM 2947 C C . PHE A 1 373 ? -9.069 -7.642 23.159 1.00 75.88 373 PHE A C 1
ATOM 2949 O O . PHE A 1 373 ? -9.621 -7.508 24.247 1.00 75.88 373 PHE A O 1
ATOM 2956 N N . VAL A 1 374 ? -7.809 -7.255 22.946 1.00 73.19 374 VAL A N 1
ATOM 2957 C CA . VAL A 1 374 ? -6.940 -6.706 23.996 1.00 73.19 374 VAL A CA 1
ATOM 2958 C C . VAL A 1 374 ? -7.536 -5.430 24.585 1.00 73.19 374 VAL A C 1
ATOM 2960 O O . VAL A 1 374 ? -7.651 -5.323 25.803 1.00 73.19 374 VAL A O 1
ATOM 2963 N N . LEU A 1 375 ? -7.972 -4.488 23.744 1.00 75.25 375 LEU A N 1
ATOM 2964 C CA . LEU A 1 375 ? -8.546 -3.225 24.208 1.00 75.25 375 LEU A CA 1
ATOM 2965 C C . LEU A 1 375 ? -9.848 -3.439 24.994 1.00 75.25 375 LEU A C 1
ATOM 2967 O O . LEU A 1 375 ? -10.057 -2.791 26.020 1.00 75.25 375 LEU A O 1
ATOM 2971 N N . THR A 1 376 ? -10.696 -4.383 24.577 1.00 71.06 376 THR A N 1
ATOM 2972 C CA . THR A 1 376 ? -11.908 -4.749 25.321 1.00 71.06 376 THR A CA 1
ATOM 2973 C C . THR A 1 376 ? -11.574 -5.405 26.661 1.00 71.06 376 THR A C 1
ATOM 2975 O O . THR A 1 376 ? -12.157 -5.027 27.673 1.00 71.06 376 THR A O 1
ATOM 2978 N N . GLN A 1 377 ? -10.620 -6.339 26.713 1.00 73.56 377 GLN A N 1
ATOM 2979 C CA . GLN A 1 377 ? -10.223 -6.983 27.973 1.00 73.56 377 GLN A CA 1
ATOM 2980 C C . GLN A 1 377 ? -9.614 -5.980 28.958 1.00 73.56 377 GLN A C 1
ATOM 2982 O O . GLN A 1 377 ? -9.992 -5.960 30.127 1.00 73.56 377 GLN A O 1
ATOM 2987 N N . VAL A 1 378 ? -8.739 -5.089 28.481 1.00 70.31 378 VAL A N 1
ATOM 2988 C CA . VAL A 1 378 ? -8.184 -3.994 29.291 1.00 70.31 378 VAL A CA 1
ATOM 2989 C C . VAL A 1 378 ? -9.306 -3.108 29.837 1.00 70.31 378 VAL A C 1
ATOM 2991 O O . VAL A 1 378 ? -9.315 -2.794 31.025 1.00 70.31 378 VAL A O 1
ATOM 2994 N N . SER A 1 379 ? -10.296 -2.776 29.007 1.00 67.81 379 SER A N 1
ATOM 2995 C CA . SER A 1 379 ? -11.463 -1.988 29.421 1.00 67.81 379 SER A CA 1
ATOM 2996 C C . SER A 1 379 ? -12.270 -2.672 30.534 1.00 67.81 379 SER A C 1
ATOM 2998 O O . SER A 1 379 ? -12.651 -2.030 31.513 1.00 67.81 379 SER A O 1
ATOM 3000 N N . VAL A 1 380 ? -12.497 -3.985 30.427 1.00 70.62 380 VAL A N 1
ATOM 3001 C CA . VAL A 1 380 ? -13.218 -4.775 31.442 1.00 70.62 380 VAL A CA 1
ATOM 3002 C C . VAL A 1 380 ? -12.438 -4.844 32.755 1.00 70.62 380 VAL A C 1
ATOM 3004 O O . VAL A 1 380 ? -13.016 -4.631 33.823 1.00 70.62 380 VAL A O 1
ATOM 3007 N N . LEU A 1 381 ? -11.126 -5.085 32.690 1.00 67.56 381 LEU A N 1
ATOM 3008 C CA . LEU A 1 381 ? -10.267 -5.123 33.874 1.00 67.56 381 LEU A CA 1
ATOM 3009 C C . LEU A 1 381 ? -10.289 -3.780 34.614 1.00 67.56 381 LEU A C 1
ATOM 3011 O O . LEU A 1 381 ? -10.521 -3.753 35.822 1.00 67.56 381 LEU A O 1
ATOM 3015 N N . LEU A 1 382 ? -10.176 -2.664 33.889 1.00 62.12 382 LEU A N 1
ATOM 3016 C CA . LEU A 1 382 ? -10.272 -1.318 34.461 1.00 62.12 382 LEU A CA 1
ATOM 3017 C C . LEU A 1 382 ? -11.635 -1.038 35.122 1.00 62.12 382 LEU A C 1
ATOM 3019 O O . LEU A 1 382 ? -11.705 -0.336 36.137 1.00 62.12 382 LEU A O 1
ATOM 3023 N N . LYS A 1 383 ? -12.727 -1.596 34.586 1.00 62.94 383 LYS A N 1
ATOM 3024 C CA . LYS A 1 383 ? -14.075 -1.464 35.165 1.00 62.94 383 LYS A CA 1
ATOM 3025 C C . LYS A 1 383 ? -14.231 -2.282 36.453 1.00 62.94 383 LYS A C 1
ATOM 3027 O O . LYS A 1 383 ? -14.842 -1.801 37.401 1.00 62.94 383 LYS A O 1
ATOM 3032 N N . SER A 1 384 ? -13.631 -3.473 36.514 1.00 58.09 384 SER A N 1
ATOM 3033 C CA . SER A 1 384 ? -13.705 -4.380 37.673 1.00 58.09 384 SER A CA 1
ATOM 3034 C C . SER A 1 384 ? -12.971 -3.878 38.927 1.00 58.09 384 SER A C 1
ATOM 3036 O O . SER A 1 384 ? -13.392 -4.184 40.037 1.00 58.09 384 SER A O 1
ATOM 3038 N N . SER A 1 385 ? -11.937 -3.038 38.786 1.00 51.66 385 SER A N 1
ATOM 3039 C CA . SER A 1 385 ? -11.240 -2.400 39.921 1.00 51.66 385 SER A CA 1
ATOM 3040 C C . SER A 1 385 ? -11.962 -1.166 40.498 1.00 51.66 385 SER A C 1
ATOM 3042 O O . SER A 1 385 ? -11.337 -0.348 41.171 1.00 51.66 385 SER A O 1
ATOM 3044 N N . ALA A 1 386 ? -13.255 -0.961 40.215 1.00 50.88 386 ALA A N 1
ATOM 3045 C CA . ALA A 1 386 ? -14.022 0.159 40.766 1.00 50.88 386 ALA A CA 1
ATOM 3046 C C . ALA A 1 386 ? -14.524 -0.100 42.197 1.00 50.88 386 ALA A C 1
ATOM 3048 O O . ALA A 1 386 ? -15.169 -1.124 42.421 1.00 50.88 386 ALA A O 1
ATOM 3049 N N . PRO A 1 387 ? -14.282 0.815 43.161 1.00 53.91 387 PRO A N 1
ATOM 3050 C CA . PRO A 1 387 ? -14.963 0.757 44.449 1.00 53.91 387 PRO A CA 1
ATOM 3051 C C . PRO A 1 387 ? -16.481 0.972 44.266 1.00 53.91 387 PRO A C 1
ATOM 3053 O O . PRO A 1 387 ? -16.894 1.617 43.297 1.00 53.91 387 PRO A O 1
ATOM 3056 N N . PRO A 1 388 ? -17.321 0.423 45.166 1.00 52.59 388 PRO A N 1
ATOM 3057 C CA . PRO A 1 388 ? -18.776 0.516 45.064 1.00 52.59 388 PRO A CA 1
ATOM 3058 C C . PRO A 1 388 ? -19.265 1.975 45.061 1.00 52.59 388 PRO A C 1
ATOM 3060 O O . PRO A 1 388 ? -18.603 2.845 45.637 1.00 52.59 388 PRO A O 1
ATOM 3063 N N . PRO A 1 389 ? -20.421 2.259 44.426 1.00 52.97 389 PRO A N 1
ATOM 3064 C CA . PRO A 1 389 ? -20.964 3.610 44.361 1.00 52.97 389 PRO A CA 1
ATOM 3065 C C . PRO A 1 389 ? -21.190 4.176 45.776 1.00 52.97 389 PRO A C 1
ATOM 3067 O O . PRO A 1 389 ? -21.687 3.453 46.646 1.00 52.97 389 PRO A O 1
ATOM 3070 N N . PRO A 1 390 ? -20.829 5.448 46.029 1.00 53.50 390 PRO A N 1
ATOM 3071 C CA . PRO A 1 390 ? -21.031 6.067 47.332 1.00 53.50 390 PRO A CA 1
ATOM 3072 C C . PRO A 1 390 ? -22.527 6.199 47.651 1.00 53.50 390 PRO A C 1
ATOM 3074 O O . PRO A 1 390 ? -23.358 6.414 46.767 1.00 53.50 390 PRO A O 1
ATOM 3077 N N . LEU A 1 391 ? -22.863 6.065 48.936 1.00 52.16 391 LEU A N 1
ATOM 3078 C CA . LEU A 1 391 ? -24.218 6.238 49.465 1.00 52.16 391 LEU A CA 1
ATOM 3079 C C . LEU A 1 391 ? -24.784 7.637 49.122 1.00 52.16 391 LEU A C 1
ATOM 3081 O O . LEU A 1 391 ? -24.008 8.593 49.052 1.00 52.16 391 LEU A O 1
ATOM 3085 N N . PRO A 1 392 ? -26.121 7.789 48.987 1.00 55.19 392 PRO A N 1
ATOM 3086 C CA . PRO A 1 392 ? -26.786 8.979 48.430 1.00 55.19 392 PRO A CA 1
ATOM 3087 C C . PRO A 1 392 ? -26.521 10.329 49.126 1.00 55.19 392 PRO A C 1
ATOM 3089 O O . PRO A 1 392 ? -26.980 11.358 48.640 1.00 55.19 392 PRO A O 1
ATOM 3092 N N . HIS A 1 393 ? -25.796 10.350 50.246 1.00 49.84 393 HIS A N 1
ATOM 3093 C CA . HIS A 1 393 ? -25.482 11.561 51.009 1.00 49.84 393 HIS A CA 1
ATOM 3094 C C . HIS A 1 393 ? -24.015 11.998 50.945 1.00 49.84 393 HIS A C 1
ATOM 3096 O O . HIS A 1 393 ? -23.661 12.996 51.569 1.00 49.84 393 HIS A O 1
ATOM 3102 N N . HIS A 1 394 ? -23.164 11.312 50.177 1.00 46.50 394 HIS A N 1
ATOM 3103 C CA . HIS A 1 394 ? -21.811 11.792 49.909 1.00 46.50 394 HIS A CA 1
ATOM 3104 C C . HIS A 1 394 ? -21.730 12.461 48.533 1.00 46.50 394 HIS A C 1
ATOM 3106 O O . HIS A 1 394 ? -22.265 11.913 47.567 1.00 46.50 394 HIS A O 1
ATOM 3112 N N . PRO A 1 395 ? -21.058 13.625 48.411 1.00 49.94 395 PRO A N 1
ATOM 3113 C CA . PRO A 1 395 ? -20.786 14.212 47.108 1.00 49.94 395 PRO A CA 1
ATOM 3114 C C . PRO A 1 395 ? -20.091 13.169 46.231 1.00 49.94 395 PRO A C 1
ATOM 3116 O O . PRO A 1 395 ? -19.215 12.437 46.701 1.00 49.94 395 PRO A O 1
ATOM 3119 N N . ALA A 1 396 ? -20.522 13.094 44.973 1.00 47.44 396 ALA A N 1
ATOM 3120 C CA . ALA A 1 396 ? -19.907 12.287 43.932 1.00 47.44 396 ALA A CA 1
ATOM 3121 C C . ALA A 1 396 ? -18.393 12.432 44.008 1.00 47.44 396 ALA A C 1
ATOM 3123 O O . ALA A 1 396 ? -17.855 13.514 43.772 1.00 47.44 396 ALA A O 1
ATOM 3124 N N . ALA A 1 397 ? -17.700 11.375 44.405 1.00 54.47 397 ALA A N 1
ATOM 3125 C CA . ALA A 1 397 ? -16.260 11.465 44.463 1.00 54.47 397 ALA A CA 1
ATOM 3126 C C . ALA A 1 397 ? -15.701 11.502 43.015 1.00 54.47 397 ALA A C 1
ATOM 3128 O O . ALA A 1 397 ? -16.274 10.821 42.158 1.00 54.47 397 ALA A O 1
ATOM 3129 N N . PRO A 1 398 ? -14.622 12.265 42.722 1.00 56.06 398 PRO A N 1
ATOM 3130 C CA . PRO A 1 398 ? -14.136 12.599 41.360 1.00 56.06 398 PRO A CA 1
ATOM 3131 C C . PRO A 1 398 ? -13.590 11.429 40.508 1.00 56.06 398 PRO A C 1
ATOM 3133 O O . PRO A 1 398 ? -12.727 11.602 39.648 1.00 56.06 398 PRO A O 1
ATOM 3136 N N . TRP A 1 399 ? -14.017 10.199 40.779 1.00 52.97 399 TRP A N 1
ATOM 3137 C CA . TRP A 1 399 ? -13.428 8.970 40.257 1.00 52.97 399 TRP A CA 1
ATOM 3138 C C . TRP A 1 399 ? -13.588 8.791 38.740 1.00 52.97 399 TRP A C 1
ATOM 3140 O O . TRP A 1 399 ? -12.731 8.141 38.144 1.00 52.97 399 TRP A O 1
ATOM 3150 N N . SER A 1 400 ? -14.630 9.352 38.113 1.00 55.25 400 SER A N 1
ATOM 3151 C CA . SER A 1 400 ? -14.842 9.322 36.652 1.00 55.25 400 SER A CA 1
ATOM 3152 C C . SER A 1 400 ? -13.774 10.133 35.914 1.00 55.25 400 SER A C 1
ATOM 3154 O O . SER A 1 400 ? -13.059 9.607 35.061 1.00 55.25 400 SER A O 1
ATOM 3156 N N . ASP A 1 401 ? -13.566 11.384 36.330 1.00 59.56 401 ASP A N 1
ATOM 3157 C CA . ASP A 1 401 ? -12.604 12.311 35.718 1.00 59.56 401 ASP A CA 1
ATOM 3158 C C . ASP A 1 401 ? -11.168 11.787 35.861 1.00 59.56 401 ASP A C 1
ATOM 3160 O O . ASP A 1 401 ? -10.321 11.908 34.974 1.00 59.56 401 ASP A O 1
ATOM 3164 N N . LEU A 1 402 ? -10.905 11.119 36.980 1.00 62.59 402 LEU A N 1
ATOM 3165 C CA . LEU A 1 402 ? -9.618 10.531 37.306 1.00 62.59 402 LEU A CA 1
ATOM 3166 C C . LEU A 1 402 ? -9.331 9.236 36.539 1.00 62.59 402 LEU A C 1
ATOM 3168 O O . LEU A 1 402 ? -8.193 9.001 36.133 1.00 62.59 402 LEU A O 1
ATOM 3172 N N . ARG A 1 403 ? -10.354 8.411 36.286 1.00 63.44 403 ARG A N 1
ATOM 3173 C CA . ARG A 1 403 ? -10.256 7.244 35.394 1.00 63.44 403 ARG A CA 1
ATOM 3174 C C . ARG A 1 403 ? -9.965 7.672 33.965 1.00 63.44 403 ARG A C 1
ATOM 3176 O O . ARG A 1 403 ? -9.069 7.113 33.336 1.00 63.44 403 ARG A O 1
ATOM 3183 N N . GLN A 1 404 ? -10.669 8.690 33.480 1.00 62.19 404 GLN A N 1
ATOM 3184 C CA . GLN A 1 404 ? -10.435 9.273 32.159 1.00 62.19 404 GLN A CA 1
ATOM 3185 C C . GLN A 1 404 ? -9.007 9.823 32.046 1.00 62.19 404 GLN A C 1
ATOM 3187 O O . GLN A 1 404 ? -8.303 9.534 31.078 1.00 62.19 404 GLN A O 1
ATOM 3192 N N . TYR A 1 405 ? -8.537 10.526 33.079 1.00 69.62 405 TYR A N 1
ATOM 3193 C CA . TYR A 1 405 ? -7.165 11.024 33.165 1.00 69.62 405 TYR A CA 1
ATOM 3194 C C . TYR A 1 405 ? -6.120 9.895 33.135 1.00 69.62 405 TYR A C 1
ATOM 3196 O O . TYR A 1 405 ? -5.146 9.977 32.387 1.00 69.62 405 TYR A O 1
ATOM 3204 N N . LEU A 1 406 ? -6.333 8.813 33.891 1.00 74.00 406 LEU A N 1
ATOM 3205 C CA . LEU A 1 406 ? -5.437 7.653 33.920 1.00 74.00 406 LEU A CA 1
ATOM 3206 C C . LEU A 1 406 ? -5.378 6.926 32.570 1.00 74.00 406 LEU A C 1
ATOM 3208 O O . LEU A 1 406 ? -4.290 6.595 32.103 1.00 74.00 406 LEU A O 1
ATOM 3212 N N . ILE A 1 407 ? -6.524 6.715 31.917 1.00 69.00 407 ILE A N 1
ATOM 3213 C CA . ILE A 1 407 ? -6.597 6.071 30.597 1.00 69.00 407 ILE A CA 1
ATOM 3214 C C . ILE A 1 407 ? -5.892 6.929 29.543 1.00 69.00 407 ILE A C 1
ATOM 3216 O O . ILE A 1 407 ? -5.066 6.419 28.785 1.00 69.00 407 ILE A O 1
ATOM 3220 N N . ALA A 1 408 ? -6.161 8.237 29.525 1.00 70.50 408 ALA A N 1
ATOM 3221 C CA . ALA A 1 408 ? -5.490 9.166 28.625 1.00 70.50 408 ALA A CA 1
ATOM 3222 C C . ALA A 1 408 ? -3.965 9.141 28.823 1.00 70.50 408 ALA A C 1
ATOM 3224 O O . ALA A 1 408 ? -3.219 9.094 27.846 1.00 70.50 408 ALA A O 1
ATOM 3225 N N . ILE A 1 409 ? -3.500 9.101 30.075 1.00 77.44 409 ILE A N 1
ATOM 3226 C CA . ILE A 1 409 ? -2.077 8.990 30.407 1.00 77.44 409 ILE A CA 1
ATOM 3227 C C . ILE A 1 409 ? -1.465 7.695 29.872 1.00 77.44 409 ILE A C 1
ATOM 3229 O O . ILE A 1 409 ? -0.415 7.750 29.237 1.00 77.44 409 ILE A O 1
ATOM 3233 N N . VAL A 1 410 ? -2.114 6.546 30.083 1.00 78.06 410 VAL A N 1
ATOM 3234 C CA . VAL A 1 410 ? -1.615 5.251 29.589 1.00 78.06 410 VAL A CA 1
ATOM 3235 C C . VAL A 1 410 ? -1.499 5.260 28.066 1.00 78.06 410 VAL A C 1
ATOM 3237 O O . VAL A 1 410 ? -0.487 4.824 27.527 1.00 78.06 410 VAL A O 1
ATOM 3240 N N . ILE A 1 411 ? -2.489 5.814 27.363 1.00 73.12 411 ILE A N 1
ATOM 3241 C CA . ILE A 1 411 ? -2.464 5.912 25.897 1.00 73.12 411 ILE A CA 1
ATOM 3242 C C . ILE A 1 411 ? -1.318 6.807 25.423 1.00 73.12 411 ILE A C 1
ATOM 3244 O O . ILE A 1 411 ? -0.590 6.436 24.501 1.00 73.12 411 ILE A O 1
ATOM 3248 N N . VAL A 1 412 ? -1.125 7.964 26.063 1.00 76.00 412 VAL A N 1
ATOM 3249 C CA . VAL A 1 412 ? -0.014 8.873 25.751 1.00 76.00 412 VAL A CA 1
ATOM 3250 C C . VAL A 1 412 ? 1.335 8.201 26.015 1.00 76.00 412 VAL A C 1
ATOM 3252 O O . VAL A 1 412 ? 2.254 8.369 25.217 1.00 76.00 412 VAL A O 1
ATOM 3255 N N . PHE A 1 413 ? 1.456 7.403 27.077 1.00 85.25 413 PHE A N 1
ATOM 3256 C CA . PHE A 1 413 ? 2.670 6.645 27.382 1.00 85.25 413 PHE A CA 1
ATOM 3257 C C . PHE A 1 413 ? 2.949 5.554 26.358 1.00 85.25 413 PHE A C 1
ATOM 3259 O O . PHE A 1 413 ? 4.041 5.531 25.801 1.00 85.25 413 PHE A O 1
ATOM 3266 N N . CYS A 1 414 ? 1.952 4.740 26.006 1.00 75.56 414 CYS A N 1
ATOM 3267 C CA . CYS A 1 414 ? 2.103 3.754 24.940 1.00 75.56 414 CYS A CA 1
ATOM 3268 C C . CYS A 1 414 ? 2.512 4.413 23.617 1.00 75.56 414 CYS A C 1
ATOM 3270 O O . CYS A 1 414 ? 3.387 3.906 22.918 1.00 75.56 414 CYS A O 1
ATOM 3272 N N . PHE A 1 415 ? 1.920 5.562 23.273 1.00 77.56 415 PHE A N 1
ATOM 3273 C CA . PHE A 1 415 ? 2.308 6.313 22.082 1.00 77.56 415 PHE A CA 1
ATOM 3274 C C . PHE A 1 415 ? 3.754 6.817 22.166 1.00 77.56 415 PHE A C 1
ATOM 3276 O O . PHE A 1 415 ? 4.524 6.638 21.222 1.00 77.56 415 PHE A O 1
ATOM 3283 N N . GLN A 1 416 ? 4.141 7.409 23.299 1.00 83.12 416 GLN A N 1
ATOM 3284 C CA . GLN A 1 416 ? 5.503 7.877 23.541 1.00 83.12 416 GLN A CA 1
ATOM 3285 C C . GLN A 1 416 ? 6.520 6.735 23.418 1.00 83.12 416 GLN A C 1
ATOM 3287 O O . GLN A 1 416 ? 7.550 6.921 22.771 1.00 83.12 416 GLN A O 1
ATO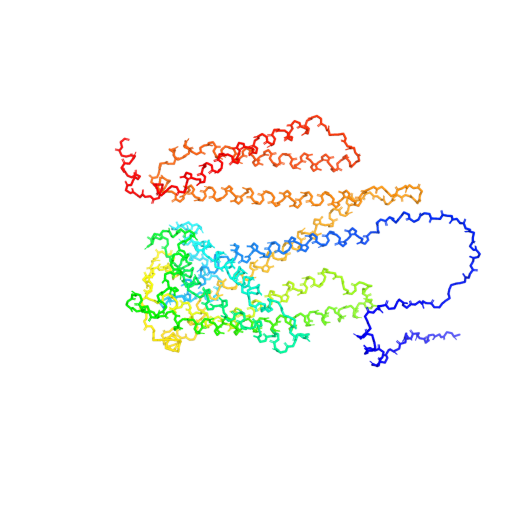M 3292 N N . ASP A 1 417 ? 6.224 5.560 23.970 1.00 82.81 417 ASP A N 1
ATOM 3293 C CA . ASP A 1 417 ? 7.114 4.398 23.929 1.00 82.81 417 ASP A CA 1
ATOM 3294 C C . ASP A 1 417 ? 7.239 3.830 22.519 1.00 82.81 417 ASP A C 1
ATOM 3296 O O . ASP A 1 417 ? 8.343 3.528 22.074 1.00 82.81 417 ASP A O 1
ATOM 3300 N N . VAL A 1 418 ? 6.131 3.747 21.775 1.00 77.81 418 VAL A N 1
ATOM 3301 C CA . VAL A 1 418 ? 6.147 3.323 20.368 1.00 77.81 418 VAL A CA 1
ATOM 3302 C C . VAL A 1 418 ? 6.984 4.283 19.528 1.00 77.81 418 VAL A C 1
ATOM 3304 O O . VAL A 1 418 ? 7.834 3.837 18.759 1.00 77.81 418 VAL A O 1
ATOM 3307 N N . VAL A 1 419 ? 6.797 5.596 19.685 1.00 79.94 419 VAL A N 1
ATOM 3308 C CA . VAL A 1 419 ? 7.589 6.604 18.964 1.00 79.94 419 VAL A CA 1
ATOM 3309 C C . VAL A 1 419 ? 9.064 6.533 19.361 1.00 79.94 419 VAL A C 1
ATOM 3311 O O . VAL A 1 419 ? 9.933 6.628 18.494 1.00 79.94 419 VAL A O 1
ATOM 3314 N N . LEU A 1 420 ? 9.367 6.326 20.644 1.00 84.69 420 LEU A N 1
ATOM 3315 C CA . LEU A 1 420 ? 10.738 6.218 21.135 1.00 84.69 420 LEU A CA 1
ATOM 3316 C C . LEU A 1 420 ? 11.429 4.941 20.631 1.00 84.69 420 LEU A C 1
ATOM 3318 O O . LEU A 1 420 ? 12.584 4.994 20.209 1.00 84.69 420 LEU A O 1
ATOM 3322 N N . LEU A 1 421 ? 10.713 3.814 20.597 1.00 79.31 421 LEU A N 1
ATOM 3323 C CA . LEU A 1 421 ? 11.186 2.561 20.009 1.00 79.31 421 LEU A CA 1
ATOM 3324 C C . LEU A 1 421 ? 11.386 2.691 18.498 1.00 79.31 421 LEU A C 1
ATOM 3326 O O . LEU A 1 421 ? 12.408 2.243 17.986 1.00 79.31 421 LEU A O 1
ATOM 3330 N N . LEU A 1 422 ? 10.462 3.337 17.781 1.00 77.75 422 LEU A N 1
ATOM 3331 C CA . LEU A 1 422 ? 10.613 3.628 16.353 1.00 77.75 422 LEU A CA 1
ATOM 3332 C C . LEU A 1 422 ? 11.844 4.498 16.093 1.00 77.75 422 LEU A C 1
ATOM 3334 O O . LEU A 1 422 ? 12.630 4.178 15.206 1.00 77.75 422 LEU A O 1
ATOM 3338 N N . ALA A 1 423 ? 12.061 5.549 16.885 1.00 82.06 423 ALA A N 1
ATOM 3339 C CA . ALA A 1 423 ? 13.251 6.390 16.782 1.00 82.06 423 ALA A CA 1
ATOM 3340 C C . ALA A 1 423 ? 14.540 5.584 17.025 1.00 82.06 423 ALA A C 1
ATOM 3342 O O . ALA A 1 423 ? 15.482 5.662 16.234 1.00 82.06 423 ALA A O 1
ATOM 3343 N N . ALA A 1 424 ? 14.571 4.741 18.063 1.00 83.25 424 ALA A N 1
ATOM 3344 C CA . ALA A 1 424 ? 15.704 3.859 18.336 1.00 83.25 424 ALA A CA 1
ATOM 3345 C C . ALA A 1 424 ? 15.953 2.860 17.190 1.00 83.25 424 ALA A C 1
ATOM 3347 O O . ALA A 1 424 ? 17.097 2.671 16.772 1.00 83.25 424 ALA A O 1
ATOM 3348 N N . MET A 1 425 ? 14.891 2.268 16.634 1.00 79.12 425 MET A N 1
ATOM 3349 C CA . MET A 1 425 ? 14.974 1.368 15.482 1.00 79.12 425 MET A CA 1
ATOM 3350 C C . MET A 1 425 ? 15.482 2.085 14.231 1.00 79.12 425 MET A C 1
ATOM 3352 O O . MET A 1 425 ? 16.331 1.538 13.536 1.00 79.12 425 MET A O 1
ATOM 3356 N N . VAL A 1 426 ? 15.024 3.309 13.951 1.00 82.31 426 VAL A N 1
ATOM 3357 C CA . VAL A 1 426 ? 15.507 4.121 12.822 1.00 82.31 426 VAL A CA 1
ATOM 3358 C C . VAL A 1 426 ? 16.990 4.452 12.988 1.00 82.31 426 VAL A C 1
ATOM 3360 O O . VAL A 1 426 ? 17.758 4.305 12.036 1.00 82.31 426 VAL A O 1
ATOM 3363 N N . LEU A 1 427 ? 17.424 4.844 14.188 1.00 83.19 427 LEU A N 1
ATOM 3364 C CA . LEU A 1 427 ? 18.834 5.120 14.471 1.00 83.19 427 LEU A CA 1
ATOM 3365 C C . LEU A 1 427 ? 19.703 3.861 14.313 1.00 83.19 427 LEU A C 1
ATOM 3367 O O . LEU A 1 427 ? 20.743 3.903 13.660 1.00 83.19 427 LEU A O 1
ATOM 3371 N N . GLY A 1 428 ? 19.260 2.723 14.852 1.00 78.44 428 GLY A N 1
ATOM 3372 C CA . GLY A 1 428 ? 19.946 1.442 14.675 1.00 78.44 428 GLY A CA 1
ATOM 3373 C C . GLY A 1 428 ? 20.005 1.020 13.208 1.00 78.44 428 GLY A C 1
ATOM 3374 O O . GLY A 1 428 ? 21.067 0.672 12.698 1.00 78.44 428 GLY A O 1
ATOM 3375 N N . HIS A 1 429 ? 18.884 1.122 12.495 1.0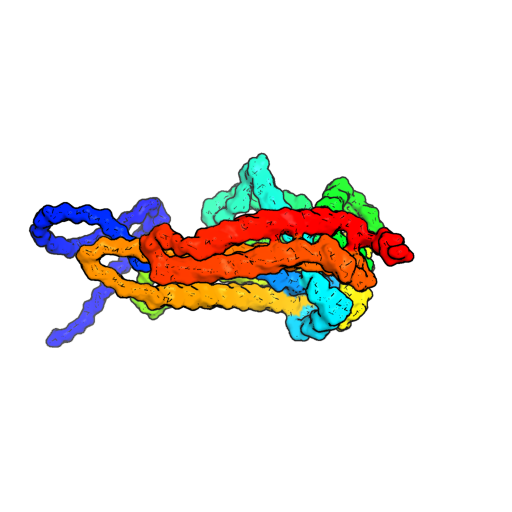0 75.31 429 HIS A N 1
ATOM 3376 C CA . HIS A 1 429 ? 18.788 0.772 11.083 1.00 75.31 429 HIS A CA 1
ATOM 3377 C C . HIS A 1 429 ? 19.706 1.635 10.211 1.00 75.31 429 HIS A C 1
ATOM 3379 O O . HIS A 1 429 ? 20.432 1.108 9.370 1.00 75.31 429 HIS A O 1
ATOM 3385 N N . THR A 1 430 ? 19.715 2.952 10.426 1.00 77.19 430 THR A N 1
ATOM 3386 C CA . THR A 1 430 ? 20.612 3.871 9.707 1.00 77.19 430 THR A CA 1
ATOM 3387 C C . THR A 1 430 ? 22.078 3.572 10.011 1.00 77.19 430 THR A C 1
ATOM 3389 O O . THR A 1 430 ? 22.882 3.509 9.085 1.00 77.19 430 THR A O 1
ATOM 3392 N N . MET A 1 431 ? 22.420 3.260 11.265 1.00 78.31 431 MET A N 1
ATOM 3393 C CA . MET A 1 431 ? 23.774 2.856 11.646 1.00 78.31 431 MET A CA 1
ATOM 3394 C C . MET A 1 431 ? 24.212 1.545 10.963 1.00 78.31 431 MET A C 1
ATOM 3396 O O . MET A 1 431 ? 25.308 1.485 10.404 1.00 78.31 431 MET A O 1
ATOM 3400 N N . PHE A 1 432 ? 23.351 0.522 10.925 1.00 77.00 432 PHE A N 1
ATOM 3401 C CA . PHE A 1 432 ? 23.638 -0.762 10.264 1.00 77.00 432 PHE A CA 1
ATOM 3402 C C . PHE A 1 432 ? 23.732 -0.666 8.738 1.00 77.00 432 PHE A C 1
ATOM 3404 O O . PHE A 1 432 ? 24.364 -1.510 8.102 1.00 77.00 432 PHE A O 1
ATOM 3411 N N . ARG A 1 433 ? 23.125 0.360 8.128 1.00 69.25 433 ARG A N 1
ATOM 3412 C CA . ARG A 1 433 ? 23.237 0.607 6.684 1.00 69.25 433 ARG A CA 1
ATOM 3413 C C . ARG A 1 433 ? 24.581 1.206 6.268 1.00 69.25 433 ARG A C 1
ATOM 3415 O O . ARG A 1 433 ? 24.903 1.118 5.083 1.00 69.25 433 ARG A O 1
ATOM 3422 N N . THR A 1 434 ? 25.349 1.784 7.194 1.00 78.75 434 THR A N 1
ATOM 3423 C CA . THR A 1 434 ? 26.645 2.405 6.874 1.00 78.75 434 THR A CA 1
ATOM 3424 C C . THR A 1 434 ? 27.655 1.379 6.356 1.00 78.75 434 THR A C 1
ATOM 3426 O O . THR A 1 434 ? 27.725 0.245 6.838 1.00 78.75 434 THR A O 1
ATOM 3429 N N . HIS A 1 435 ? 28.478 1.775 5.383 1.00 70.56 435 HIS A N 1
ATOM 3430 C CA . HIS A 1 435 ? 29.517 0.900 4.829 1.00 70.56 435 HIS A CA 1
ATOM 3431 C C . HIS A 1 435 ? 30.623 0.617 5.851 1.00 70.56 435 HIS A C 1
ATOM 3433 O O . HIS A 1 435 ? 31.189 -0.468 5.844 1.00 70.56 435 HIS A O 1
ATOM 3439 N N . VAL A 1 436 ? 30.835 1.519 6.816 1.00 70.81 436 VAL A N 1
ATOM 3440 C CA . VAL A 1 436 ? 31.710 1.296 7.981 1.00 70.81 436 VAL A CA 1
ATOM 3441 C C . VAL A 1 436 ? 31.259 0.077 8.799 1.00 70.81 436 VAL A C 1
ATOM 3443 O O . VAL A 1 436 ? 32.092 -0.730 9.209 1.00 70.81 436 VAL A O 1
ATOM 3446 N N . PHE A 1 437 ? 29.946 -0.094 9.007 1.00 74.69 437 PHE A N 1
ATOM 3447 C CA . PHE A 1 437 ? 29.406 -1.269 9.696 1.00 74.69 437 PHE A CA 1
ATOM 3448 C C . PHE A 1 437 ? 29.571 -2.543 8.854 1.00 74.69 437 PHE A C 1
ATOM 3450 O O . PHE A 1 437 ? 30.037 -3.559 9.365 1.00 74.69 437 PHE A O 1
ATOM 3457 N N . LYS A 1 438 ? 29.251 -2.477 7.554 1.00 67.00 438 LYS A N 1
ATOM 3458 C CA . LYS A 1 438 ? 29.385 -3.612 6.619 1.00 67.00 438 LYS A CA 1
ATOM 3459 C C . LYS A 1 438 ? 30.836 -4.065 6.418 1.00 67.00 438 LYS A C 1
ATOM 3461 O O . LYS A 1 438 ? 31.074 -5.252 6.238 1.00 67.00 438 LYS A O 1
ATOM 3466 N N . ALA A 1 439 ? 31.792 -3.140 6.487 1.00 66.88 439 ALA A N 1
ATOM 3467 C CA . ALA A 1 439 ? 33.227 -3.407 6.398 1.00 66.88 439 ALA A CA 1
ATOM 3468 C C . ALA A 1 439 ? 33.821 -4.008 7.689 1.00 66.88 439 ALA A C 1
ATOM 3470 O O . ALA A 1 439 ? 35.015 -4.282 7.743 1.00 66.88 439 ALA A O 1
ATOM 3471 N N . GLY A 1 440 ? 33.014 -4.212 8.740 1.00 72.56 440 GLY A N 1
ATOM 3472 C CA . GLY A 1 440 ? 33.446 -4.842 9.991 1.00 72.56 440 GLY A CA 1
ATOM 3473 C C . GLY A 1 440 ? 34.033 -3.883 11.033 1.00 72.56 440 GLY A C 1
ATOM 3474 O O . GLY A 1 440 ? 34.359 -4.312 12.141 1.00 72.56 440 GLY A O 1
ATOM 3475 N N . PHE A 1 441 ? 34.091 -2.572 10.765 1.00 76.69 441 PHE A N 1
ATOM 3476 C CA . PHE A 1 441 ? 34.614 -1.553 11.691 1.00 76.69 441 PHE A CA 1
ATOM 3477 C C . PHE A 1 441 ? 33.594 -1.123 12.758 1.00 76.69 441 PHE A C 1
ATOM 3479 O O . PHE A 1 441 ? 33.439 0.056 13.092 1.00 76.69 441 PHE A O 1
ATOM 3486 N N . VAL A 1 442 ? 32.897 -2.100 13.339 1.00 74.44 442 VAL A N 1
ATOM 3487 C CA . VAL A 1 442 ? 31.807 -1.874 14.296 1.00 74.44 442 VAL A CA 1
ATOM 3488 C C . VAL A 1 442 ? 32.294 -1.117 15.533 1.00 74.44 442 VAL A C 1
ATOM 3490 O O . VAL A 1 442 ? 31.597 -0.228 16.014 1.00 74.44 442 VAL A O 1
ATOM 3493 N N . ARG A 1 443 ? 33.512 -1.401 16.017 1.00 74.12 443 ARG A N 1
ATOM 3494 C CA . ARG A 1 443 ? 34.092 -0.724 17.193 1.00 74.12 443 ARG A CA 1
ATOM 3495 C C . ARG A 1 443 ? 34.232 0.786 16.993 1.00 74.12 443 ARG A C 1
ATOM 3497 O O . ARG A 1 443 ? 33.840 1.541 17.871 1.00 74.12 443 ARG A O 1
ATOM 3504 N N . ILE A 1 444 ? 34.701 1.225 15.825 1.00 78.31 444 ILE A N 1
ATOM 3505 C CA . ILE A 1 444 ? 34.887 2.650 15.503 1.00 78.31 444 ILE A CA 1
ATOM 3506 C C . ILE A 1 444 ? 33.536 3.366 15.441 1.00 78.31 444 ILE A C 1
ATOM 3508 O O . ILE A 1 444 ? 33.374 4.479 15.949 1.00 78.31 444 ILE A O 1
ATOM 3512 N N . LEU A 1 445 ? 32.549 2.716 14.822 1.00 80.00 445 LEU A N 1
ATOM 3513 C CA . LEU A 1 445 ? 31.202 3.256 14.710 1.00 80.00 445 LEU A CA 1
ATOM 3514 C C . LEU A 1 445 ? 30.546 3.379 16.091 1.00 80.00 445 LEU A C 1
ATOM 3516 O O . LEU A 1 445 ? 30.024 4.441 16.434 1.00 80.00 445 LEU A O 1
ATOM 3520 N N . LEU A 1 446 ? 30.650 2.332 16.913 1.00 80.94 446 LEU A N 1
ATOM 3521 C CA . LEU A 1 446 ? 30.175 2.349 18.293 1.00 80.94 446 LEU A CA 1
ATOM 3522 C C . LEU A 1 446 ? 30.889 3.422 19.114 1.00 80.94 446 LEU A C 1
ATOM 3524 O O . LEU A 1 446 ? 30.215 4.175 19.803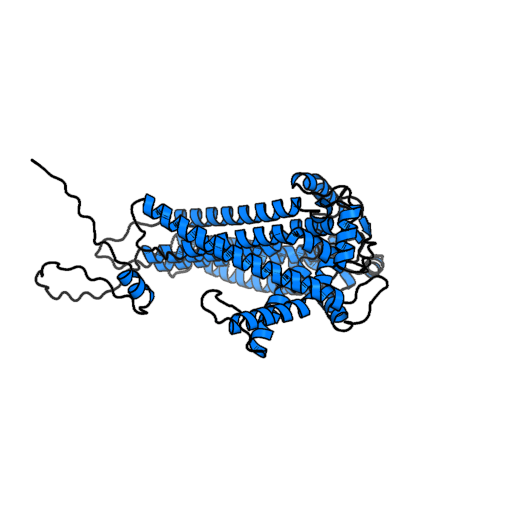 1.00 80.94 446 LEU A O 1
ATOM 3528 N N . ASP A 1 447 ? 32.205 3.589 18.997 1.00 83.06 447 ASP A N 1
ATOM 3529 C CA . ASP A 1 447 ? 32.922 4.636 19.730 1.00 83.06 447 ASP A CA 1
ATOM 3530 C C . ASP A 1 447 ? 32.501 6.050 19.331 1.00 83.06 447 ASP A C 1
ATOM 3532 O O . ASP A 1 447 ? 32.437 6.951 20.173 1.00 83.06 447 ASP A O 1
ATOM 3536 N N . ARG A 1 448 ? 32.164 6.253 18.055 1.00 84.31 448 ARG A N 1
ATOM 3537 C CA . ARG A 1 448 ? 31.732 7.556 17.547 1.00 84.31 448 ARG A CA 1
ATOM 3538 C C . ARG A 1 448 ? 30.287 7.893 17.929 1.00 84.31 448 ARG A C 1
ATOM 3540 O O . ARG A 1 448 ? 29.976 9.071 18.124 1.00 84.31 448 ARG A O 1
ATOM 3547 N N . PHE A 1 449 ? 29.417 6.889 18.052 1.00 89.56 449 PHE A N 1
ATOM 3548 C CA . PHE A 1 449 ? 27.989 7.059 18.350 1.00 89.56 449 PHE A CA 1
ATOM 3549 C C . PHE A 1 449 ? 27.572 6.578 19.752 1.00 89.56 449 PHE A C 1
ATOM 3551 O O . PHE A 1 449 ? 26.391 6.667 20.091 1.00 89.56 449 PHE A O 1
ATOM 3558 N N . LYS A 1 450 ? 28.516 6.156 20.607 1.00 88.06 450 LYS A N 1
ATOM 3559 C CA . LYS A 1 450 ? 28.248 5.597 21.948 1.00 88.06 450 LYS A CA 1
ATOM 3560 C C . LYS A 1 450 ? 27.338 6.464 22.793 1.00 88.06 450 LYS A C 1
ATOM 3562 O O . LYS A 1 450 ? 26.413 5.950 23.404 1.00 88.06 450 LYS A O 1
ATOM 3567 N N . PHE A 1 451 ? 27.535 7.780 22.779 1.00 91.75 451 PHE A N 1
ATOM 3568 C CA . PHE A 1 451 ? 26.690 8.690 23.547 1.00 91.75 451 PHE A CA 1
ATOM 3569 C C . PHE A 1 451 ? 25.239 8.684 23.057 1.00 91.75 451 PHE A C 1
ATOM 3571 O O . PHE A 1 451 ? 24.332 8.665 23.878 1.00 91.75 451 PHE A O 1
ATOM 3578 N N . ALA A 1 452 ? 24.994 8.621 21.746 1.00 91.06 452 ALA A N 1
ATOM 3579 C CA . ALA A 1 452 ? 23.631 8.531 21.227 1.00 91.06 452 ALA A CA 1
ATOM 3580 C C . ALA A 1 452 ? 22.957 7.213 21.631 1.00 91.06 452 ALA A C 1
ATOM 3582 O O . ALA A 1 452 ? 21.802 7.232 22.045 1.00 91.06 452 ALA A O 1
ATOM 3583 N N . ILE A 1 453 ? 23.685 6.094 21.597 1.00 89.19 453 ILE A N 1
ATOM 3584 C CA . ILE A 1 453 ? 23.165 4.785 22.024 1.00 89.19 453 ILE A CA 1
ATOM 3585 C C . ILE A 1 453 ? 22.883 4.785 23.533 1.00 89.19 453 ILE A C 1
ATOM 3587 O O . ILE A 1 453 ? 21.771 4.462 23.947 1.00 89.19 453 ILE A O 1
ATOM 3591 N N . ILE A 1 454 ? 23.855 5.211 24.347 1.00 92.25 454 ILE A N 1
ATOM 3592 C CA . ILE A 1 454 ? 23.745 5.271 25.811 1.00 92.25 454 ILE A CA 1
ATOM 3593 C C . ILE A 1 454 ? 22.566 6.152 26.222 1.00 92.25 454 ILE A C 1
ATOM 3595 O O . ILE A 1 454 ? 21.719 5.702 26.986 1.00 92.25 454 ILE A O 1
ATOM 3599 N N . PHE A 1 455 ? 22.466 7.377 25.697 1.00 94.75 455 PHE A N 1
ATOM 3600 C CA . PHE A 1 455 ? 21.376 8.280 26.068 1.00 94.75 455 PHE A CA 1
ATOM 3601 C C . PHE A 1 455 ? 20.016 7.836 25.521 1.00 94.75 455 PHE A C 1
ATOM 3603 O O . PHE A 1 455 ? 19.012 8.112 26.165 1.00 94.75 455 PHE A O 1
ATOM 3610 N N . THR A 1 456 ? 19.956 7.105 24.402 1.00 90.75 456 THR A N 1
ATOM 3611 C CA . THR A 1 456 ? 18.699 6.504 23.916 1.00 90.75 456 THR A CA 1
ATOM 3612 C C . THR A 1 456 ? 18.216 5.397 24.852 1.00 90.75 456 THR A C 1
ATOM 3614 O O . THR A 1 456 ? 17.058 5.412 25.265 1.00 90.75 456 THR A O 1
ATOM 3617 N N . LEU A 1 457 ? 19.101 4.476 25.251 1.00 89.50 457 LEU A N 1
ATOM 3618 C CA . LEU A 1 457 ? 18.763 3.401 26.190 1.00 89.50 457 LEU A CA 1
ATOM 3619 C C . LEU A 1 457 ? 18.441 3.941 27.587 1.00 89.50 457 LEU A C 1
ATOM 3621 O O . LEU A 1 457 ? 17.458 3.526 28.196 1.00 89.50 457 LEU A O 1
ATOM 3625 N N . LEU A 1 458 ? 19.232 4.900 28.074 1.00 93.50 458 LEU A N 1
ATOM 3626 C CA . LEU A 1 458 ? 19.012 5.548 29.365 1.00 93.50 458 LEU A CA 1
ATOM 3627 C C . LEU A 1 458 ? 17.684 6.309 29.386 1.00 93.50 458 LEU A C 1
ATOM 3629 O O . LEU A 1 458 ? 16.945 6.212 30.363 1.00 93.50 458 LEU A O 1
ATOM 3633 N N . TYR A 1 459 ? 17.363 7.038 28.311 1.00 94.69 459 TYR A N 1
ATOM 3634 C CA . TYR A 1 459 ? 16.103 7.768 28.214 1.00 94.69 459 TYR A CA 1
ATOM 3635 C C . TYR A 1 459 ? 14.895 6.830 28.137 1.00 94.69 459 TYR A C 1
ATOM 3637 O O . TYR A 1 459 ? 13.879 7.098 28.776 1.00 94.69 459 TYR A O 1
ATOM 3645 N N . LEU A 1 460 ? 15.009 5.707 27.426 1.00 89.81 460 LEU A N 1
ATOM 3646 C CA . LEU A 1 460 ? 13.970 4.679 27.391 1.00 89.81 460 LEU A CA 1
ATOM 3647 C C . LEU A 1 460 ? 13.759 4.048 28.773 1.00 89.81 460 LEU A C 1
ATOM 3649 O O . LEU A 1 460 ? 12.632 4.001 29.258 1.00 89.81 460 LEU A O 1
ATOM 3653 N N . ALA A 1 461 ? 14.839 3.657 29.454 1.00 89.75 461 ALA A N 1
ATOM 3654 C CA . ALA A 1 461 ? 14.765 3.075 30.791 1.00 89.75 461 ALA A CA 1
ATOM 3655 C C . ALA A 1 461 ? 14.146 4.045 31.812 1.00 89.75 461 ALA A C 1
ATOM 3657 O O . ALA A 1 461 ? 13.210 3.676 32.520 1.00 89.75 461 ALA A O 1
ATOM 3658 N N . ILE A 1 462 ? 14.609 5.302 31.863 1.00 93.19 462 ILE A N 1
ATOM 3659 C CA . ILE A 1 462 ? 14.056 6.285 32.805 1.00 93.19 462 ILE A CA 1
ATOM 3660 C C . ILE A 1 462 ? 12.622 6.690 32.447 1.00 93.19 462 ILE A C 1
ATOM 3662 O O . ILE A 1 462 ? 11.849 7.010 33.345 1.00 93.19 462 ILE A O 1
ATOM 3666 N N . THR A 1 463 ? 12.237 6.641 31.167 1.00 93.19 463 THR A N 1
ATOM 3667 C CA . THR A 1 463 ? 10.848 6.861 30.735 1.00 93.19 463 THR A CA 1
ATOM 3668 C C . THR A 1 463 ? 9.937 5.757 31.256 1.00 93.19 463 THR A C 1
ATOM 3670 O O . THR A 1 463 ? 8.942 6.076 31.899 1.00 93.19 463 THR A O 1
ATOM 3673 N N . ILE A 1 464 ? 10.313 4.485 31.094 1.00 88.62 464 ILE A N 1
ATOM 3674 C CA . ILE A 1 464 ? 9.537 3.349 31.615 1.00 88.62 464 ILE A CA 1
ATOM 3675 C C . ILE A 1 464 ? 9.420 3.429 33.142 1.00 88.62 464 ILE A C 1
ATOM 3677 O O . ILE A 1 464 ? 8.327 3.307 33.691 1.00 88.62 464 ILE A O 1
ATOM 3681 N N . VAL A 1 465 ? 10.525 3.698 33.848 1.00 89.50 465 VAL A N 1
ATOM 3682 C CA . VAL A 1 465 ? 10.506 3.855 35.314 1.00 89.50 465 VAL A CA 1
ATOM 3683 C C . VAL A 1 465 ? 9.595 5.015 35.725 1.00 89.50 465 VAL A C 1
ATOM 3685 O O . VAL A 1 465 ? 8.766 4.854 36.618 1.00 89.50 465 VAL A O 1
ATOM 3688 N N . TYR A 1 466 ? 9.690 6.166 35.053 1.00 90.81 466 TYR A N 1
ATOM 3689 C CA . TYR A 1 466 ? 8.821 7.316 35.306 1.00 90.81 466 TYR A CA 1
ATOM 3690 C C . TYR A 1 466 ? 7.338 6.984 35.091 1.00 90.81 466 TYR A C 1
ATOM 3692 O O . TYR A 1 466 ? 6.514 7.322 35.941 1.00 90.81 466 TYR A O 1
ATOM 3700 N N . GLN A 1 467 ? 6.999 6.277 34.011 1.00 90.19 467 GLN A N 1
ATOM 3701 C CA . GLN A 1 467 ? 5.633 5.856 33.687 1.00 90.19 467 GLN A CA 1
ATOM 3702 C C . GLN A 1 467 ? 5.074 4.831 34.686 1.00 90.19 467 GLN A C 1
ATOM 3704 O O . GLN A 1 467 ? 3.918 4.936 35.093 1.00 90.19 467 GLN A O 1
ATOM 3709 N N . ILE A 1 468 ? 5.884 3.872 35.139 1.00 85.31 468 ILE A N 1
ATOM 3710 C CA . ILE A 1 468 ? 5.478 2.912 36.176 1.00 85.31 468 ILE A CA 1
ATOM 3711 C C . ILE A 1 468 ? 5.217 3.644 37.497 1.00 85.31 468 ILE A C 1
ATOM 3713 O O . ILE A 1 468 ? 4.197 3.411 38.145 1.00 85.31 468 ILE A O 1
ATOM 3717 N N . VAL A 1 469 ? 6.112 4.554 37.897 1.00 86.12 469 VAL A N 1
ATOM 3718 C CA . VAL A 1 469 ? 6.002 5.282 39.170 1.00 86.12 469 VAL A CA 1
ATOM 3719 C C . VAL A 1 469 ? 4.812 6.240 39.166 1.00 86.12 469 VAL A C 1
ATOM 3721 O O . VAL A 1 469 ? 4.075 6.284 40.152 1.00 86.12 469 VAL A O 1
ATOM 3724 N N . ILE A 1 470 ? 4.580 6.983 38.077 1.00 84.06 470 ILE A N 1
ATOM 3725 C CA . ILE A 1 470 ? 3.422 7.883 37.979 1.00 84.06 470 ILE A CA 1
ATOM 3726 C C . ILE A 1 470 ? 2.114 7.093 37.952 1.00 84.06 470 ILE A C 1
ATOM 3728 O O . ILE A 1 470 ? 1.183 7.464 38.663 1.00 84.06 470 ILE A O 1
ATOM 3732 N N . LEU A 1 471 ? 2.053 5.986 37.203 1.00 80.75 471 LEU A N 1
ATOM 3733 C CA . LEU A 1 471 ? 0.854 5.161 37.115 1.00 80.75 471 LEU A CA 1
ATOM 3734 C C . LEU A 1 471 ? 0.553 4.501 38.463 1.00 80.75 471 LEU A C 1
ATOM 3736 O O . LEU A 1 471 ? -0.577 4.576 38.924 1.00 80.75 471 LEU A O 1
ATOM 3740 N N . SER A 1 472 ? 1.568 3.959 39.143 1.00 79.44 472 SER A N 1
ATOM 3741 C CA . SER A 1 472 ? 1.439 3.385 40.488 1.00 79.44 472 SER A CA 1
ATOM 3742 C C . SER A 1 472 ? 0.998 4.431 41.519 1.00 79.44 472 SER A C 1
ATOM 3744 O O . SER A 1 472 ? 0.017 4.233 42.234 1.00 79.44 472 SER A O 1
ATOM 3746 N N . THR A 1 473 ? 1.644 5.602 41.553 1.00 74.88 473 THR A N 1
ATOM 3747 C CA . THR A 1 473 ? 1.298 6.669 42.511 1.00 74.88 473 THR A CA 1
ATOM 3748 C C . THR A 1 473 ? -0.129 7.169 42.294 1.00 74.88 473 THR A C 1
ATOM 3750 O O . THR A 1 473 ? -0.880 7.323 43.254 1.00 74.88 473 THR A O 1
ATOM 3753 N N . ARG A 1 474 ? -0.527 7.378 41.033 1.00 72.75 474 ARG A N 1
ATOM 3754 C CA . ARG A 1 474 ? -1.879 7.828 40.680 1.00 72.75 474 ARG A CA 1
ATOM 3755 C C . ARG A 1 474 ? -2.938 6.742 40.856 1.00 72.75 474 ARG A C 1
ATOM 3757 O O . ARG A 1 474 ? -4.089 7.086 41.093 1.00 72.75 474 ARG A O 1
ATOM 3764 N N . TRP A 1 475 ? -2.559 5.466 40.787 1.00 68.81 475 TRP A N 1
ATOM 3765 C CA . TRP A 1 475 ? -3.442 4.337 41.074 1.00 68.81 475 TRP A CA 1
ATOM 3766 C C . TRP A 1 475 ? -3.767 4.231 42.571 1.00 68.81 475 TRP A C 1
ATOM 3768 O O . TRP A 1 475 ? -4.926 4.046 42.931 1.00 68.81 475 TRP A O 1
ATOM 3778 N N . PHE A 1 476 ? -2.769 4.402 43.449 1.00 65.19 476 PHE A N 1
ATOM 3779 C CA . PHE A 1 476 ? -2.941 4.239 44.900 1.00 65.19 476 PHE A CA 1
ATOM 3780 C C . PHE A 1 476 ? -3.352 5.516 45.655 1.00 65.19 476 PHE A C 1
ATOM 3782 O O . PHE A 1 476 ? -4.036 5.412 46.671 1.00 65.19 476 PHE A O 1
ATOM 3789 N N . LYS A 1 477 ? -2.955 6.714 45.200 1.00 61.94 477 LYS A N 1
ATOM 3790 C CA . LYS A 1 477 ? -3.262 8.001 45.857 1.00 61.94 477 LYS A CA 1
ATOM 3791 C C . LYS A 1 477 ? -3.901 8.975 44.880 1.00 61.94 477 LYS A C 1
ATOM 3793 O O . LYS A 1 477 ? -3.260 9.815 44.256 1.00 61.94 477 LYS A O 1
ATOM 3798 N N . THR A 1 478 ? -5.203 8.821 44.744 1.00 54.62 478 THR A N 1
ATOM 3799 C CA . THR A 1 478 ? -6.006 9.373 43.656 1.00 54.62 478 THR A CA 1
ATOM 3800 C C . THR A 1 478 ? -6.411 10.843 43.892 1.00 54.62 478 THR A C 1
ATOM 3802 O O . THR A 1 478 ? -6.565 11.581 42.925 1.00 54.62 478 THR A O 1
ATOM 3805 N N . MET A 1 479 ? -6.482 11.315 45.148 1.00 52.75 479 MET A N 1
ATOM 3806 C CA . MET A 1 479 ? -6.921 12.687 45.502 1.00 52.75 479 MET A CA 1
ATOM 3807 C C . MET A 1 479 ? -5.826 13.587 46.107 1.00 52.75 479 MET A C 1
ATOM 3809 O O . MET A 1 479 ? -6.030 14.793 46.258 1.00 52.75 479 MET A O 1
ATOM 3813 N N . ASP A 1 480 ? -4.649 13.037 46.414 1.00 57.09 480 ASP A N 1
ATOM 3814 C CA . ASP A 1 480 ? -3.545 13.816 46.974 1.00 57.09 480 ASP A CA 1
ATOM 3815 C C . ASP A 1 480 ? -2.809 14.579 45.864 1.00 57.09 480 ASP A C 1
ATOM 3817 O O . ASP A 1 480 ? -2.209 13.996 44.960 1.00 57.09 480 ASP A O 1
ATOM 3821 N N . HIS A 1 481 ? -2.812 15.911 45.952 1.00 57.81 481 HIS A N 1
ATOM 3822 C CA . HIS A 1 481 ? -2.003 16.787 45.090 1.00 57.81 481 HIS A CA 1
ATOM 3823 C C . HIS A 1 481 ? -0.539 16.888 45.553 1.00 57.81 481 HIS A C 1
ATOM 3825 O O . HIS A 1 481 ? 0.276 17.566 44.924 1.00 57.81 481 HIS A O 1
ATOM 3831 N N . VAL A 1 482 ? -0.195 16.217 46.655 1.00 60.78 482 VAL A N 1
ATOM 3832 C CA . VAL A 1 482 ? 1.146 16.222 47.235 1.00 60.78 482 VAL A CA 1
ATOM 3833 C C . VAL A 1 482 ? 1.987 15.155 46.543 1.00 60.78 482 VAL A C 1
ATOM 3835 O O . VAL A 1 482 ? 1.901 13.963 46.839 1.00 60.78 482 VAL A O 1
ATOM 3838 N N . TRP A 1 483 ? 2.810 15.594 45.596 1.00 66.44 483 TRP A N 1
ATOM 3839 C CA . TRP A 1 483 ? 3.768 14.728 44.924 1.00 66.44 483 TRP A CA 1
ATOM 3840 C C . TRP A 1 483 ? 4.880 14.305 45.896 1.00 66.44 483 TRP A C 1
ATOM 3842 O O . TRP A 1 483 ? 5.494 15.171 46.524 1.00 66.44 483 TRP A O 1
ATOM 3852 N N . PRO A 1 484 ? 5.188 13.001 46.017 1.00 77.06 484 PRO A N 1
ATOM 3853 C CA . PRO A 1 484 ? 6.320 12.547 46.817 1.00 77.06 484 PRO A CA 1
ATOM 3854 C C . PRO A 1 484 ? 7.624 13.184 46.323 1.00 77.06 484 PRO A C 1
ATOM 3856 O O . PRO A 1 484 ? 7.853 13.254 45.116 1.00 77.06 484 PRO A O 1
ATOM 3859 N N . THR A 1 485 ? 8.527 13.574 47.226 1.00 78.44 485 THR A N 1
ATOM 3860 C CA . THR A 1 485 ? 9.818 14.194 46.864 1.00 78.44 485 THR A CA 1
ATOM 3861 C C . THR A 1 485 ? 10.603 13.354 45.849 1.00 78.44 485 THR A C 1
ATOM 3863 O O . THR A 1 485 ? 11.177 13.893 44.905 1.00 78.44 485 THR A O 1
ATOM 3866 N N . GLY A 1 486 ? 10.556 12.021 45.975 1.00 80.44 486 GLY A N 1
ATOM 3867 C CA . GLY A 1 486 ? 11.182 11.098 45.022 1.00 80.44 486 GLY A CA 1
ATOM 3868 C C . GLY A 1 486 ? 10.600 11.168 43.603 1.00 80.44 486 GLY A C 1
ATOM 3869 O O . GLY A 1 486 ? 11.343 11.022 42.635 1.00 80.44 486 GLY A O 1
ATOM 3870 N N . PHE A 1 487 ? 9.304 11.461 43.454 1.00 83.75 487 PHE A N 1
ATOM 3871 C CA . PHE A 1 487 ? 8.673 11.651 42.146 1.00 83.75 487 PHE A CA 1
ATOM 3872 C C . PHE A 1 487 ? 9.169 12.929 41.464 1.00 83.75 487 PHE A C 1
ATOM 3874 O O . PHE A 1 487 ? 9.505 12.906 40.282 1.00 83.75 487 PHE A O 1
ATOM 3881 N N . THR A 1 488 ? 9.279 14.031 42.210 1.00 84.00 488 THR A N 1
ATOM 3882 C CA . THR A 1 488 ? 9.809 15.299 41.688 1.00 84.00 488 THR A CA 1
ATOM 3883 C C . THR A 1 488 ? 11.260 15.149 41.234 1.00 84.00 488 THR A C 1
ATOM 3885 O O . THR A 1 488 ? 11.621 15.623 40.157 1.00 84.00 488 THR A O 1
ATOM 3888 N N . VAL A 1 489 ? 12.084 14.427 42.001 1.00 87.69 489 VAL A N 1
ATOM 3889 C CA . VAL A 1 489 ? 13.470 14.116 41.613 1.00 87.69 489 VAL A CA 1
ATOM 3890 C C . VAL A 1 489 ? 13.505 13.293 40.324 1.00 87.69 489 VAL A C 1
ATOM 3892 O O . VAL A 1 489 ? 14.252 13.630 39.405 1.00 87.69 489 VAL A O 1
ATOM 3895 N N . LEU A 1 490 ? 12.661 12.263 40.213 1.00 90.06 490 LEU A N 1
ATOM 3896 C CA . LEU A 1 490 ? 12.561 11.434 39.011 1.00 90.06 490 LEU A CA 1
ATOM 3897 C C . LEU A 1 490 ? 12.097 12.238 37.788 1.00 90.06 490 LEU A C 1
ATOM 3899 O O . LEU A 1 490 ? 12.644 12.067 36.701 1.00 90.06 490 LEU A O 1
ATOM 3903 N N . PHE A 1 491 ? 11.131 13.142 37.961 1.00 89.50 491 PHE A N 1
ATOM 3904 C CA . PHE A 1 491 ? 10.663 14.045 36.911 1.00 89.50 491 PHE A CA 1
ATOM 3905 C C . PHE A 1 491 ? 11.786 14.960 36.410 1.00 89.50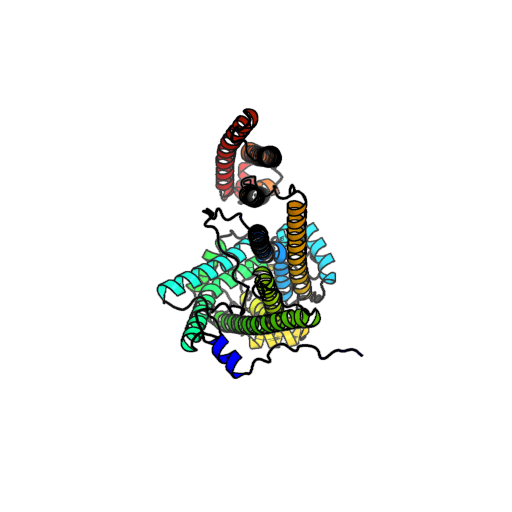 491 PHE A C 1
ATOM 3907 O O . PHE A 1 491 ? 12.011 15.064 35.204 1.00 89.50 491 PHE A O 1
ATOM 3914 N N . VAL A 1 492 ? 12.523 15.600 37.322 1.00 92.25 492 VAL A N 1
ATOM 3915 C CA . VAL A 1 492 ? 13.649 16.475 36.962 1.00 92.25 492 VAL A CA 1
ATOM 3916 C C . VAL A 1 492 ? 14.743 15.677 36.250 1.00 92.25 492 VAL A C 1
ATOM 3918 O O . VAL A 1 492 ? 15.217 16.096 35.193 1.00 92.25 492 VAL A O 1
ATOM 3921 N N . ALA A 1 493 ? 15.090 14.493 36.762 1.00 90.50 493 ALA A N 1
ATOM 3922 C CA . ALA A 1 493 ? 16.063 13.603 36.132 1.00 90.50 493 ALA A CA 1
ATOM 3923 C C . ALA A 1 493 ? 15.627 13.179 34.718 1.00 90.50 493 ALA A C 1
ATOM 3925 O O . ALA A 1 493 ? 16.427 13.239 33.781 1.00 90.50 493 ALA A O 1
ATOM 3926 N N . HIS A 1 494 ? 14.348 12.826 34.538 1.00 94.94 494 HIS A N 1
ATOM 3927 C CA . HIS A 1 494 ? 13.767 12.498 33.233 1.00 94.94 494 HIS A CA 1
ATOM 3928 C C . HIS A 1 494 ? 13.913 13.655 32.239 1.00 94.94 494 HIS A C 1
ATOM 3930 O O . HIS A 1 494 ? 14.359 13.440 31.112 1.00 94.94 494 HIS A O 1
ATOM 3936 N N . ARG A 1 495 ? 13.624 14.896 32.659 1.00 94.44 495 ARG A N 1
ATOM 3937 C CA . ARG A 1 495 ? 13.754 16.092 31.807 1.00 94.44 495 ARG A CA 1
ATOM 3938 C C . ARG A 1 495 ? 15.199 16.408 31.436 1.00 94.44 495 ARG A C 1
ATOM 3940 O O . ARG A 1 495 ? 15.459 16.732 30.279 1.00 94.44 495 ARG A O 1
ATOM 3947 N N . ILE A 1 496 ? 16.137 16.269 32.371 1.00 93.50 496 ILE A N 1
ATOM 3948 C CA . ILE A 1 496 ? 17.567 16.474 32.099 1.00 93.50 496 ILE A CA 1
ATOM 3949 C C . ILE A 1 496 ? 18.070 15.438 31.086 1.00 93.50 496 ILE A C 1
ATOM 3951 O O . ILE A 1 496 ? 18.712 15.795 30.096 1.00 93.50 496 ILE A O 1
ATOM 3955 N N . ILE A 1 497 ? 17.728 14.161 31.278 1.00 93.31 497 ILE A N 1
ATOM 3956 C CA . ILE A 1 497 ? 18.125 13.091 30.355 1.00 93.31 497 ILE A CA 1
ATOM 3957 C C . ILE A 1 497 ? 17.455 13.267 28.987 1.00 93.31 497 ILE A C 1
ATOM 3959 O O . ILE A 1 497 ? 18.105 13.020 27.972 1.00 93.31 497 ILE A O 1
ATOM 3963 N N . ALA A 1 498 ? 16.215 13.765 28.927 1.00 94.44 498 ALA A N 1
ATOM 3964 C CA . ALA A 1 498 ? 15.539 14.068 27.666 1.00 94.44 498 ALA A CA 1
ATOM 3965 C C . ALA A 1 498 ? 16.331 15.074 26.815 1.00 94.44 498 ALA A C 1
ATOM 3967 O O . ALA A 1 498 ? 16.506 14.856 25.618 1.00 94.44 498 ALA A O 1
ATOM 3968 N N . ILE A 1 499 ? 16.844 16.153 27.420 1.00 95.94 499 ILE A N 1
ATOM 3969 C CA . ILE A 1 499 ? 17.647 17.169 26.715 1.00 95.94 499 ILE A CA 1
ATOM 3970 C C . ILE A 1 499 ? 18.885 16.524 26.082 1.00 95.94 499 ILE A C 1
ATOM 3972 O O . ILE A 1 499 ? 19.169 16.740 24.900 1.00 95.94 499 ILE A O 1
ATOM 3976 N N . LEU A 1 500 ? 19.591 15.692 26.852 1.00 93.94 500 LEU A N 1
ATOM 3977 C CA . LEU A 1 500 ? 20.780 14.981 26.385 1.00 93.94 500 LEU A CA 1
ATOM 3978 C C . LEU A 1 500 ? 20.431 13.993 25.266 1.00 93.94 500 LEU A C 1
ATOM 3980 O O . LEU A 1 500 ? 21.093 13.992 24.228 1.00 93.94 500 LEU A O 1
ATOM 3984 N N . TYR A 1 501 ? 19.357 13.217 25.428 1.00 95.38 501 TYR A N 1
ATOM 3985 C CA . TYR A 1 501 ? 18.840 12.323 24.395 1.00 95.38 501 TYR A CA 1
ATOM 3986 C C . TYR A 1 501 ? 18.560 13.070 23.089 1.00 95.38 501 TYR A C 1
ATOM 3988 O O . TYR A 1 501 ? 19.126 12.713 22.058 1.00 95.38 501 TYR A O 1
ATOM 3996 N N . TYR A 1 502 ? 17.761 14.141 23.115 1.00 93.69 502 TYR A N 1
ATOM 3997 C CA . TYR A 1 502 ? 17.413 14.880 21.899 1.00 93.69 502 TYR A CA 1
ATOM 3998 C C . TYR A 1 502 ? 18.638 15.497 21.220 1.00 93.69 502 TYR A C 1
ATOM 4000 O O . TYR A 1 502 ? 18.734 15.467 19.990 1.00 93.69 502 TYR A O 1
ATOM 4008 N N . TYR A 1 503 ? 19.584 16.027 21.999 1.00 95.38 503 TYR A N 1
ATOM 4009 C CA . TYR A 1 503 ? 20.833 16.566 21.471 1.00 95.38 503 TYR A CA 1
ATOM 4010 C C . TYR A 1 503 ? 21.662 15.486 20.763 1.00 95.38 503 TYR A C 1
ATOM 4012 O O . TYR A 1 503 ? 22.015 15.641 19.589 1.00 95.38 503 TYR A O 1
ATOM 4020 N N . TYR A 1 504 ? 21.950 14.372 21.443 1.00 94.25 504 TYR A N 1
ATOM 4021 C CA . TYR A 1 504 ? 22.790 13.313 20.885 1.00 94.25 504 TYR A CA 1
ATOM 4022 C C . TYR A 1 504 ? 22.100 12.549 19.755 1.00 94.25 504 TYR A C 1
ATOM 4024 O O . TYR A 1 504 ? 22.771 12.203 18.784 1.00 94.25 504 TYR A O 1
ATOM 4032 N N . TYR A 1 505 ? 20.783 12.351 19.825 1.00 91.31 505 TYR A N 1
ATOM 4033 C CA . TYR A 1 505 ? 20.002 11.730 18.759 1.00 91.31 505 TYR A CA 1
ATOM 4034 C C . TYR A 1 505 ? 20.039 12.576 17.484 1.00 91.31 505 TYR A C 1
ATOM 4036 O O . TYR A 1 505 ? 20.420 12.075 16.429 1.00 91.31 505 TYR A O 1
ATOM 4044 N N . LYS A 1 506 ? 19.728 13.881 17.565 1.00 91.06 506 LYS A N 1
ATOM 4045 C CA . LYS A 1 506 ? 19.787 14.778 16.395 1.00 91.06 506 LYS A CA 1
ATOM 4046 C C . LYS A 1 506 ? 21.200 14.878 15.833 1.00 91.06 506 LYS A C 1
ATOM 4048 O O . LYS A 1 506 ? 21.386 14.800 14.622 1.00 91.06 506 LYS A O 1
ATOM 4053 N N . ARG A 1 507 ? 22.207 14.999 16.703 1.00 90.31 507 ARG A N 1
ATOM 4054 C CA . ARG A 1 507 ? 23.617 15.006 16.296 1.00 90.31 507 ARG A CA 1
ATOM 4055 C C . ARG A 1 507 ? 24.005 13.709 15.585 1.00 90.31 507 ARG A C 1
ATOM 4057 O O . ARG A 1 507 ? 24.749 13.762 14.611 1.00 90.31 507 ARG A O 1
ATOM 4064 N N . ALA A 1 508 ? 23.528 12.560 16.062 1.00 87.94 508 ALA A N 1
ATOM 4065 C CA . ALA A 1 508 ? 23.786 11.274 15.430 1.00 87.94 508 ALA A CA 1
ATOM 4066 C C . ALA A 1 508 ? 23.074 11.155 14.081 1.00 87.94 508 ALA A C 1
ATOM 4068 O O . ALA A 1 508 ? 23.727 10.803 13.107 1.00 87.94 508 ALA A O 1
ATOM 4069 N N . ALA A 1 509 ? 21.797 11.534 13.998 1.00 85.25 509 ALA A N 1
ATOM 4070 C CA . ALA A 1 509 ? 21.029 11.534 12.755 1.00 85.25 509 ALA A CA 1
ATOM 4071 C C . ALA A 1 509 ? 21.672 12.425 11.674 1.00 85.25 509 ALA A C 1
ATOM 4073 O O . ALA A 1 509 ? 21.850 11.977 10.548 1.00 85.25 509 ALA A O 1
ATOM 4074 N N . LEU A 1 510 ? 22.108 13.641 12.031 1.00 85.81 510 LEU A N 1
ATOM 4075 C CA . LEU A 1 510 ? 22.803 14.562 11.116 1.00 85.81 510 LEU A CA 1
ATOM 4076 C C . LEU A 1 510 ? 24.172 14.040 10.660 1.00 85.81 510 LEU A C 1
ATOM 4078 O O . LEU A 1 510 ? 24.605 14.279 9.538 1.00 85.81 510 LEU A O 1
ATOM 4082 N N . ARG A 1 511 ? 24.887 13.326 11.530 1.00 81.50 511 ARG A N 1
ATOM 4083 C CA . ARG A 1 511 ? 26.163 12.699 11.158 1.00 81.50 511 ARG A CA 1
ATOM 4084 C C . ARG A 1 511 ? 25.957 11.464 10.293 1.00 81.50 511 ARG A C 1
ATOM 4086 O O . ARG A 1 511 ? 26.740 11.233 9.386 1.00 81.50 511 ARG A O 1
ATOM 4093 N N . LEU A 1 512 ? 24.906 10.694 10.561 1.00 81.25 512 LEU A N 1
ATOM 4094 C CA . LEU A 1 512 ? 24.510 9.534 9.767 1.00 81.25 512 LEU A CA 1
ATOM 4095 C C . LEU A 1 512 ? 23.868 9.920 8.433 1.00 81.25 512 LEU A C 1
ATOM 4097 O O . LEU A 1 512 ? 23.687 9.036 7.610 1.00 81.25 512 LEU A O 1
ATOM 4101 N N . SER A 1 513 ? 23.530 11.191 8.194 1.00 75.75 513 SER A N 1
ATOM 4102 C CA . SER A 1 513 ? 23.136 11.682 6.866 1.00 75.75 513 SER A CA 1
ATOM 4103 C C . SER A 1 513 ? 24.320 12.108 5.994 1.00 75.75 513 SER A C 1
ATOM 4105 O O . SER A 1 513 ? 24.122 12.435 4.829 1.00 75.75 513 SER A O 1
ATOM 4107 N N . ASP A 1 514 ? 25.540 12.128 6.535 1.00 78.69 514 ASP A N 1
ATOM 4108 C CA . ASP A 1 514 ? 26.738 12.443 5.758 1.00 78.69 514 ASP A CA 1
ATOM 4109 C C . ASP A 1 514 ? 27.031 11.306 4.765 1.00 78.69 514 ASP A C 1
ATOM 4111 O O . ASP A 1 514 ? 27.200 10.147 5.158 1.00 78.69 514 ASP A O 1
ATOM 4115 N N . ALA A 1 515 ? 27.094 11.653 3.476 1.00 72.44 515 ALA A N 1
ATOM 4116 C CA . ALA A 1 515 ? 27.281 10.717 2.369 1.00 72.44 515 ALA A CA 1
ATOM 4117 C C . ALA A 1 515 ? 28.552 9.864 2.517 1.00 72.44 515 ALA A C 1
ATOM 4119 O O . ALA A 1 515 ? 28.575 8.716 2.080 1.00 72.44 515 ALA A O 1
ATOM 4120 N N . ARG A 1 516 ? 29.570 10.372 3.225 1.00 72.44 516 ARG A N 1
ATOM 4121 C CA . ARG A 1 516 ? 30.838 9.669 3.481 1.00 72.44 516 ARG A CA 1
ATOM 4122 C C . ARG A 1 516 ? 30.666 8.329 4.196 1.00 72.44 516 ARG A C 1
ATOM 4124 O O . ARG A 1 516 ? 31.436 7.407 3.965 1.00 72.44 516 ARG A O 1
ATOM 4131 N N . TYR A 1 517 ? 29.643 8.175 5.037 1.00 68.06 517 TYR A N 1
ATOM 4132 C CA . TYR A 1 517 ? 29.368 6.892 5.701 1.00 68.06 517 TYR A CA 1
ATOM 4133 C C . TYR A 1 517 ? 28.804 5.816 4.765 1.00 68.06 517 TYR A C 1
ATOM 4135 O O . TYR A 1 517 ? 28.719 4.647 5.165 1.00 68.06 517 TYR A O 1
ATOM 4143 N N . TYR A 1 518 ? 28.413 6.202 3.551 1.00 71.62 518 TYR A N 1
ATOM 4144 C CA . TYR A 1 518 ? 27.826 5.325 2.544 1.00 71.62 518 TYR A CA 1
ATOM 4145 C C . TYR A 1 518 ? 28.677 5.197 1.274 1.00 71.62 518 TYR A C 1
ATOM 4147 O O . TYR A 1 518 ? 28.283 4.475 0.368 1.00 71.62 518 TYR A O 1
ATOM 4155 N N . ASP A 1 519 ? 29.841 5.847 1.237 1.00 70.94 519 ASP A N 1
ATOM 4156 C CA . ASP A 1 519 ? 30.807 5.777 0.143 1.00 70.94 519 ASP A CA 1
ATOM 4157 C C . ASP A 1 519 ? 31.889 4.724 0.449 1.00 70.94 519 ASP A C 1
ATOM 4159 O O . ASP A 1 519 ? 32.614 4.813 1.444 1.00 70.94 519 ASP A O 1
ATOM 4163 N N . GLU A 1 520 ? 31.987 3.697 -0.397 1.00 65.00 520 GLU A N 1
ATOM 4164 C CA . GLU A 1 520 ? 32.955 2.611 -0.232 1.00 65.00 520 GLU A CA 1
ATOM 4165 C C . GLU A 1 520 ? 34.405 3.047 -0.432 1.00 65.00 520 GLU A C 1
ATOM 4167 O O . GLU A 1 520 ? 35.286 2.522 0.255 1.00 65.00 520 GLU A O 1
ATOM 4172 N N . GLU A 1 521 ? 34.672 3.980 -1.347 1.00 64.31 521 GLU A N 1
ATOM 4173 C CA . GLU A 1 521 ? 36.036 4.426 -1.645 1.00 64.31 521 GLU A CA 1
ATOM 4174 C C . GLU A 1 521 ? 36.572 5.288 -0.503 1.00 64.31 521 GLU A C 1
ATOM 4176 O O . GLU A 1 521 ? 37.690 5.075 -0.026 1.00 64.31 521 GLU A O 1
ATOM 4181 N N . TRP A 1 522 ? 35.736 6.184 0.028 1.00 71.38 522 TRP A N 1
ATOM 4182 C CA . TRP A 1 522 ? 36.096 7.010 1.179 1.00 71.38 522 TRP A CA 1
ATOM 4183 C C . TRP A 1 522 ? 36.388 6.178 2.435 1.00 71.38 522 TRP A C 1
ATOM 4185 O O . TRP A 1 522 ? 37.362 6.452 3.141 1.00 71.38 522 TRP A O 1
ATOM 4195 N N . VAL A 1 523 ? 35.577 5.149 2.718 1.00 62.41 523 VAL A N 1
ATOM 4196 C CA . VAL A 1 523 ? 35.795 4.251 3.868 1.00 62.41 523 VAL A CA 1
ATOM 4197 C C . VAL A 1 523 ? 37.083 3.443 3.688 1.00 62.41 523 VAL A C 1
ATOM 4199 O O . VAL A 1 523 ? 37.854 3.322 4.638 1.00 62.41 523 VAL A O 1
ATOM 4202 N N . LYS A 1 524 ? 37.373 2.943 2.479 1.00 64.31 524 LYS A N 1
ATOM 4203 C CA . LYS A 1 524 ? 38.632 2.232 2.200 1.00 64.31 524 LYS A CA 1
ATOM 4204 C C . LYS A 1 524 ? 39.850 3.138 2.397 1.00 64.31 524 LYS A C 1
ATOM 4206 O O . LYS A 1 524 ? 40.799 2.714 3.041 1.00 64.31 524 LYS A O 1
ATOM 4211 N N . HIS A 1 525 ? 39.815 4.386 1.930 1.00 65.75 525 HIS A N 1
ATOM 4212 C CA . HIS A 1 525 ? 40.940 5.318 2.079 1.00 65.75 525 HIS A CA 1
ATOM 4213 C C . HIS A 1 525 ? 41.113 5.873 3.500 1.00 65.75 525 HIS A C 1
ATOM 4215 O O . HIS A 1 525 ? 42.239 6.070 3.947 1.00 65.75 525 HIS A O 1
ATOM 4221 N N . SER A 1 526 ? 40.020 6.115 4.226 1.00 63.00 526 SER A N 1
ATOM 4222 C CA . SER A 1 526 ? 40.070 6.752 5.554 1.00 63.00 526 SER A CA 1
ATOM 4223 C C . SER A 1 526 ? 40.456 5.802 6.691 1.00 63.00 526 SER A C 1
ATOM 4225 O O . SER A 1 526 ? 40.807 6.272 7.770 1.00 63.00 526 SER A O 1
ATOM 4227 N N . PHE A 1 527 ? 40.359 4.486 6.471 1.00 62.78 527 PHE A N 1
ATOM 4228 C CA . PHE A 1 527 ? 40.658 3.452 7.470 1.00 62.78 527 PHE A CA 1
ATOM 4229 C C . PHE A 1 527 ? 41.770 2.476 7.031 1.00 62.78 527 PHE A C 1
ATOM 4231 O O . PHE A 1 527 ? 42.018 1.496 7.729 1.00 62.78 527 PHE A O 1
ATOM 4238 N N . ALA A 1 528 ? 42.442 2.732 5.898 1.00 55.19 528 ALA A N 1
ATOM 4239 C CA . ALA A 1 528 ? 43.636 1.999 5.447 1.00 55.19 528 ALA A CA 1
ATOM 4240 C C . ALA A 1 528 ? 44.965 2.564 5.998 1.00 55.19 528 ALA A C 1
ATOM 4242 O O . ALA A 1 528 ? 46.034 2.136 5.562 1.00 55.19 528 ALA A O 1
ATOM 4243 N N . HIS A 1 529 ? 44.903 3.493 6.958 1.00 45.78 529 HIS A N 1
ATOM 4244 C CA . HIS A 1 529 ? 46.054 4.030 7.685 1.00 45.78 529 HIS A CA 1
ATOM 4245 C C . HIS A 1 529 ? 45.892 3.871 9.191 1.00 45.78 529 HIS A C 1
ATOM 4247 O O . HIS A 1 529 ? 44.774 4.137 9.695 1.00 45.78 529 HIS A O 1
#

Foldseek 3Di:
DDDDDDDDDDDDDVVNVVVVVPDPDDDPDDDDDDDDDDDDDDPDPPPDDDDPVVLVLLLLVVLLVLLVVLLVCLVQPVLQLLVLLLLQQLQCLVAPDLLQAQVLLVQLQVLLCVPPNNCLSVFLSLLVVVLVVQLVVQLVVCCVVVVQDSDDDPVPDDPVNVVSNLVSLLVSLLLSQLLVLVSSLRSFFGPVVDDRDDSCVSVVRSVVLVVQQPDQPFDLADHSVLLSVLRSVLSSVLVVQLVVQLVVQLVVLLVVVVVVCVVVVDDPPPNVSVNSNSVSNVVSNLRSVLVSCVVCQLSVSLSSNNSCTRVQGWGQRSNRNPDIHTRHDRAPHSVSSSVVSCVSPNPCSSSRSSNSVVVSSVSSVVSSVVSSVVSVVVSVVLVVPDDDFDDPPDPGDCVSVLSSVLVVLVVVLVVVLVVLVVLVVVLVVLLCLFVCNVVVVVVVSCVVLVQLNVLSVVLSVLSVVLSVVVSVCCVVPVPDPDDDPVNVVSVVVNVVSVVSNVVSSVVSVVVSPPCLRRDPVSSCVVPVD

InterPro domains:
  IPR018108 Mitochondrial carrier protein, transmembrane region [PF00153] (287-365)
  IPR018108 Mitochondrial carrier protein, transmembrane region [PS50920] (279-378)
  IPR023395 Mitochondrial carrier protein domain superfamily [G3DSA:1.50.40.10] (63-379)
  IPR023395 Mitochondrial carrier protein domain superfamily [SSF103506] (58-368)
  IPR024133 Transmembrane protein 138 [PF14935] (410-525)
  IPR039158 Solute carrier family 25 member 46 [PTHR21252] (47-380)

Secondary structure (DSSP, 8-state):
-------PPPPPPHHHHHHHHH-SS----PPS----------------PPPHHHHHHHHHHHHHHHHHHHHHHIIIIISHHHHHHHHHHHH-TT-S----SGGGGHHHHHHHHHHH-GGGGGTTHHHHHHHHHHHHHHHHHHHHHH---S---TTTS-HHHHHHHHHHHHHHHHHHHHHHHHHHHHHHB-TTTS----TTHHHHHHHHHHHTTTS-SSTTPPPHHHHHHHHHHHHHHHHHHHHHHHHHHHHHHHHHHHHHHHHTT---TTTT-HHHHHHHHHHHHHHHHHHHHHHTHHHHHHHHHHHHTTS--EEE-TTTSS-EEE-----SSHHHHHHHHHHHH-GGGGGTTHHHHHHHHHHHHHHHHHHHHHHHHHHHHHHHTPPPPPPTTS---SHHHHHHHHHHHHHHHHHHHHHHHHHHHHHHHHHHHSHHHHTT-HHHHHHHHHHHHHHHHHHHHHHHHHHHHHHHHHHH-SS-----HHHHHHHHHHHHHHHHHHHHHHHHHHHHT-GGGG-HHHHHHHS--

Organism: Apolygus lucorum (NCBI:txid248454)

Sequence (529 aa):
MAGFDGYFGPQLTEEDLEEFRLSPYGRKMQRPNSIDLHRIPVAQQHTALPSPKEDDDTVQRYVGIGVGLATLITENLLSHPFVVLRRQCQVNHNSKKFHLVPITLVPVIIHLHQRQGITTLWKGIGSVLVVRGMTLAIEDLLSKVSSLPKEVSWNQDSYKTICQHVLLKCITLIIITPFYSASLVETVQSDIASEKPGVFDVFREGIYRLVSFGSPQKGRMLPVWTLVTPTVLHGLCKYFASSIVKHVSSNIMHINYRHNFQKKGAFPKDYLNSNVLQEIEVSSQLVSLVAAEVLFYPLETILHRLHLQGTRTIIDNLDNGYAVTPILTSYEGTTDCYDTTVAQEGSLGLFKGFGALIVQFTVHYAVLKLTRFVLTQVSVLLKSSAPPPPLPHHPAAPWSDLRQYLIAIVIVFCFQDVVLLLAAMVLGHTMFRTHVFKAGFVRILLDRFKFAIIFTLLYLAITIVYQIVILSTRWFKTMDHVWPTGFTVLFVAHRIIAILYYYYYKRAALRLSDARYYDEEWVKHSFAH

pLDDT: mean 78.21, std 18.28, range [27.89, 97.94]

Radius of gyration: 29.95 Å; chains: 1; bounding box: 108×48×78 Å